Protein 2RFI (pdb70)

Sequence (525 aa):
VERIVSRDIARRGYERIPIPCVNAVDSEPCPSNYKYVSQNCVTSSPMNIDRNITHLQYCVCIDDCSSSNCMCGQLSMRCWYDKDGRLLPEFNMAEPPLIFECNHACSCWRNCRNRVVQNGLRARLQLYRTRDMGWGVRSLQQDIPPGTFVCEYVGELISDSEADVREEDSYLFDLDNKDGEVYCCIDARFYGNVSSRFINHHCEPNLVPVRVFMAHQDLRFPRIAFFSTRLIEAGEQLGFDYGERFWDIKGKLFSCRCGSPKCRHSIVSRDIARGYERIPIPCVNAVDSEPCPSNYKYVSQNCVTSPMNIDRNITHLQYCVCIDDCSSSNCMCGQLSMRCWYDKDGRRLLPEFNMAEPPLIFECNHACSCWRNCRNRVVQNGLRARLQLYRTRDMGWGVRSLQDIPPGTFVCEYVGELISDSEADVREEDSYLFDLVYCCIDARFYGNVSRFINHHCEPNLVPVRVFMAHQDLRFPRIAFFSTRRLIEAGEQLGFDYGERFWDIKGKLFSCRCGSPKCRHSKQTARSTTARST

GO terms:
  GO:0001222 transcription corepressor binding (F, IPI)
  GO:0005634 nucleus (C, IDA)
  GO:0016279 protein-lysine N-methyltransferase activity (F, IDA)
  GO:0018027 peptidyl-lysine dimethylation (P, IDA)
  GO:0140948 histone H3K9 monomethyltransferase activity (F, EXP)
  GO:0005515 protein binding (F, IPI)
  GO:0002039 p53 binding (F, IPI)
  GO:0005654 nucleoplasm (C, TAS)
  GO:0005654 nucleoplasm (C, IDA)
  GO:0016604 nuclear body (C, IDA)
  GO:0008168 methyltransferase activity (F, IDA)
  GO:0006325 chromatin organization (P, IDA)
  GO:0046974 histone H3K9 methyltransferase activity (F, IDA)
  GO:0005634 nucleus (C, IC)

CATH classification: 2.170.270.10

Radius of gyration: 25.22 Å; Cα contacts (8 Å, |Δi|>4): 1291; chains: 4; bounding box: 48×83×52 Å

Organism: Homo sapiens (NCBI:txid9606)

B-factor: mean 26.65, std 10.71, range [12.48, 65.88]

Solvent-accessible surface area: 24405 Å² total

Secondary structure (DSSP, 8-state):
--EEEES-TTTT-SSS---EEESSSS-----SSEE-SS-BBSS------BGGG------SSSS-STT-HHHHHTSS--B-TTSPBPTTS-SSSPPPEE---TTSSS-TT-SS-SGGG---S-EEEEE-SSSSEEEEESS-B-TT-EEEEE-EEEEEHHHHTT-S--TTEEES--SSSS-EEEEEEEEE-GGGGPEE-SS-SEEE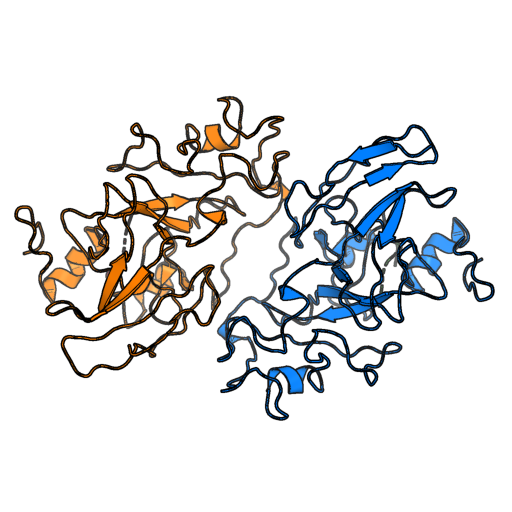EEEESS---TT--EEEEEESS-B-TTPBPEE---HHHHHHHTTT-------TT-S--/--BS-TTTT-SSS---EE-SSS-PPPP-SSEE-SS-BBSS------BGGG------SSSS-STT-HHHHHTSS--B-TTSPBPTT--SSSPPPEE---TTSSS-TTSTT-SGGG---S-EEEEE-SSSSEEEEESS-B-TT-EEEEE-EEEEEHHHHHH-S--TTEEE--EEEEEEEEE-GGGGPEE-SS-SEEEEEEESS---TT--EEEEEESS-B-TTPBPEE---HHHHHHHTTT-------TT-S--/--S----/-----

InterPro domains:
  IPR001214 SET domain [PF00856] (1137-1243)
  IPR001214 SET domain [PS50280] (1126-1243)
  IPR001214 SET domain [SM00317] (1126-1249)
  IPR002110 Ankyrin repeat [PF12796] (834-903)
  IPR002110 Ankyrin repeat [PF12796] (910-985)
  IPR002110 Ankyrin repeat [PF13637] (777-826)
  IPR002110 Ankyrin repeat [PR01415] (839-854)
  IPR002110 Ankyrin repeat [PR01415] (888-902)
  IPR002110 Ankyrin repeat [PS50088] (772-804)
  IPR002110 Ankyrin repeat [PS50088] (805-837)
  IPR002110 Ankyrin repeat [PS50088] (838-862)
  IPR002110 Ankyrin repeat [PS50088] (872-904)
  IPR002110 Ankyrin repeat [PS50088] (938-970)
  IPR002110 Ankyrin repeat [SM00248] (772-801)
  IPR002110 Ankyrin repeat [SM00248] (805-836)
  IPR002110 Ankyrin repeat [SM00248] (838-868)
  IPR002110 Ankyrin repeat [SM00248] (872-901)
  IPR002110 Ankyrin repeat [SM00248] (905-934)
  IPR002110 Ankyrin repeat [SM00248] (938-967)
  IPR002110 Ankyrin repeat [SM00248] (971-1004)

Structure (mmCIF, N/CA/C/O backbone):
data_2RFI
#
_entry.id   2RFI
#
_cell.length_a   84.593
_cell.length_b   85.627
_cell.length_c   95.670
_cell.angle_alpha   90.00
_cell.angle_beta   90.00
_cell.angle_gamma   90.00
#
_symmetry.space_group_name_H-M   'P 21 21 21'
#
loop_
_entity.id
_entity.type
_entity.pdbx_description
1 polymer 'Histone-lysine N-methyltransferase, H3 lysine-9 specific 5'
2 polymer 'Histone H3'
3 non-polymer 'ZINC ION'
4 non-polymer S-ADENOSYL-L-HOMOCYSTEINE
5 water water
#
loop_
_atom_site.group_PDB
_atom_site.id
_atom_site.type_symbol
_atom_site.label_atom_id
_atom_site.label_alt_id
_atom_site.label_comp_id
_atom_site.label_asym_id
_atom_site.label_entity_id
_atom_site.label_seq_id
_atom_site.pdbx_PDB_ins_code
_atom_site.Cartn_x
_atom_site.Cartn_y
_atom_site.Cartn_z
_atom_site.occupancy
_atom_site.B_iso_or_equiv
_atom_site.auth_seq_id
_atom_site.auth_comp_id
_atom_site.auth_asym_id
_atom_site.auth_atom_id
_atom_site.pdbx_PDB_model_num
ATOM 1 N N . VAL A 1 25 ? 41.818 3.194 -3.267 1.00 30.84 975 VAL A N 1
ATOM 2 C CA . VAL A 1 25 ? 42.475 3.964 -2.162 1.00 30.25 975 VAL A CA 1
ATOM 3 C C . VAL A 1 25 ? 41.872 5.377 -2.064 1.00 28.84 975 VAL A C 1
ATOM 4 O O . VAL A 1 25 ? 41.223 5.833 -3.004 1.00 29.35 975 VAL A O 1
ATOM 8 N N . GLU A 1 26 ? 42.090 6.060 -0.941 1.00 27.57 976 GLU A N 1
ATOM 9 C CA . GLU A 1 26 ? 41.440 7.359 -0.700 1.00 25.65 976 GLU A CA 1
ATOM 10 C C . GLU A 1 26 ? 42.059 8.522 -1.471 1.00 24.26 976 GLU A C 1
ATOM 11 O O . GLU A 1 26 ? 43.281 8.732 -1.439 1.00 24.43 976 GLU A O 1
ATOM 17 N N . ARG A 1 27 ? 41.198 9.258 -2.170 1.00 21.86 977 ARG A N 1
ATOM 18 C CA . ARG A 1 27 ? 41.564 10.494 -2.860 1.00 20.14 977 ARG A CA 1
ATOM 19 C C . ARG A 1 27 ? 40.783 11.641 -2.228 1.00 19.74 977 ARG A C 1
ATOM 20 O O . ARG A 1 27 ? 39.578 11.520 -2.004 1.00 19.01 977 ARG A O 1
ATOM 28 N N . ILE A 1 28 ? 41.465 12.745 -1.944 1.00 18.43 978 ILE A N 1
ATOM 29 C CA . ILE A 1 28 ? 40.785 13.933 -1.440 1.00 18.22 978 ILE A CA 1
ATOM 30 C C . ILE A 1 28 ? 40.343 14.732 -2.653 1.00 18.69 978 ILE A C 1
ATOM 31 O O . ILE A 1 28 ? 41.179 15.258 -3.399 1.00 18.43 978 ILE A O 1
ATOM 36 N N . VAL A 1 29 ? 39.025 14.814 -2.861 1.00 17.70 979 VAL A N 1
ATOM 37 C CA . VAL A 1 29 ? 38.484 15.475 -4.051 1.00 17.50 979 VAL A CA 1
ATOM 38 C C . VAL A 1 29 ? 38.024 16.925 -3.815 1.00 17.44 979 VAL A C 1
ATOM 39 O O . VAL A 1 29 ? 37.700 17.628 -4.763 1.00 17.34 979 VAL A O 1
ATOM 43 N N . SER A 1 30 ? 37.986 17.355 -2.553 1.00 17.21 980 SER A N 1
ATOM 44 C CA . SER A 1 30 ? 37.826 18.784 -2.251 1.00 17.75 980 SER A CA 1
ATOM 45 C C . SER A 1 30 ? 38.404 19.104 -0.878 1.00 17.33 980 SER A C 1
ATOM 46 O O . SER A 1 30 ? 38.187 18.363 0.090 1.00 16.85 980 SER A O 1
ATOM 49 N N . ARG A 1 31 ? 39.132 20.220 -0.821 1.00 17.97 981 ARG A N 1
ATOM 50 C CA . ARG A 1 31 ? 39.673 20.800 0.395 1.00 18.64 981 ARG A CA 1
ATOM 51 C C . ARG A 1 31 ? 38.532 21.201 1.341 1.00 17.27 981 ARG A C 1
ATOM 52 O O . ARG A 1 31 ? 38.649 21.128 2.571 1.00 17.23 981 ARG A O 1
ATOM 60 N N . ASP A 1 32 ? 37.434 21.668 0.749 1.00 16.64 982 ASP A N 1
ATOM 61 C CA . ASP A 1 32 ? 36.344 22.250 1.520 1.00 15.60 982 ASP A CA 1
ATOM 62 C C . ASP A 1 32 ? 35.144 22.446 0.614 1.00 14.64 982 ASP A C 1
ATOM 63 O O . ASP A 1 32 ? 35.148 23.350 -0.212 1.00 15.15 982 ASP A O 1
ATOM 68 N N . ILE A 1 33 ? 34.115 21.627 0.796 1.00 14.66 983 ILE A N 1
ATOM 69 C CA . ILE A 1 33 ? 32.907 21.768 -0.022 1.00 14.56 983 ILE A CA 1
ATOM 70 C C . ILE A 1 33 ? 32.180 23.092 0.223 1.00 14.69 983 ILE A C 1
ATOM 71 O O . ILE A 1 33 ? 31.377 23.519 -0.623 1.00 15.11 983 ILE A O 1
ATOM 76 N N . ALA A 1 34 ? 32.454 23.717 1.375 1.00 14.12 984 ALA A N 1
ATOM 77 C CA . ALA A 1 34 ? 31.796 24.974 1.750 1.00 14.08 984 ALA A CA 1
ATOM 78 C C . ALA A 1 34 ? 32.505 26.242 1.278 1.00 14.48 984 ALA A C 1
ATOM 79 O O . ALA A 1 34 ? 32.027 27.346 1.542 1.00 14.75 984 ALA A O 1
ATOM 81 N N A ARG A 1 35 ? 33.633 26.117 0.575 0.50 14.60 985 ARG A N 1
ATOM 82 N N B ARG A 1 35 ? 33.640 26.054 0.593 0.50 14.48 985 ARG A N 1
ATOM 83 C CA A ARG A 1 35 ? 34.322 27.311 0.042 0.50 15.10 985 ARG A CA 1
ATOM 84 C CA B ARG A 1 35 ? 34.485 27.152 0.102 0.50 15.17 985 ARG A CA 1
ATOM 85 C C A ARG A 1 35 ? 34.618 28.368 1.123 0.50 15.00 985 ARG A C 1
ATOM 86 C C B ARG A 1 35 ? 34.599 28.304 1.108 0.50 14.89 985 ARG A C 1
ATOM 87 O O A ARG A 1 35 ? 34.581 29.568 0.837 0.50 15.05 985 ARG A O 1
ATOM 88 O O B ARG A 1 35 ? 34.413 29.473 0.766 0.50 14.95 985 ARG A O 1
ATOM 103 N N . GLY A 1 36 ? 34.893 27.948 2.356 1.00 14.96 986 GLY A N 1
ATOM 104 C CA . GLY A 1 36 ? 35.240 28.909 3.410 1.00 16.02 986 GLY A CA 1
ATOM 105 C C . GLY A 1 36 ? 34.067 29.536 4.144 1.00 17.06 986 GLY A C 1
ATOM 106 O O . GLY A 1 36 ? 34.253 30.421 4.995 1.00 17.66 986 GLY A O 1
ATOM 107 N N . TYR A 1 37 ? 32.860 29.069 3.841 1.00 16.85 987 TYR A N 1
ATOM 108 C CA . TYR A 1 37 ? 31.654 29.601 4.484 1.00 17.08 987 TYR A CA 1
ATOM 109 C C . TYR A 1 37 ? 31.361 29.050 5.876 1.00 17.68 987 TYR A C 1
ATOM 110 O O . TYR A 1 37 ? 30.487 29.582 6.586 1.00 19.23 987 TYR A O 1
ATOM 119 N N . GLU A 1 38 ? 32.061 27.993 6.266 1.00 18.01 988 GLU A N 1
ATOM 120 C CA . GLU A 1 38 ? 31.888 27.459 7.618 1.00 18.06 988 GLU A CA 1
ATOM 121 C C . GLU A 1 38 ? 33.132 27.797 8.453 1.00 19.03 988 GLU A C 1
ATOM 122 O O . GLU A 1 38 ? 34.145 28.225 7.908 1.00 19.37 988 GLU A O 1
ATOM 128 N N . ARG A 1 39 ? 33.041 27.594 9.766 1.00 20.60 989 ARG A N 1
ATOM 129 C CA . ARG A 1 39 ? 34.144 27.899 10.690 1.00 22.07 989 ARG A CA 1
ATOM 130 C C . ARG A 1 39 ? 35.349 26.993 10.473 1.00 22.31 989 ARG A C 1
ATOM 131 O O . ARG A 1 39 ? 36.485 27.365 10.790 1.00 23.06 989 ARG A O 1
ATOM 139 N N . ILE A 1 40 ? 35.096 25.802 9.943 1.00 22.03 990 ILE A N 1
ATOM 140 C CA . ILE A 1 40 ? 36.174 24.892 9.554 1.00 22.48 990 ILE A CA 1
ATOM 141 C C . ILE A 1 40 ? 35.919 24.328 8.142 1.00 21.44 990 ILE A C 1
ATOM 142 O O . ILE A 1 40 ? 34.804 24.439 7.627 1.00 21.64 990 ILE A O 1
ATOM 147 N N . PRO A 1 41 ? 36.962 23.775 7.495 1.00 21.23 991 PRO A N 1
ATOM 148 C CA . PRO A 1 41 ? 36.714 23.123 6.202 1.00 20.11 991 PRO A CA 1
ATOM 149 C C . PRO A 1 41 ? 35.883 21.845 6.352 1.00 19.70 991 PRO A C 1
ATOM 150 O O . PRO A 1 41 ? 35.938 21.174 7.394 1.00 20.15 991 PRO A O 1
ATOM 154 N N . ILE A 1 42 ? 35.106 21.536 5.316 1.00 17.69 992 ILE A N 1
ATOM 155 C CA . ILE A 1 42 ? 34.434 20.242 5.210 1.00 17.25 992 ILE A CA 1
ATOM 156 C C . ILE A 1 42 ? 34.978 19.568 3.958 1.00 16.11 992 ILE A C 1
ATOM 157 O O . ILE A 1 42 ? 34.493 19.799 2.852 1.00 15.43 992 ILE A O 1
ATOM 162 N N . PRO A 1 43 ? 36.036 18.761 4.121 1.00 15.29 993 PRO A N 1
ATOM 163 C CA . PRO A 1 43 ? 36.629 18.144 2.937 1.00 15.38 993 PRO A CA 1
ATOM 164 C C . PRO A 1 43 ? 35.730 17.050 2.372 1.00 15.79 993 PRO A C 1
ATOM 165 O O . PRO A 1 43 ? 34.838 16.553 3.064 1.00 15.65 993 PRO A O 1
ATOM 169 N N . CYS A 1 44 ? 36.001 16.669 1.133 1.00 16.32 994 CYS A N 1
ATOM 170 C CA . CYS A 1 44 ? 35.313 15.543 0.506 1.00 15.90 994 CYS A CA 1
ATOM 171 C C . CYS A 1 44 ? 36.370 14.548 0.058 1.00 16.23 994 CYS A C 1
ATOM 172 O O . CYS A 1 44 ? 37.365 14.943 -0.567 1.00 16.17 994 CYS A O 1
ATOM 175 N N . VAL A 1 45 ? 36.140 13.275 0.361 1.00 16.22 995 VAL A N 1
ATOM 176 C CA . VAL A 1 45 ? 37.071 12.216 -0.043 1.00 16.72 995 VAL A CA 1
ATOM 177 C C . VAL A 1 45 ? 36.343 11.089 -0.762 1.00 16.68 995 VAL A C 1
ATOM 178 O O . VAL A 1 45 ? 35.124 10.916 -0.629 1.00 15.87 995 VAL A O 1
ATOM 182 N N . ASN A 1 46 ? 37.094 10.303 -1.519 1.00 16.90 996 ASN A N 1
ATOM 183 C CA . ASN A 1 46 ? 36.482 9.201 -2.241 1.00 17.39 996 ASN A CA 1
ATOM 184 C C . ASN A 1 46 ? 37.475 8.048 -2.246 1.00 18.28 996 ASN A C 1
ATOM 185 O O . ASN A 1 46 ? 38.516 8.117 -2.921 1.00 18.74 996 ASN A O 1
ATOM 190 N N . ALA A 1 47 ? 37.156 7.023 -1.464 1.00 19.09 997 ALA A N 1
ATOM 191 C CA . ALA A 1 47 ? 37.969 5.804 -1.391 1.00 20.21 997 ALA A CA 1
ATOM 192 C C . ALA A 1 47 ? 37.300 4.641 -2.130 1.00 21.47 997 ALA A C 1
ATOM 193 O O . ALA A 1 47 ? 37.655 3.484 -1.902 1.00 21.96 997 ALA A O 1
ATOM 195 N N . VAL A 1 48 ? 36.355 4.944 -3.017 1.00 22.03 998 VAL A N 1
ATOM 196 C CA . VAL A 1 48 ? 35.480 3.911 -3.591 1.00 22.98 998 VAL A CA 1
ATOM 197 C C . VAL A 1 48 ? 35.527 3.842 -5.108 1.00 23.85 998 VAL A C 1
ATOM 198 O O . VAL A 1 48 ? 35.646 2.750 -5.695 1.00 24.21 998 VAL A O 1
ATOM 202 N N . ASP A 1 49 ? 35.430 4.998 -5.750 1.00 24.33 999 ASP A N 1
ATOM 203 C CA . ASP A 1 49 ? 35.356 5.064 -7.204 1.00 25.19 999 ASP A CA 1
ATOM 204 C C . ASP A 1 49 ? 35.989 6.350 -7.741 1.00 25.85 999 ASP A C 1
ATOM 205 O O . ASP A 1 49 ? 36.674 7.061 -7.005 1.00 24.96 999 ASP A O 1
ATOM 210 N N . SER A 1 50 ? 35.756 6.634 -9.018 1.00 26.20 1000 SER A N 1
ATOM 211 C CA . SER A 1 50 ? 36.439 7.715 -9.725 1.00 27.12 1000 SER A CA 1
ATOM 212 C C . SER A 1 50 ? 35.698 9.060 -9.682 1.00 26.98 1000 SER A C 1
ATOM 213 O O . SER A 1 50 ? 36.203 10.063 -10.205 1.00 27.50 1000 SER A O 1
ATOM 216 N N . GLU A 1 51 ? 34.521 9.085 -9.047 1.00 26.78 1001 GLU A N 1
ATOM 217 C CA . GLU A 1 51 ? 33.693 10.296 -8.980 1.00 26.56 1001 GLU A CA 1
ATOM 218 C C . GLU A 1 51 ? 34.420 11.459 -8.295 1.00 25.51 1001 GLU A C 1
ATOM 219 O O . GLU A 1 51 ? 35.041 11.269 -7.245 1.00 24.70 1001 GLU A O 1
ATOM 225 N N . PRO A 1 52 ? 34.327 12.666 -8.882 1.00 24.98 1002 PRO A N 1
ATOM 226 C CA . PRO A 1 52 ? 34.828 13.853 -8.205 1.00 24.51 1002 PRO A CA 1
ATOM 227 C C . PRO A 1 52 ? 33.816 14.348 -7.171 1.00 24.15 1002 PRO A C 1
ATOM 228 O O . PRO A 1 52 ? 32.760 13.733 -6.991 1.00 24.26 1002 PRO A O 1
ATOM 232 N N . CYS A 1 53 ? 34.154 15.443 -6.497 1.00 23.60 1003 CYS A N 1
ATOM 233 C CA . CYS A 1 53 ? 33.282 16.056 -5.515 1.00 22.92 1003 CYS A CA 1
ATOM 234 C C . CYS A 1 53 ? 31.960 16.422 -6.192 1.00 22.60 1003 CYS A C 1
ATOM 235 O O . CYS A 1 53 ? 31.983 17.010 -7.269 1.00 22.12 1003 CYS A O 1
ATOM 238 N N . PRO A 1 54 ? 30.811 16.085 -5.564 1.00 22.36 1004 PRO A N 1
ATOM 239 C CA . PRO A 1 54 ? 29.510 16.443 -6.154 1.00 22.39 1004 PRO A CA 1
ATOM 240 C C . PRO A 1 54 ? 29.374 17.944 -6.393 1.00 22.19 1004 PRO A C 1
ATOM 241 O O . PRO A 1 54 ? 29.756 18.743 -5.539 1.00 22.43 1004 PRO A O 1
ATOM 245 N N . SER A 1 55 ? 28.860 18.327 -7.562 1.00 22.19 1005 SER A N 1
ATOM 246 C CA . SER A 1 55 ? 28.792 19.737 -7.925 1.00 22.50 1005 SER A CA 1
ATOM 247 C C . SER A 1 55 ? 27.450 20.144 -8.552 1.00 22.41 1005 SER A C 1
ATOM 248 O O . SER A 1 55 ? 27.332 21.218 -9.135 1.00 23.20 1005 SER A O 1
ATOM 251 N N . ASN A 1 56 ? 26.444 19.292 -8.401 1.00 22.17 1006 ASN A N 1
ATOM 252 C CA . ASN A 1 56 ? 25.141 19.516 -9.026 1.00 22.37 1006 ASN A CA 1
ATOM 253 C C . ASN A 1 56 ? 24.181 20.244 -8.094 1.00 21.81 1006 ASN A C 1
ATOM 254 O O . ASN A 1 56 ? 22.963 20.069 -8.178 1.00 23.23 1006 ASN A O 1
ATOM 259 N N . TYR A 1 57 ? 24.741 21.020 -7.177 1.00 20.29 1007 TYR A N 1
ATOM 260 C CA . TYR A 1 57 ? 23.949 21.834 -6.253 1.00 18.58 1007 TYR A CA 1
ATOM 261 C C . TYR A 1 57 ? 24.804 23.025 -5.868 1.00 18.25 1007 TYR A C 1
ATOM 262 O O . TYR A 1 57 ? 26.017 23.052 -6.149 1.00 18.17 1007 TYR A O 1
ATOM 271 N N . LYS A 1 58 ? 24.194 24.012 -5.220 1.00 16.84 1008 LYS A N 1
ATOM 272 C CA . LYS A 1 58 ? 24.958 25.144 -4.713 1.00 16.61 1008 LYS A CA 1
ATOM 273 C C . LYS A 1 58 ? 25.055 25.049 -3.193 1.00 15.87 1008 LYS A C 1
ATOM 274 O O . LYS A 1 58 ? 24.033 25.003 -2.514 1.00 14.97 1008 LYS A O 1
ATOM 280 N N . TYR A 1 59 ? 26.275 25.006 -2.665 1.00 15.33 1009 TYR A N 1
ATOM 281 C CA . TYR A 1 59 ? 26.458 25.006 -1.212 1.00 14.84 1009 TYR A CA 1
ATOM 282 C C . TYR A 1 59 ? 26.091 26.375 -0.647 1.00 14.65 1009 TYR A C 1
ATOM 283 O O . TYR A 1 59 ? 26.632 27.397 -1.085 1.00 15.48 1009 TYR A O 1
ATOM 292 N N . VAL A 1 60 ? 25.156 26.400 0.309 1.00 15.04 1010 VAL A N 1
ATOM 293 C CA . VAL A 1 60 ? 24.876 27.617 1.094 1.00 14.39 1010 VAL A CA 1
ATOM 294 C C . VAL A 1 60 ? 24.914 27.250 2.575 1.00 14.74 1010 VAL A C 1
ATOM 295 O O . VAL A 1 60 ? 24.479 26.166 2.957 1.00 14.25 1010 VAL A O 1
ATOM 299 N N . SER A 1 61 ? 25.440 28.157 3.395 1.00 14.74 1011 SER A N 1
ATOM 300 C CA . SER A 1 61 ? 25.603 27.871 4.819 1.00 15.72 1011 SER A CA 1
ATOM 301 C C . SER A 1 61 ? 24.382 28.300 5.642 1.00 16.10 1011 SER A C 1
ATOM 302 O O . SER A 1 61 ? 24.266 27.931 6.815 1.00 15.79 1011 SER A O 1
ATOM 305 N N . GLN A 1 62 ? 23.487 29.085 5.037 1.00 16.89 1012 GLN A N 1
ATOM 306 C CA . GLN A 1 62 ? 22.260 29.544 5.702 1.00 17.58 1012 GLN A CA 1
ATOM 307 C C . GLN A 1 62 ? 21.079 29.377 4.743 1.00 15.82 1012 GLN A C 1
ATOM 308 O O . GLN A 1 62 ? 21.267 29.374 3.528 1.00 15.37 1012 GLN A O 1
ATOM 314 N N . ASN A 1 63 ? 19.871 29.220 5.295 1.00 14.73 1013 ASN A N 1
ATOM 315 C CA . ASN A 1 63 ? 18.680 29.062 4.461 1.00 14.37 1013 ASN A CA 1
ATOM 316 C C . ASN A 1 63 ? 18.481 30.224 3.513 1.00 14.81 1013 ASN A C 1
ATOM 317 O O . ASN A 1 63 ? 18.834 31.363 3.815 1.00 14.30 1013 ASN A O 1
ATOM 322 N N . CYS A 1 64 ? 17.910 29.914 2.353 1.00 14.65 1014 CYS A N 1
ATOM 323 C CA . CYS A 1 64 ? 17.588 30.935 1.369 1.00 14.83 1014 CYS A CA 1
ATOM 324 C C . CYS A 1 64 ? 16.139 30.745 0.916 1.00 14.64 1014 CYS A C 1
ATOM 325 O O . CYS A 1 64 ? 15.465 29.792 1.327 1.00 14.54 1014 CYS A O 1
ATOM 328 N N . VAL A 1 65 ? 15.674 31.673 0.081 1.00 14.34 1015 VAL A N 1
ATOM 329 C CA . VAL A 1 65 ? 14.379 31.534 -0.583 1.00 14.47 1015 VAL A CA 1
ATOM 330 C C . VAL A 1 65 ? 14.525 31.857 -2.061 1.00 15.51 1015 VAL A C 1
ATOM 331 O O . VAL A 1 65 ? 15.468 32.547 -2.481 1.00 14.56 1015 VAL A O 1
ATOM 335 N N . THR A 1 66 ? 13.576 31.339 -2.840 1.00 15.59 1016 THR A N 1
ATOM 336 C CA . THR A 1 66 ? 13.373 31.821 -4.196 1.00 17.23 1016 THR A CA 1
ATOM 337 C C . THR A 1 66 ? 12.150 32.735 -4.065 1.00 17.77 1016 THR A C 1
ATOM 338 O O . THR A 1 66 ? 12.311 33.911 -3.793 1.00 17.64 1016 THR A O 1
ATOM 342 N N A SER A 1 67 ? 10.952 32.173 -4.193 0.50 18.08 1017 SER A N 1
ATOM 343 N N B SER A 1 67 ? 10.943 32.209 -4.239 0.50 18.11 1017 SER A N 1
ATOM 344 C CA A SER A 1 67 ? 9.713 32.915 -3.945 0.50 18.65 1017 SER A CA 1
ATOM 345 C CA B SER A 1 67 ? 9.756 33.044 -4.037 0.50 18.56 1017 SER A CA 1
ATOM 346 C C A SER A 1 67 ? 9.657 33.401 -2.496 0.50 18.71 1017 SER A C 1
ATOM 347 C C B SER A 1 67 ? 9.634 33.408 -2.555 0.50 18.71 1017 SER A C 1
ATOM 348 O O A SER A 1 67 ? 10.159 32.710 -1.593 0.50 17.79 1017 SER A O 1
ATOM 349 O O B SER A 1 67 ? 10.077 32.639 -1.684 0.50 17.94 1017 SER A O 1
ATOM 354 N N . PRO A 1 68 ? 9.061 34.591 -2.264 1.00 19.04 1018 PRO A N 1
ATOM 355 C CA . PRO A 1 68 ? 9.054 35.162 -0.914 1.00 19.42 1018 PRO A CA 1
ATOM 356 C C . PRO A 1 68 ? 8.316 34.337 0.125 1.00 19.54 1018 PRO A C 1
ATOM 357 O O . PRO A 1 68 ? 7.297 33.696 -0.176 1.00 19.00 1018 PRO A O 1
ATOM 361 N N . MET A 1 69 ? 8.842 34.363 1.349 1.00 19.21 1019 MET A N 1
ATOM 362 C CA . MET A 1 69 ? 8.267 33.574 2.438 1.00 19.70 1019 MET A CA 1
ATOM 363 C C . MET A 1 69 ? 7.602 34.407 3.545 1.00 20.63 1019 MET A C 1
ATOM 364 O O . MET A 1 69 ? 6.779 33.902 4.305 1.00 22.06 1019 MET A O 1
ATOM 369 N N . ASN A 1 70 ? 7.948 35.685 3.620 1.00 21.66 1020 ASN A N 1
ATOM 370 C CA . ASN A 1 70 ? 7.307 36.616 4.569 1.00 21.47 1020 ASN A CA 1
ATOM 371 C C . ASN A 1 70 ? 7.379 36.167 6.025 1.00 20.07 1020 ASN A C 1
ATOM 372 O O . ASN A 1 70 ? 6.421 36.271 6.794 1.00 20.07 1020 ASN A O 1
ATOM 377 N N . ILE A 1 71 ? 8.551 35.667 6.390 1.00 18.20 1021 ILE A N 1
ATOM 378 C CA . ILE A 1 71 ? 8.868 35.410 7.787 1.00 17.11 1021 ILE A CA 1
ATOM 379 C C . ILE A 1 71 ? 8.681 36.702 8.597 1.00 16.53 1021 ILE A C 1
ATOM 380 O O . ILE A 1 71 ? 9.129 37.789 8.187 1.00 16.71 1021 ILE A O 1
ATOM 385 N N . ASP A 1 72 ? 8.007 36.576 9.734 1.00 16.51 1022 ASP A N 1
ATOM 386 C CA . ASP A 1 72 ? 7.807 37.709 10.635 1.00 16.93 1022 ASP A CA 1
ATOM 387 C C . ASP A 1 72 ? 9.120 38.063 11.337 1.00 16.78 1022 ASP A C 1
ATOM 388 O O . ASP A 1 72 ? 9.550 37.357 12.257 1.00 17.53 1022 ASP A O 1
ATOM 393 N N . ARG A 1 73 ? 9.736 39.164 10.902 1.00 16.97 1023 ARG A N 1
ATOM 394 C CA . ARG A 1 73 ? 10.996 39.634 11.485 1.00 16.97 1023 ARG A CA 1
ATOM 395 C C . ARG A 1 73 ? 10.819 40.974 12.213 1.00 17.06 1023 ARG A C 1
ATOM 396 O O . ARG A 1 73 ? 11.790 41.705 12.421 1.00 16.83 1023 ARG A O 1
ATOM 404 N N . ASN A 1 74 ? 9.582 41.299 12.599 1.00 16.33 1024 ASN A N 1
ATOM 405 C CA . ASN A 1 74 ? 9.347 42.486 13.411 1.00 16.84 1024 ASN A CA 1
ATOM 406 C C . ASN A 1 74 ? 10.066 42.321 14.751 1.00 16.39 1024 ASN A C 1
ATOM 407 O O . ASN A 1 74 ? 9.731 41.431 15.539 1.00 16.50 1024 ASN A O 1
ATOM 412 N N . ILE A 1 75 ? 11.066 43.166 15.003 1.00 16.36 1025 ILE A N 1
ATOM 413 C CA . ILE A 1 75 ? 11.867 43.041 16.217 1.00 17.48 1025 ILE A CA 1
ATOM 414 C C . ILE A 1 75 ? 11.018 43.145 17.497 1.00 17.62 1025 ILE A C 1
ATOM 415 O O . ILE A 1 75 ? 11.336 42.514 18.506 1.00 18.02 1025 ILE A O 1
ATOM 420 N N . THR A 1 76 ? 9.925 43.906 17.435 1.00 18.68 1026 THR A N 1
ATOM 421 C CA . THR A 1 76 ? 9.035 44.049 18.598 1.00 20.05 1026 THR A CA 1
ATOM 422 C C . THR A 1 76 ? 8.186 42.795 18.867 1.00 19.73 1026 THR A C 1
ATOM 423 O O . THR A 1 76 ? 7.508 42.704 19.890 1.00 20.75 1026 THR A O 1
ATOM 427 N N . HIS A 1 77 ? 8.228 41.824 17.958 1.00 19.29 1027 HIS A N 1
ATOM 428 C CA . HIS A 1 77 ? 7.467 40.587 18.141 1.00 19.45 1027 HIS A CA 1
ATOM 429 C C . HIS A 1 77 ? 8.260 39.494 18.851 1.00 19.16 1027 HIS A C 1
ATOM 430 O O . HIS A 1 77 ? 7.705 38.448 19.212 1.00 20.43 1027 HIS A O 1
ATOM 437 N N . LEU A 1 78 ? 9.552 39.732 19.051 1.00 18.67 1028 LEU A N 1
ATOM 438 C CA . LEU A 1 78 ? 10.405 38.793 19.766 1.00 17.78 1028 LEU A CA 1
ATOM 439 C C . LEU A 1 78 ? 10.078 38.774 21.248 1.00 17.95 1028 LEU A C 1
ATOM 440 O O . LEU A 1 78 ? 9.922 39.827 21.866 1.00 19.10 1028 LEU A O 1
ATOM 445 N N . GLN A 1 79 ? 9.967 37.575 21.797 1.00 17.68 1029 GLN A N 1
ATOM 446 C CA . GLN A 1 79 ? 10.038 37.401 23.238 1.00 18.03 1029 GLN A CA 1
ATOM 447 C C . GLN A 1 79 ? 11.524 37.293 23.560 1.00 18.24 1029 GLN A C 1
ATOM 448 O O . GLN A 1 79 ? 12.310 36.728 22.785 1.00 18.12 1029 GLN A O 1
ATOM 454 N N . TYR A 1 80 ? 11.914 37.883 24.683 1.00 18.20 1030 TYR A N 1
ATOM 455 C CA . TYR A 1 80 ? 13.324 38.030 25.023 1.00 18.39 1030 TYR A CA 1
ATOM 456 C C . TYR A 1 80 ? 13.477 37.948 26.542 1.00 17.55 1030 TYR A C 1
ATOM 457 O O . TYR A 1 80 ? 12.475 38.034 27.270 1.00 18.41 1030 TYR A O 1
ATOM 466 N N . CYS A 1 81 ? 14.714 37.779 27.006 1.00 16.96 1031 CYS A N 1
ATOM 467 C CA . CYS A 1 81 ? 15.001 37.725 28.442 1.00 15.94 1031 CYS A CA 1
ATOM 468 C C . CYS A 1 81 ? 15.688 39.002 28.883 1.00 16.39 1031 CYS A C 1
ATOM 469 O O . CYS A 1 81 ? 16.221 39.775 28.069 1.00 16.04 1031 CYS A O 1
ATOM 472 N N . VAL A 1 82 ? 15.619 39.238 30.194 1.00 16.36 1032 VAL A N 1
ATOM 473 C CA . VAL A 1 82 ? 16.180 40.436 30.806 1.00 17.80 1032 VAL A CA 1
ATOM 474 C C . VAL A 1 82 ? 17.290 40.071 31.783 1.00 18.11 1032 VAL A C 1
ATOM 475 O O . VAL A 1 82 ? 17.584 40.818 32.733 1.00 18.35 1032 VAL A O 1
ATOM 479 N N . CYS A 1 83 ? 17.922 38.930 31.534 1.00 17.41 1033 CYS A N 1
ATOM 480 C CA . CYS A 1 83 ? 18.889 38.353 32.457 1.00 17.96 1033 CYS A CA 1
ATOM 481 C C . CYS A 1 83 ? 20.053 39.301 32.725 1.00 18.72 1033 CYS A C 1
ATOM 482 O O . CYS A 1 83 ? 20.511 39.999 31.816 1.00 18.87 1033 CYS A O 1
ATOM 485 N N . ILE A 1 84 ? 20.493 39.330 33.979 1.00 19.04 1034 ILE A N 1
ATOM 486 C CA . ILE A 1 84 ? 21.653 40.122 34.409 1.00 19.81 1034 ILE A CA 1
ATOM 487 C C . ILE A 1 84 ? 22.922 39.270 34.546 1.00 20.19 1034 ILE A C 1
ATOM 488 O O . ILE A 1 84 ? 23.988 39.787 34.903 1.00 21.03 1034 ILE A O 1
ATOM 493 N N . ASP A 1 85 ? 22.792 37.971 34.274 1.00 20.18 1035 ASP A N 1
ATOM 494 C CA . ASP A 1 85 ? 23.887 37.006 34.324 1.00 20.48 1035 ASP A CA 1
ATOM 495 C C . ASP A 1 85 ? 24.135 36.392 32.932 1.00 20.04 1035 ASP A C 1
ATOM 496 O O . ASP A 1 85 ? 23.926 37.044 31.904 1.00 20.48 1035 ASP A O 1
ATOM 501 N N . ASP A 1 86 ? 24.565 35.139 32.918 1.00 20.25 1036 ASP A N 1
ATOM 502 C CA . ASP A 1 86 ? 24.891 34.446 31.669 1.00 20.19 1036 ASP A CA 1
ATOM 503 C C . ASP A 1 86 ? 23.768 33.522 31.216 1.00 19.58 1036 ASP A C 1
ATOM 504 O O . ASP A 1 86 ? 24.025 32.555 30.486 1.00 20.08 1036 ASP A O 1
ATOM 509 N N . CYS A 1 87 ? 22.541 33.802 31.667 1.00 18.55 1037 CYS A N 1
ATOM 510 C CA . CYS A 1 87 ? 21.357 33.016 31.303 1.00 18.47 1037 CYS A CA 1
ATOM 511 C C . CYS A 1 87 ? 21.408 31.555 31.772 1.00 19.64 1037 CYS A C 1
ATOM 512 O O . CYS A 1 87 ? 20.761 30.685 31.191 1.00 20.00 1037 CYS A O 1
ATOM 515 N N . SER A 1 88 ? 22.158 31.289 32.848 1.00 20.65 1038 SER A N 1
ATOM 516 C CA . SER A 1 88 ? 22.209 29.936 33.405 1.00 22.38 1038 SER A CA 1
ATOM 517 C C . SER A 1 88 ? 21.287 29.770 34.618 1.00 22.81 1038 SER A C 1
ATOM 518 O O . SER A 1 88 ? 21.260 28.706 35.231 1.00 23.68 1038 SER A O 1
ATOM 521 N N . SER A 1 89 ? 20.541 30.815 34.968 1.00 23.60 1039 SER A N 1
ATOM 522 C CA . SER A 1 89 ? 19.634 30.726 36.111 1.00 23.78 1039 SER A CA 1
ATOM 523 C C . SER A 1 89 ? 18.252 30.208 35.719 1.00 23.85 1039 SER A C 1
ATOM 524 O O . SER A 1 89 ? 17.885 30.189 34.537 1.00 24.05 1039 SER A O 1
ATOM 527 N N . SER A 1 90 ? 17.501 29.813 36.749 1.00 24.12 1040 SER A N 1
ATOM 528 C CA . SER A 1 90 ? 16.087 29.448 36.669 1.00 23.83 1040 SER A CA 1
ATOM 529 C C . SER A 1 90 ? 15.199 30.499 36.009 1.00 22.49 1040 SER A C 1
ATOM 530 O O . SER A 1 90 ? 14.131 30.176 35.487 1.00 23.00 1040 SER A O 1
ATOM 533 N N . ASN A 1 91 ? 15.644 31.752 36.037 1.00 21.28 1041 ASN A N 1
ATOM 534 C CA . ASN A 1 91 ? 14.776 32.890 35.731 1.00 20.53 1041 ASN A CA 1
ATOM 535 C C . ASN A 1 91 ? 14.810 33.363 34.277 1.00 20.57 1041 ASN A C 1
ATOM 536 O O . ASN A 1 91 ? 14.087 34.300 33.915 1.00 21.24 1041 ASN A O 1
ATOM 541 N N . CYS A 1 92 ? 15.625 32.717 33.443 1.00 19.17 1042 CYS A N 1
ATOM 542 C CA . CYS A 1 92 ? 15.770 33.159 32.058 1.00 18.76 1042 CYS A CA 1
ATOM 543 C C . CYS A 1 92 ? 14.497 32.902 31.282 1.00 18.49 1042 CYS A C 1
ATOM 544 O O . CYS A 1 92 ? 14.067 31.756 31.136 1.00 18.68 1042 CYS A O 1
ATOM 547 N N . MET A 1 93 ? 13.902 33.973 30.777 1.00 18.70 1043 MET A N 1
ATOM 548 C CA . MET A 1 93 ? 12.642 33.839 30.056 1.00 19.75 1043 MET A CA 1
ATOM 549 C C . MET A 1 93 ? 12.757 33.026 28.763 1.00 19.40 1043 MET A C 1
ATOM 550 O O . MET A 1 93 ? 11.801 32.379 28.348 1.00 19.40 1043 MET A O 1
ATOM 555 N N . CYS A 1 94 ? 13.929 33.049 28.142 1.00 18.90 1044 CYS A N 1
ATOM 556 C CA . CYS A 1 94 ? 14.139 32.252 26.926 1.00 18.51 1044 CYS A CA 1
ATOM 557 C C . CYS A 1 94 ? 14.199 30.759 27.251 1.00 18.90 1044 CYS A C 1
ATOM 558 O O . CYS A 1 94 ? 13.697 29.917 26.485 1.00 18.83 1044 CYS A O 1
ATOM 561 N N . GLY A 1 95 ? 14.783 30.440 28.407 1.00 18.90 1045 GLY A N 1
ATOM 562 C CA . GLY A 1 95 ? 14.775 29.094 28.933 1.00 20.21 1045 GLY A CA 1
ATOM 563 C C . GLY A 1 95 ? 13.354 28.649 29.193 1.00 20.82 1045 GLY A C 1
ATOM 564 O O . GLY A 1 95 ? 12.986 27.521 28.875 1.00 20.98 1045 GLY A O 1
ATOM 565 N N . GLN A 1 96 ? 12.547 29.544 29.761 1.00 22.02 1046 GLN A N 1
ATOM 566 C CA . GLN A 1 96 ? 11.151 29.232 30.066 1.00 23.42 1046 GLN A CA 1
ATOM 567 C C . GLN A 1 96 ? 10.364 28.844 28.818 1.00 23.22 1046 GLN A C 1
ATOM 568 O O . GLN A 1 96 ? 9.568 27.898 28.849 1.00 23.61 1046 GLN A O 1
ATOM 574 N N . LEU A 1 97 ? 10.595 29.574 27.727 1.00 22.85 1047 LEU A N 1
ATOM 575 C CA . LEU A 1 97 ? 9.951 29.297 26.439 1.00 23.30 1047 LEU A CA 1
ATOM 576 C C . LEU A 1 97 ? 10.325 27.911 25.926 1.00 23.57 1047 LEU A C 1
ATOM 577 O O . LEU A 1 97 ? 9.523 27.253 25.261 1.00 23.35 1047 LEU A O 1
ATOM 582 N N . SER A 1 98 ? 11.561 27.505 26.216 1.00 24.06 1048 SER A N 1
ATOM 583 C CA . SER A 1 98 ? 12.113 26.213 25.805 1.00 25.01 1048 SER A CA 1
ATOM 584 C C . SER A 1 98 ? 11.707 25.106 26.781 1.00 26.05 1048 SER A C 1
ATOM 585 O O . SER A 1 98 ? 12.205 23.980 26.679 1.00 26.45 1048 SER A O 1
ATOM 588 N N . MET A 1 99 ? 10.803 25.441 27.710 1.00 27.56 1049 MET A N 1
ATOM 589 C CA . MET A 1 99 ? 10.486 24.640 28.915 1.00 28.39 1049 MET A CA 1
ATOM 590 C C . MET A 1 99 ? 11.526 24.867 30.030 1.00 28.05 1049 MET A C 1
ATOM 591 O O . MET A 1 99 ? 11.194 25.309 31.135 1.00 28.24 1049 MET A O 1
ATOM 596 N N . ARG A 1 100 ? 12.777 24.550 29.725 1.00 27.33 1050 ARG A N 1
ATOM 597 C CA . ARG A 1 100 ? 13.934 25.005 30.492 1.00 27.22 1050 ARG A CA 1
ATOM 598 C C . ARG A 1 100 ? 15.049 25.177 29.474 1.00 25.85 1050 ARG A C 1
ATOM 599 O O . ARG A 1 100 ? 14.937 24.665 28.356 1.00 25.27 1050 ARG A O 1
ATOM 607 N N . CYS A 1 101 ? 16.113 25.890 29.831 1.00 24.94 1051 CYS A N 1
ATOM 608 C CA . CYS A 1 101 ? 17.319 25.852 28.993 1.00 24.64 1051 CYS A CA 1
ATOM 609 C C . CYS A 1 101 ? 17.935 24.458 29.057 1.00 25.08 1051 CYS A C 1
ATOM 610 O O . CYS A 1 101 ? 18.266 23.957 30.137 1.00 25.31 1051 CYS A O 1
ATOM 613 N N . TRP A 1 102 ? 18.077 23.833 27.892 1.00 24.38 1052 TRP A N 1
ATOM 614 C CA . TRP A 1 102 ? 18.550 22.450 27.810 1.00 24.54 1052 TRP A CA 1
ATOM 615 C C . TRP A 1 102 ? 20.057 22.335 27.620 1.00 23.94 1052 TRP A C 1
ATOM 616 O O . TRP A 1 102 ? 20.590 21.230 27.521 1.00 24.65 1052 TRP A O 1
ATOM 627 N N . TYR A 1 103 ? 20.752 23.465 27.596 1.00 22.97 1053 TYR A N 1
ATOM 628 C CA . TYR A 1 103 ? 22.186 23.451 27.340 1.00 22.20 1053 TYR A CA 1
ATOM 629 C C . TYR A 1 103 ? 22.990 23.512 28.617 1.00 23.42 1053 TYR A C 1
ATOM 630 O O . TYR A 1 103 ? 22.711 24.336 29.490 1.00 23.52 1053 TYR A O 1
ATOM 639 N N . ASP A 1 104 ? 24.007 22.665 28.699 1.00 23.92 1054 ASP A N 1
ATOM 640 C CA . ASP A 1 104 ? 24.948 22.735 29.817 1.00 24.81 1054 ASP A CA 1
ATOM 641 C C . ASP A 1 104 ? 26.061 23.731 29.504 1.00 25.56 1054 ASP A C 1
ATOM 642 O O . ASP A 1 104 ? 26.035 24.387 28.457 1.00 25.16 1054 ASP A O 1
ATOM 647 N N . LYS A 1 105 ? 27.044 23.838 30.396 1.00 26.39 1055 LYS A N 1
ATOM 648 C CA . LYS A 1 105 ? 28.098 24.844 30.257 1.00 27.94 1055 LYS A CA 1
ATOM 649 C C . LYS A 1 105 ? 28.985 24.632 29.024 1.00 27.42 1055 LYS A C 1
ATOM 650 O O . LYS A 1 105 ? 29.697 25.545 28.607 1.00 27.42 1055 LYS A O 1
ATOM 656 N N . ASP A 1 106 ? 28.923 23.428 28.451 1.00 27.21 1056 ASP A N 1
ATOM 657 C CA . ASP A 1 106 ? 29.699 23.062 27.267 1.00 27.38 1056 ASP A CA 1
ATOM 658 C C . ASP A 1 106 ? 28.864 23.127 25.985 1.00 26.42 1056 ASP A C 1
ATOM 659 O O . ASP A 1 106 ? 29.359 22.803 24.899 1.00 26.78 1056 ASP A O 1
ATOM 664 N N . GLY A 1 107 ? 27.612 23.557 26.116 1.00 25.51 1057 GLY A N 1
ATOM 665 C CA . GLY A 1 107 ? 26.724 23.714 24.966 1.00 24.46 1057 GLY A CA 1
ATOM 666 C C . GLY A 1 107 ? 26.049 22.424 24.540 1.00 24.26 1057 GLY A C 1
ATOM 667 O O . GLY A 1 107 ? 25.467 22.366 23.455 1.00 23.59 1057 GLY A O 1
ATOM 668 N N . ARG A 1 108 ? 26.114 21.403 25.394 1.00 23.38 1058 ARG A N 1
ATOM 669 C CA . ARG A 1 108 ? 25.502 20.102 25.110 1.00 23.98 1058 ARG A CA 1
ATOM 670 C C . ARG A 1 108 ? 24.143 19.986 25.777 1.00 23.90 1058 ARG A C 1
ATOM 671 O O . ARG A 1 108 ? 23.907 20.574 26.842 1.00 23.50 1058 ARG A O 1
ATOM 679 N N . LEU A 1 109 ? 23.248 19.229 25.151 1.00 24.00 1059 LEU A N 1
ATOM 680 C CA . LEU A 1 109 ? 21.935 18.986 25.722 1.00 24.31 1059 LEU A CA 1
ATOM 681 C C . LEU A 1 109 ? 22.073 18.181 27.011 1.00 25.54 1059 LEU A C 1
ATOM 682 O O . LEU A 1 109 ? 22.888 17.251 27.087 1.00 25.44 1059 LEU A O 1
ATOM 687 N N . LEU A 1 110 ? 21.287 18.554 28.015 1.00 27.21 1060 LEU A N 1
ATOM 688 C CA . LEU A 1 110 ? 21.291 17.856 29.308 1.00 28.76 1060 LEU A CA 1
ATOM 689 C C . LEU A 1 110 ? 20.795 16.422 29.124 1.00 29.70 1060 LEU A C 1
ATOM 690 O O . LEU A 1 110 ? 19.974 16.171 28.236 1.00 29.32 1060 LEU A O 1
ATOM 695 N N . PRO A 1 111 ? 21.291 15.470 29.952 1.00 30.85 1061 PRO A N 1
ATOM 696 C CA . PRO A 1 111 ? 20.792 14.084 29.882 1.00 31.42 1061 PRO A CA 1
ATOM 697 C C . PRO A 1 111 ? 19.264 13.961 29.933 1.00 31.88 1061 PRO A C 1
ATOM 698 O O . PRO A 1 111 ? 18.708 13.019 29.365 1.00 32.19 1061 PRO A O 1
ATOM 702 N N . GLU A 1 112 ? 18.606 14.920 30.583 1.00 32.35 1062 GLU A N 1
ATOM 703 C CA . GLU A 1 112 ? 17.146 14.936 30.752 1.00 33.06 1062 GLU A CA 1
ATOM 704 C C . GLU A 1 112 ? 16.371 15.252 29.471 1.00 32.55 1062 GLU A C 1
ATOM 705 O O . GLU A 1 112 ? 15.159 15.039 29.413 1.00 32.54 1062 GLU A O 1
ATOM 711 N N . PHE A 1 113 ? 17.069 15.770 28.457 1.00 31.86 1063 PHE A N 1
ATOM 712 C CA . PHE A 1 113 ? 16.450 16.160 27.186 1.00 31.03 1063 PHE A CA 1
ATOM 713 C C . PHE A 1 113 ? 15.750 14.974 26.528 1.00 31.14 1063 PHE A C 1
ATOM 714 O O . PHE A 1 113 ? 16.347 13.909 26.359 1.00 31.30 1063 PHE A O 1
ATOM 722 N N . ASN A 1 114 ? 14.487 15.164 26.160 1.00 31.55 1064 ASN A N 1
ATOM 723 C CA . ASN A 1 114 ? 13.700 14.101 25.539 1.00 32.18 1064 ASN A CA 1
ATOM 724 C C . ASN A 1 114 ? 14.005 13.956 24.054 1.00 32.35 1064 ASN A C 1
ATOM 725 O O . ASN A 1 114 ? 13.444 14.669 23.226 1.00 32.11 1064 ASN A O 1
ATOM 730 N N . MET A 1 115 ? 14.877 13.010 23.720 1.00 32.72 1065 MET A N 1
ATOM 731 C CA . MET A 1 115 ? 15.275 12.791 22.327 1.00 33.44 1065 MET A CA 1
ATOM 732 C C . MET A 1 115 ? 14.183 12.138 21.479 1.00 33.56 1065 MET A C 1
ATOM 733 O O . MET A 1 115 ? 14.156 12.303 20.255 1.00 33.83 1065 MET A O 1
ATOM 738 N N . ALA A 1 116 ? 13.287 11.403 22.135 1.00 33.35 1066 ALA A N 1
ATOM 739 C CA . ALA A 1 116 ? 12.161 10.772 21.461 1.00 33.52 1066 ALA A CA 1
ATOM 740 C C . ALA A 1 116 ? 11.113 11.793 21.039 1.00 33.49 1066 ALA A C 1
ATOM 741 O O . ALA A 1 116 ? 10.472 11.641 19.998 1.00 34.08 1066 ALA A O 1
ATOM 743 N N . GLU A 1 117 ? 10.951 12.832 21.856 1.00 33.09 1067 GLU A N 1
ATOM 744 C CA . GLU A 1 117 ? 9.955 13.873 21.626 1.00 32.81 1067 GLU A CA 1
ATOM 745 C C . GLU A 1 117 ? 10.551 15.236 22.005 1.00 31.19 1067 GLU A C 1
ATOM 746 O O . GLU A 1 117 ? 10.204 15.799 23.049 1.00 30.87 1067 GLU A O 1
ATOM 752 N N . PRO A 1 118 ? 11.466 15.765 21.164 1.00 29.85 1068 PRO A N 1
ATOM 753 C CA . PRO A 1 118 ? 12.166 17.003 21.520 1.00 28.66 1068 PRO A CA 1
ATOM 754 C C . PRO A 1 118 ? 11.239 18.206 21.646 1.00 27.30 1068 PRO A C 1
ATOM 755 O O . PRO A 1 118 ? 10.330 18.375 20.826 1.00 27.46 1068 PRO A O 1
ATOM 759 N N . PRO A 1 119 ? 11.478 19.051 22.659 1.00 26.26 1069 PRO A N 1
ATOM 760 C CA . PRO A 1 119 ? 10.779 20.323 22.771 1.00 25.27 1069 PRO A CA 1
ATOM 761 C C . PRO A 1 119 ? 11.328 21.306 21.743 1.00 23.68 1069 PRO A C 1
ATOM 762 O O . PRO A 1 119 ? 12.375 21.047 21.148 1.00 24.07 1069 PRO A O 1
ATOM 766 N N . LEU A 1 120 ? 10.617 22.404 21.530 1.00 22.54 1070 LEU A N 1
ATOM 767 C CA . LEU A 1 120 ? 11.134 23.523 20.748 1.00 21.07 1070 LEU A CA 1
ATOM 768 C C . LEU A 1 120 ? 12.181 24.233 21.578 1.00 20.21 1070 LEU A C 1
ATOM 769 O O . LEU A 1 120 ? 11.985 24.438 22.788 1.00 20.68 1070 LEU A O 1
ATOM 774 N N . ILE A 1 121 ? 13.279 24.635 20.944 1.00 18.03 1071 ILE A N 1
ATOM 775 C CA . ILE A 1 121 ? 14.299 25.402 21.656 1.00 17.04 1071 ILE A CA 1
ATOM 776 C C . ILE A 1 121 ? 14.243 26.845 21.197 1.00 16.39 1071 ILE A C 1
ATOM 777 O O . ILE A 1 121 ? 14.228 27.101 19.990 1.00 16.75 1071 ILE A O 1
ATOM 782 N N . PHE A 1 122 ? 14.162 27.768 22.160 1.00 15.72 1072 PHE A N 1
ATOM 783 C CA . PHE A 1 122 ? 14.278 29.190 21.891 1.00 15.48 1072 PHE A CA 1
ATOM 784 C C . PHE A 1 122 ? 15.602 29.666 22.439 1.00 15.39 1072 PHE A C 1
ATOM 785 O O . PHE A 1 122 ? 15.762 29.805 23.653 1.00 15.11 1072 PHE A O 1
ATOM 793 N N . GLU A 1 123 ? 16.566 29.893 21.551 1.00 14.46 1073 GLU A N 1
ATOM 794 C CA . GLU A 1 123 ? 17.828 30.490 21.953 1.00 14.19 1073 GLU A CA 1
ATOM 795 C C . GLU A 1 123 ? 17.683 31.986 22.206 1.00 14.45 1073 GLU A C 1
ATOM 796 O O . GLU A 1 123 ? 16.712 32.626 21.775 1.00 14.77 1073 GLU A O 1
ATOM 802 N N . CYS A 1 124 ? 18.652 32.550 22.913 1.00 14.02 1074 CYS A N 1
ATOM 803 C CA . CYS A 1 124 ? 18.656 33.985 23.077 1.00 14.90 1074 CYS A CA 1
ATOM 804 C C . CYS A 1 124 ? 18.860 34.698 21.748 1.00 15.27 1074 CYS A C 1
ATOM 805 O O . CYS A 1 124 ? 19.369 34.105 20.766 1.00 15.56 1074 CYS A O 1
ATOM 808 N N . ASN A 1 125 ? 18.422 35.948 21.712 1.00 15.35 1075 ASN A N 1
ATOM 809 C CA . ASN A 1 125 ? 18.438 36.727 20.487 1.00 15.72 1075 ASN A CA 1
ATOM 810 C C . ASN A 1 125 ? 18.928 38.149 20.742 1.00 15.82 1075 ASN A C 1
ATOM 811 O O . ASN A 1 125 ? 19.279 38.500 21.877 1.00 16.02 1075 ASN A O 1
ATOM 816 N N . HIS A 1 126 ? 18.969 38.947 19.681 1.00 16.06 1076 HIS A N 1
ATOM 817 C CA . HIS A 1 126 ? 19.492 40.322 19.737 1.00 17.10 1076 HIS A CA 1
ATOM 818 C C . HIS A 1 126 ? 18.591 41.282 20.520 1.00 17.38 1076 HIS A C 1
ATOM 819 O O . HIS A 1 126 ? 19.009 42.416 20.813 1.00 18.20 1076 HIS A O 1
ATOM 826 N N . ALA A 1 127 ? 17.376 40.842 20.872 1.00 17.42 1077 ALA A N 1
ATOM 827 C CA . ALA A 1 127 ? 16.494 41.655 21.731 1.00 17.79 1077 ALA A CA 1
ATOM 828 C C . ALA A 1 127 ? 16.717 41.382 23.235 1.00 18.02 1077 ALA A C 1
ATOM 829 O O . ALA A 1 127 ? 16.282 42.174 24.080 1.00 18.83 1077 ALA A O 1
ATOM 831 N N . CYS A 1 128 ? 17.381 40.270 23.567 1.00 17.61 1078 CYS A N 1
ATOM 832 C CA . CYS A 1 128 ? 17.680 39.945 24.971 1.00 16.55 1078 CYS A CA 1
ATOM 833 C C . CYS A 1 128 ? 18.665 40.912 25.578 1.00 17.34 1078 CYS A C 1
ATOM 834 O O . CYS A 1 128 ? 19.473 41.512 24.871 1.00 16.69 1078 CYS A O 1
ATOM 837 N N . SER A 1 129 ? 18.609 41.032 26.905 1.00 16.98 1079 SER A N 1
ATOM 838 C CA . SER A 1 129 ? 19.513 41.920 27.635 1.00 18.33 1079 SER A CA 1
ATOM 839 C C . SER A 1 129 ? 20.886 41.314 27.862 1.00 17.99 1079 SER A C 1
ATOM 840 O O . SER A 1 129 ? 21.827 42.037 28.213 1.00 19.14 1079 SER A O 1
ATOM 843 N N . CYS A 1 130 ? 21.002 39.998 27.659 1.00 17.70 1080 CYS A N 1
ATOM 844 C CA . CYS A 1 130 ? 22.244 39.273 27.914 1.00 17.53 1080 CYS A CA 1
ATOM 845 C C . CYS A 1 130 ? 23.317 39.530 26.849 1.00 17.84 1080 CYS A C 1
ATOM 846 O O . CYS A 1 130 ? 23.072 40.193 25.828 1.00 18.22 1080 CYS A O 1
ATOM 849 N N . TRP A 1 131 ? 24.513 39.024 27.121 1.00 18.13 1081 TRP A N 1
ATOM 850 C CA . TRP A 1 131 ? 25.639 39.156 26.202 1.00 18.99 1081 TRP A CA 1
ATOM 851 C C . TRP A 1 131 ? 25.643 38.048 25.155 1.00 18.05 1081 TRP A C 1
ATOM 852 O O . TRP A 1 131 ? 25.040 36.988 25.354 1.00 18.09 1081 TRP A O 1
ATOM 863 N N . ARG A 1 132 ? 26.345 38.305 24.048 1.00 18.01 1082 ARG A N 1
ATOM 864 C CA . ARG A 1 132 ? 26.427 37.353 22.936 1.00 17.93 1082 ARG A CA 1
ATOM 865 C C . ARG A 1 132 ? 27.023 35.983 23.322 1.00 18.21 1082 ARG A C 1
ATOM 866 O O . ARG A 1 132 ? 26.845 34.992 22.597 1.00 18.19 1082 ARG A O 1
ATOM 874 N N . ASN A 1 133 ? 27.709 35.914 24.467 1.00 17.73 1083 ASN A N 1
ATOM 875 C CA . ASN A 1 133 ? 28.318 34.674 24.919 1.00 18.66 1083 ASN A CA 1
ATOM 876 C C . ASN A 1 133 ? 27.546 33.940 26.039 1.00 18.31 1083 ASN A C 1
ATOM 877 O O . ASN A 1 133 ? 28.111 33.090 26.727 1.00 18.95 1083 ASN A O 1
ATOM 882 N N . CYS A 1 134 ? 26.264 34.261 26.212 1.00 17.96 1084 CYS A N 1
ATOM 883 C CA . CYS A 1 134 ? 25.464 33.604 27.247 1.00 17.78 1084 CYS A CA 1
ATOM 884 C C . CYS A 1 134 ? 25.279 32.118 26.960 1.00 17.94 1084 CYS A C 1
ATOM 885 O O . CYS A 1 134 ? 25.583 31.628 25.859 1.00 18.08 1084 CYS A O 1
ATOM 888 N N . ARG A 1 135 ? 24.777 31.408 27.969 1.00 17.78 1085 ARG A N 1
ATOM 889 C CA . ARG A 1 135 ? 24.636 29.964 27.950 1.00 18.08 1085 ARG A CA 1
ATOM 890 C C . ARG A 1 135 ? 23.663 29.505 26.867 1.00 17.60 1085 ARG A C 1
ATOM 891 O O . ARG A 1 135 ? 23.835 28.426 26.297 1.00 18.75 1085 ARG A O 1
ATOM 899 N N . ASN A 1 136 ? 22.648 30.326 26.601 1.00 17.25 1086 ASN A N 1
ATOM 900 C CA . ASN A 1 136 ? 21.523 29.886 25.766 1.00 16.71 1086 ASN A CA 1
ATOM 901 C C . ASN A 1 136 ? 21.705 30.213 24.285 1.00 16.76 1086 ASN A C 1
ATOM 902 O O . ASN A 1 136 ? 20.797 30.731 23.627 1.00 16.69 1086 ASN A O 1
ATOM 907 N N . ARG A 1 137 ? 22.889 29.886 23.775 1.00 16.77 1087 ARG A N 1
ATOM 908 C CA . ARG A 1 137 ? 23.255 30.155 22.395 1.00 17.02 1087 ARG A CA 1
ATOM 909 C C . ARG A 1 137 ? 24.198 29.051 21.957 1.00 17.46 1087 ARG A C 1
ATOM 910 O O . ARG A 1 137 ? 25.314 28.911 22.489 1.00 17.91 1087 ARG A O 1
ATOM 918 N N . VAL A 1 138 ? 23.743 28.244 21.002 1.00 16.62 1088 VAL A N 1
ATOM 919 C CA . VAL A 1 138 ? 24.549 27.102 20.551 1.00 15.79 1088 VAL A CA 1
ATOM 920 C C . VAL A 1 138 ? 24.408 26.965 19.052 1.00 15.73 1088 VAL A C 1
ATOM 921 O O . VAL A 1 138 ? 25.385 27.076 18.314 1.00 15.56 1088 VAL A O 1
ATOM 925 N N . VAL A 1 139 ? 23.182 26.748 18.597 1.00 15.25 1089 VAL A N 1
ATOM 926 C CA . VAL A 1 139 ? 22.941 26.598 17.158 1.00 15.05 1089 VAL A CA 1
ATOM 927 C C . VAL A 1 139 ? 23.321 27.870 16.375 1.00 15.71 1089 VAL A C 1
ATOM 928 O O . VAL A 1 139 ? 23.825 27.797 15.244 1.00 15.85 1089 VAL A O 1
ATOM 932 N N . GLN A 1 140 ? 23.120 29.032 16.989 1.00 15.42 1090 GLN A N 1
ATOM 933 C CA . GLN A 1 140 ? 23.395 30.305 16.328 1.00 15.96 1090 GLN A CA 1
ATOM 934 C C . GLN A 1 140 ? 24.882 30.569 16.142 1.00 16.47 1090 GLN A C 1
ATOM 935 O O . GLN A 1 140 ? 25.274 31.526 15.453 1.00 18.01 1090 GLN A O 1
ATOM 941 N N . ASN A 1 141 ? 25.706 29.724 16.758 1.00 16.95 1091 ASN A N 1
ATOM 942 C CA . ASN A 1 141 ? 27.150 29.830 16.641 1.00 18.35 1091 ASN A CA 1
ATOM 943 C C . ASN A 1 141 ? 27.688 28.989 15.483 1.00 19.38 1091 ASN A C 1
ATOM 944 O O . ASN A 1 141 ? 28.884 29.028 15.176 1.00 20.70 1091 ASN A O 1
ATOM 949 N N . GLY A 1 142 ? 26.801 28.213 14.869 1.00 19.54 1092 GLY A N 1
ATOM 950 C CA . GLY A 1 142 ? 27.135 27.484 13.658 1.00 20.73 1092 GLY A CA 1
ATOM 951 C C . GLY A 1 142 ? 27.902 26.196 13.840 1.00 21.50 1092 GLY A C 1
ATOM 952 O O . GLY A 1 142 ? 28.231 25.781 14.959 1.00 19.58 1092 GLY A O 1
ATOM 953 N N . LEU A 1 143 ? 28.137 25.548 12.702 1.00 23.05 1093 LEU A N 1
ATOM 954 C CA . LEU A 1 143 ? 28.817 24.263 12.633 1.00 24.02 1093 LEU A CA 1
ATOM 955 C C . LEU A 1 143 ? 30.237 24.418 13.167 1.00 24.67 1093 LEU A C 1
ATOM 956 O O . LEU A 1 143 ? 30.972 25.303 12.721 1.00 25.14 1093 LEU A O 1
ATOM 961 N N . ARG A 1 144 ? 30.618 23.577 14.127 1.00 25.30 1094 ARG A N 1
ATOM 962 C CA . ARG A 1 144 ? 32.017 23.548 14.581 1.00 26.84 1094 ARG A CA 1
ATOM 963 C C . ARG A 1 144 ? 32.711 22.171 14.603 1.00 25.44 1094 ARG A C 1
ATOM 964 O O . ARG A 1 144 ? 33.956 22.109 14.598 1.00 25.81 1094 ARG A O 1
ATOM 972 N N . ALA A 1 145 ? 31.926 21.088 14.647 1.00 23.31 1095 ALA A N 1
ATOM 973 C CA . ALA A 1 145 ? 32.451 19.717 14.525 1.00 21.86 1095 ALA A CA 1
ATOM 974 C C . ALA A 1 145 ? 33.184 19.512 13.203 1.00 20.97 1095 ALA A C 1
ATOM 975 O O . ALA A 1 145 ? 32.782 20.055 12.161 1.00 20.68 1095 ALA A O 1
ATOM 977 N N . ARG A 1 146 ? 34.257 18.721 13.248 1.00 19.56 1096 ARG A N 1
ATOM 978 C CA . ARG A 1 146 ? 35.025 18.375 12.055 1.00 19.12 1096 ARG A CA 1
ATOM 979 C C . ARG A 1 146 ? 34.301 17.253 11.338 1.00 18.15 1096 ARG A C 1
ATOM 980 O O . ARG A 1 146 ? 34.289 16.107 11.816 1.00 18.53 1096 ARG A O 1
ATOM 988 N N . LEU A 1 147 ? 33.672 17.600 10.216 1.00 17.03 1097 LEU A N 1
ATOM 989 C CA . LEU A 1 147 ? 32.934 16.642 9.384 1.00 16.07 1097 LEU A CA 1
ATOM 990 C C . LEU A 1 147 ? 33.636 16.425 8.050 1.00 16.16 1097 LEU A C 1
ATOM 991 O O . LEU A 1 147 ? 34.501 17.215 7.651 1.00 15.96 1097 LEU A O 1
ATOM 996 N N . GLN A 1 148 ? 33.230 15.368 7.355 1.00 15.54 1098 GLN A N 1
ATOM 997 C CA . GLN A 1 148 ? 33.820 15.015 6.067 1.00 15.69 1098 GLN A CA 1
ATOM 998 C C . GLN A 1 148 ? 32.759 14.360 5.181 1.00 15.21 1098 GLN A C 1
ATOM 999 O O . GLN A 1 148 ? 32.045 13.451 5.627 1.00 15.92 1098 GLN A O 1
ATOM 1005 N N . LEU A 1 149 ? 32.658 14.834 3.945 1.00 14.87 1099 LEU A N 1
ATOM 1006 C CA . LEU A 1 149 ? 31.790 14.224 2.948 1.00 14.43 1099 LEU A CA 1
ATOM 1007 C C . LEU A 1 149 ? 32.604 13.083 2.341 1.00 15.12 1099 LEU A C 1
ATOM 1008 O O . LEU A 1 149 ? 33.775 13.266 1.990 1.00 15.61 1099 LEU A O 1
ATOM 1013 N N . TYR A 1 150 ? 32.009 11.900 2.233 1.00 15.11 1100 TYR A N 1
ATOM 1014 C CA . TYR A 1 150 ? 32.773 10.775 1.682 1.00 15.45 1100 TYR A CA 1
ATOM 1015 C C . TYR A 1 150 ? 31.901 9.862 0.827 1.00 16.36 1100 TYR A C 1
ATOM 1016 O O . TYR A 1 150 ? 30.665 9.862 0.937 1.00 16.08 1100 TYR A O 1
ATOM 1025 N N . ARG A 1 151 ? 32.563 9.076 -0.022 1.00 17.40 1101 ARG A N 1
ATOM 1026 C CA . ARG A 1 151 ? 31.862 8.153 -0.887 1.00 18.41 1101 ARG A CA 1
ATOM 1027 C C . ARG A 1 151 ? 31.635 6.842 -0.144 1.00 19.15 1101 ARG A C 1
ATOM 1028 O O . ARG A 1 151 ? 32.590 6.189 0.294 1.00 19.00 1101 ARG A O 1
ATOM 1036 N N . THR A 1 152 ? 30.368 6.478 0.040 1.00 20.17 1102 THR A N 1
ATOM 1037 C CA . THR A 1 152 ? 30.054 5.202 0.676 1.00 21.37 1102 THR A CA 1
ATOM 1038 C C . THR A 1 152 ? 30.098 4.085 -0.368 1.00 22.87 1102 THR A C 1
ATOM 1039 O O . THR A 1 152 ? 30.070 4.343 -1.569 1.00 22.39 1102 THR A O 1
ATOM 1043 N N . ARG A 1 153 ? 30.143 2.845 0.110 1.00 25.55 1103 ARG A N 1
ATOM 1044 C CA . ARG A 1 153 ? 30.161 1.691 -0.787 1.00 28.44 1103 ARG A CA 1
ATOM 1045 C C . ARG A 1 153 ? 28.834 1.505 -1.517 1.00 28.95 1103 ARG A C 1
ATOM 1046 O O . ARG A 1 153 ? 28.828 1.179 -2.707 1.00 29.98 1103 ARG A O 1
ATOM 1054 N N . ASP A 1 154 ? 27.712 1.725 -0.831 1.00 29.62 1104 ASP A N 1
ATOM 1055 C CA . ASP A 1 154 ? 26.412 1.438 -1.453 1.00 30.17 1104 ASP A CA 1
ATOM 1056 C C . ASP A 1 154 ? 25.249 2.405 -1.196 1.00 29.83 1104 ASP A C 1
ATOM 1057 O O . ASP A 1 154 ? 24.097 2.064 -1.478 1.00 29.75 1104 ASP A O 1
ATOM 1062 N N . MET A 1 155 ? 25.537 3.602 -0.682 1.00 28.36 1105 MET A N 1
ATOM 1063 C CA . MET A 1 155 ? 24.496 4.623 -0.508 1.00 27.88 1105 MET A CA 1
ATOM 1064 C C . MET A 1 155 ? 24.935 5.994 -1.019 1.00 25.99 1105 MET A C 1
ATOM 1065 O O . MET A 1 155 ? 24.546 7.021 -0.455 1.00 26.24 1105 MET A O 1
ATOM 1070 N N . GLY A 1 156 ? 25.729 6.019 -2.085 1.00 24.06 1106 GLY A N 1
ATOM 1071 C CA . GLY A 1 156 ? 26.187 7.280 -2.661 1.00 21.82 1106 GLY A CA 1
ATOM 1072 C C . GLY A 1 156 ? 27.105 8.012 -1.691 1.00 20.79 1106 GLY A C 1
ATOM 1073 O O . GLY A 1 156 ? 27.926 7.388 -1.009 1.00 20.29 1106 GLY A O 1
ATOM 1074 N N . TRP A 1 157 ? 26.948 9.334 -1.622 1.00 19.46 1107 TRP A N 1
ATOM 1075 C CA . TRP A 1 157 ? 27.741 10.152 -0.703 1.00 18.17 1107 TRP A CA 1
ATOM 1076 C C . TRP A 1 157 ? 27.120 10.098 0.681 1.00 17.82 1107 TRP A C 1
ATOM 1077 O O . TRP A 1 157 ? 25.891 9.971 0.820 1.00 16.98 1107 TRP A O 1
ATOM 1088 N N . GLY A 1 158 ? 27.968 10.172 1.702 1.00 15.62 1108 GLY A N 1
ATOM 1089 C CA . GLY A 1 158 ? 27.502 10.242 3.088 1.00 15.65 1108 GLY A CA 1
ATOM 1090 C C . GLY A 1 158 ? 28.382 11.213 3.859 1.00 15.73 1108 GLY A C 1
ATOM 1091 O O . GLY A 1 158 ? 29.345 11.729 3.319 1.00 15.20 1108 GLY A O 1
ATOM 1092 N N . VAL A 1 159 ? 28.047 11.448 5.118 1.00 15.13 1109 VAL A N 1
ATOM 1093 C CA . VAL A 1 159 ? 28.836 12.362 5.952 1.00 15.41 1109 VAL A CA 1
ATOM 1094 C C . VAL A 1 159 ? 29.339 11.610 7.175 1.00 15.70 1109 VAL A C 1
ATOM 1095 O O . VAL A 1 159 ? 28.581 10.882 7.822 1.00 15.42 1109 VAL A O 1
ATOM 1099 N N . ARG A 1 160 ? 30.626 11.770 7.486 1.00 16.39 1110 ARG A N 1
ATOM 1100 C CA . ARG A 1 160 ? 31.150 11.203 8.724 1.00 17.05 1110 ARG A CA 1
ATOM 1101 C C . ARG A 1 160 ? 31.747 12.251 9.630 1.00 17.51 1110 ARG A C 1
ATOM 1102 O O . ARG A 1 160 ? 32.056 13.360 9.194 1.00 16.65 1110 ARG A O 1
ATOM 1110 N N . SER A 1 161 ? 31.909 11.871 10.892 1.00 18.44 1111 SER A N 1
ATOM 1111 C CA . SER A 1 161 ? 32.608 12.686 11.851 1.00 19.51 1111 SER A CA 1
ATOM 1112 C C . SER A 1 161 ? 34.090 12.297 11.850 1.00 20.14 1111 SER A C 1
ATOM 1113 O O . SER A 1 161 ? 34.418 11.114 11.848 1.00 20.94 1111 SER A O 1
ATOM 1116 N N . LEU A 1 162 ? 34.974 13.288 11.848 1.00 20.50 1112 LEU A N 1
ATOM 1117 C CA . LEU A 1 162 ? 36.426 13.023 11.905 1.00 21.31 1112 LEU A CA 1
ATOM 1118 C C . LEU A 1 162 ? 36.944 12.936 13.344 1.00 21.84 1112 LEU A C 1
ATOM 1119 O O . LEU A 1 162 ? 38.073 12.495 13.580 1.00 22.74 1112 LEU A O 1
ATOM 1124 N N A GLN A 1 163 ? 36.130 13.378 14.300 0.50 21.89 1113 GLN A N 1
ATOM 1125 N N B GLN A 1 163 ? 36.085 13.338 14.279 0.50 21.84 1113 GLN A N 1
ATOM 1126 C CA A GLN A 1 163 ? 36.514 13.396 15.712 0.50 22.29 1113 GLN A CA 1
ATOM 1127 C CA B GLN A 1 163 ? 36.397 13.444 15.697 0.50 22.15 1113 GLN A CA 1
ATOM 1128 C C A GLN A 1 163 ? 35.359 12.880 16.566 0.50 22.18 1113 GLN A C 1
ATOM 1129 C C B GLN A 1 163 ? 35.362 12.657 16.505 0.50 22.18 1113 GLN A C 1
ATOM 1130 O O A GLN A 1 163 ? 34.207 12.900 16.129 0.50 22.00 1113 GLN A O 1
ATOM 1131 O O B GLN A 1 163 ? 34.297 12.286 15.988 0.50 21.97 1113 GLN A O 1
ATOM 1142 N N . ASP A 1 164 ? 35.668 12.410 17.774 1.00 21.94 1114 ASP A N 1
ATOM 1143 C CA . ASP A 1 164 ? 34.646 11.958 18.713 1.00 22.27 1114 ASP A CA 1
ATOM 1144 C C . ASP A 1 164 ? 33.689 13.118 18.991 1.00 21.72 1114 ASP A C 1
ATOM 1145 O O . ASP A 1 164 ? 34.127 14.255 19.212 1.00 22.15 1114 ASP A O 1
ATOM 1150 N N . ILE A 1 165 ? 32.390 12.832 18.946 1.00 21.29 1115 ILE A N 1
ATOM 1151 C CA . ILE A 1 165 ? 31.351 13.814 19.272 1.00 21.17 1115 ILE A CA 1
ATOM 1152 C C . ILE A 1 165 ? 30.591 13.309 20.500 1.00 21.02 1115 ILE A C 1
ATOM 1153 O O . ILE A 1 165 ? 29.886 12.305 20.415 1.00 21.05 1115 ILE A O 1
ATOM 1158 N N . PRO A 1 166 ? 30.729 14.007 21.646 1.00 21.46 1116 PRO A N 1
ATOM 1159 C CA . PRO A 1 166 ? 29.997 13.597 22.850 1.00 21.62 1116 PRO A CA 1
ATOM 1160 C C . PRO A 1 166 ? 28.479 13.668 22.644 1.00 21.77 1116 PRO A C 1
ATOM 1161 O O . PRO A 1 166 ? 28.019 14.422 21.777 1.00 21.66 1116 PRO A O 1
ATOM 1165 N N . PRO A 1 167 ? 27.702 12.878 23.411 1.00 21.97 1117 PRO A N 1
ATOM 1166 C CA . PRO A 1 167 ? 26.245 12.959 23.330 1.00 21.74 1117 PRO A CA 1
ATOM 1167 C C . PRO A 1 167 ? 25.711 14.371 23.546 1.00 21.17 1117 PRO A C 1
ATOM 1168 O O . PRO A 1 167 ? 26.262 15.145 24.337 1.00 21.08 1117 PRO A O 1
ATOM 1172 N N . GLY A 1 168 ? 24.631 14.691 22.837 1.00 20.74 1118 GLY A N 1
ATOM 1173 C CA . GLY A 1 168 ? 23.917 15.951 23.027 1.00 19.49 1118 GLY A CA 1
ATOM 1174 C C . GLY A 1 168 ? 24.572 17.160 22.380 1.00 18.94 1118 GLY A C 1
ATOM 1175 O O . GLY A 1 168 ? 24.217 18.308 22.692 1.00 19.14 1118 GLY A O 1
ATOM 1176 N N . THR A 1 169 ? 25.520 16.914 21.474 1.00 18.01 1119 THR A N 1
ATOM 1177 C CA . THR A 1 169 ? 26.274 17.988 20.827 1.00 17.45 1119 THR A CA 1
ATOM 1178 C C . THR A 1 169 ? 25.552 18.450 19.567 1.00 17.16 1119 THR A C 1
ATOM 1179 O O . THR A 1 169 ? 25.019 17.626 18.822 1.00 16.68 1119 THR A O 1
ATOM 1183 N N . PHE A 1 170 ? 25.529 19.763 19.340 1.00 16.36 1120 PHE A N 1
ATOM 1184 C CA . PHE A 1 170 ? 25.056 20.282 18.057 1.00 15.92 1120 PHE A CA 1
ATOM 1185 C C . PHE A 1 170 ? 26.053 19.937 16.963 1.00 15.70 1120 PHE A C 1
ATOM 1186 O O . PHE A 1 170 ? 27.230 20.306 17.041 1.00 15.87 1120 PHE A O 1
ATOM 1194 N N . VAL A 1 171 ? 25.5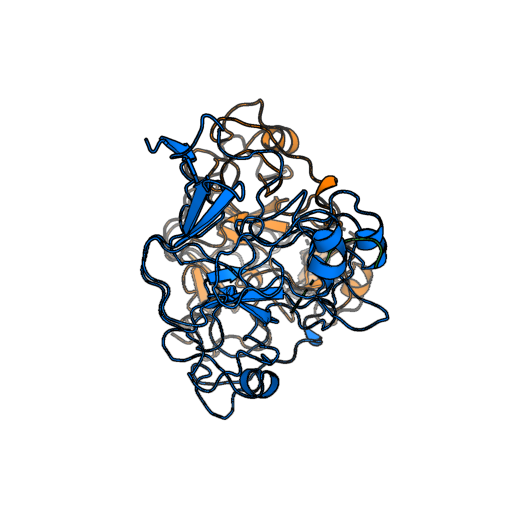62 19.273 15.923 1.00 15.27 1121 VAL A N 1
ATOM 1195 C CA . VAL A 1 171 ? 26.419 18.818 14.830 1.00 15.51 1121 VAL A CA 1
ATOM 1196 C C . VAL A 1 171 ? 26.281 19.695 13.580 1.00 15.79 1121 VAL A C 1
ATOM 1197 O O . VAL A 1 171 ? 27.274 20.219 13.076 1.00 16.91 1121 VAL A O 1
ATOM 1201 N N . CYS A 1 172 ? 25.059 19.842 13.068 1.00 14.72 1122 CYS A N 1
ATOM 1202 C CA . CYS A 1 172 ? 24.826 20.698 11.905 1.00 15.12 1122 CYS A CA 1
ATOM 1203 C C . CYS A 1 172 ? 23.343 21.027 11.766 1.00 14.77 1122 CYS A C 1
ATOM 1204 O O . CYS A 1 172 ? 22.510 20.424 12.435 1.00 14.79 1122 CYS A O 1
ATOM 1207 N N . GLU A 1 173 ? 23.055 22.017 10.925 1.00 14.29 1123 GLU A N 1
ATOM 1208 C CA . GLU A 1 173 ? 21.680 22.436 10.640 1.00 14.23 1123 GLU A CA 1
ATOM 1209 C C . GLU A 1 173 ? 21.274 21.950 9.261 1.00 13.92 1123 GLU A C 1
ATOM 1210 O O . GLU A 1 173 ? 22.117 21.910 8.344 1.00 14.19 1123 GLU A O 1
ATOM 1216 N N . TYR A 1 174 ? 19.990 21.580 9.100 1.00 13.40 1124 TYR A N 1
ATOM 1217 C CA . TYR A 1 174 ? 19.462 21.271 7.767 1.00 13.34 1124 TYR A CA 1
ATOM 1218 C C . TYR A 1 174 ? 19.119 22.570 7.046 1.00 13.81 1124 TYR A C 1
ATOM 1219 O O . TYR A 1 174 ? 18.114 23.202 7.351 1.00 14.07 1124 TYR A O 1
ATOM 1228 N N . VAL A 1 175 ? 19.971 22.941 6.096 1.00 14.22 1125 VAL A N 1
ATOM 1229 C CA . VAL A 1 175 ? 19.880 24.208 5.410 1.00 14.23 1125 VAL A CA 1
ATOM 1230 C C . VAL A 1 175 ? 19.499 23.990 3.959 1.00 14.54 1125 VAL A C 1
ATOM 1231 O O . VAL A 1 175 ? 19.938 23.028 3.333 1.00 14.54 1125 VAL A O 1
ATOM 1235 N N . GLY A 1 176 ? 18.704 24.918 3.436 1.00 14.30 1126 GLY A N 1
ATOM 1236 C CA . GLY A 1 176 ? 18.341 24.870 2.025 1.00 15.11 1126 GLY A CA 1
ATOM 1237 C C . GLY A 1 176 ? 17.360 25.943 1.664 1.00 15.23 1126 GLY A C 1
ATOM 1238 O O . GLY A 1 176 ? 17.341 27.006 2.276 1.00 15.89 1126 GLY A O 1
ATOM 1239 N N . GLU A 1 177 ? 16.560 25.650 0.643 1.00 14.72 1127 GLU A N 1
ATOM 1240 C CA . GLU A 1 177 ? 15.615 26.614 0.093 1.00 13.96 1127 GLU A CA 1
ATOM 1241 C C . GLU A 1 177 ? 14.268 26.470 0.818 1.00 14.18 1127 GLU A C 1
ATOM 1242 O O . GLU A 1 177 ? 13.694 25.389 0.806 1.00 14.29 1127 GLU A O 1
ATOM 1248 N N . LEU A 1 178 ? 13.780 27.549 1.426 1.00 14.31 1128 LEU A N 1
ATOM 1249 C CA . LEU A 1 178 ? 12.513 27.509 2.155 1.00 15.28 1128 LEU A CA 1
ATOM 1250 C C . LEU A 1 178 ? 11.378 27.661 1.157 1.00 14.75 1128 LEU A C 1
ATOM 1251 O O . LEU A 1 178 ? 11.309 28.660 0.448 1.00 15.42 1128 LEU A O 1
ATOM 1256 N N . ILE A 1 179 ? 10.495 26.665 1.132 1.00 14.23 1129 ILE A N 1
ATOM 1257 C CA . ILE A 1 179 ? 9.362 26.624 0.198 1.00 14.51 1129 ILE A CA 1
ATOM 1258 C C . ILE A 1 179 ? 8.041 26.247 0.889 1.00 14.25 1129 ILE A C 1
ATOM 1259 O O . ILE A 1 179 ? 8.026 25.789 2.047 1.00 13.93 1129 ILE A O 1
ATOM 1264 N N . SER A 1 180 ? 6.928 26.448 0.184 1.00 14.52 1130 SER A N 1
ATOM 1265 C CA . SER A 1 180 ? 5.638 26.045 0.724 1.00 15.55 1130 SER A CA 1
ATOM 1266 C C . SER A 1 180 ? 5.456 24.526 0.574 1.00 16.03 1130 SER A C 1
ATOM 1267 O O . SER A 1 180 ? 6.064 23.888 -0.288 1.00 16.26 1130 SER A O 1
ATOM 1270 N N . ASP A 1 181 ? 4.586 23.969 1.410 1.00 16.54 1131 ASP A N 1
ATOM 1271 C CA . ASP A 1 181 ? 4.162 22.560 1.319 1.00 17.17 1131 ASP A CA 1
ATOM 1272 C C . ASP A 1 181 ? 3.626 22.262 -0.099 1.00 17.52 1131 ASP A C 1
ATOM 1273 O O . ASP A 1 181 ? 3.898 21.202 -0.682 1.00 17.60 1131 ASP A O 1
ATOM 1278 N N . SER A 1 182 ? 2.866 23.215 -0.643 1.00 17.94 1132 SER A N 1
ATOM 1279 C CA . SER A 1 182 ? 2.324 23.098 -2.007 1.00 18.51 1132 SER A CA 1
ATOM 1280 C C . SER A 1 182 ? 3.410 22.978 -3.067 1.00 18.66 1132 SER A C 1
ATOM 1281 O O . SER A 1 182 ? 3.313 22.142 -3.958 1.00 19.17 1132 SER A O 1
ATOM 1284 N N . GLU A 1 183 ? 4.412 23.852 -2.983 1.00 18.01 1133 GLU A N 1
ATOM 1285 C CA . GLU A 1 183 ? 5.540 23.840 -3.909 1.00 18.37 1133 GLU A CA 1
ATOM 1286 C C . GLU A 1 183 ? 6.333 22.544 -3.762 1.00 18.08 1133 GLU A C 1
ATOM 1287 O O . GLU A 1 183 ? 6.770 21.964 -4.760 1.00 18.59 1133 GLU A O 1
ATOM 1293 N N . ALA A 1 184 ? 6.539 22.106 -2.523 1.00 17.74 1134 ALA A N 1
ATOM 1294 C CA . ALA A 1 184 ? 7.287 20.868 -2.258 1.00 18.10 1134 ALA A CA 1
ATOM 1295 C C . ALA A 1 184 ? 6.619 19.679 -2.918 1.00 19.04 1134 ALA A C 1
ATOM 1296 O O . ALA A 1 184 ? 7.283 18.720 -3.318 1.00 19.18 1134 ALA A O 1
ATOM 1298 N N . ASP A 1 185 ? 5.299 19.757 -3.041 1.00 19.25 1135 ASP A N 1
ATOM 1299 C CA . ASP A 1 185 ? 4.521 18.664 -3.609 1.00 21.00 1135 ASP A CA 1
ATOM 1300 C C . ASP A 1 185 ? 4.669 18.503 -5.119 1.00 21.85 1135 ASP A C 1
ATOM 1301 O O . ASP A 1 185 ? 4.226 17.487 -5.683 1.00 23.04 1135 ASP A O 1
ATOM 1306 N N . VAL A 1 186 ? 5.256 19.496 -5.782 1.00 22.80 1136 VAL A N 1
ATOM 1307 C CA . VAL A 1 186 ? 5.519 19.415 -7.230 1.00 24.14 1136 VAL A CA 1
ATOM 1308 C C . VAL A 1 186 ? 7.018 19.393 -7.580 1.00 24.96 1136 VAL A C 1
ATOM 1309 O O . VAL A 1 186 ? 7.395 19.545 -8.745 1.00 25.88 1136 VAL A O 1
ATOM 1313 N N . ARG A 1 187 ? 7.865 19.217 -6.565 1.00 25.53 1137 ARG A N 1
ATOM 1314 C CA . ARG A 1 187 ? 9.305 19.091 -6.769 1.00 26.16 1137 ARG A CA 1
ATOM 1315 C C . ARG A 1 187 ? 9.592 17.631 -7.108 1.00 27.07 1137 ARG A C 1
ATOM 1316 O O . ARG A 1 187 ? 9.582 16.776 -6.221 1.00 28.25 1137 ARG A O 1
ATOM 1324 N N . GLU A 1 188 ? 9.853 17.361 -8.382 1.00 27.80 1138 GLU A N 1
ATOM 1325 C CA . GLU A 1 188 ? 10.069 15.991 -8.873 1.00 28.73 1138 GLU A CA 1
ATOM 1326 C C . GLU A 1 188 ? 11.252 15.310 -8.186 1.00 27.65 1138 GLU A C 1
ATOM 1327 O O . GLU A 1 188 ? 11.196 14.121 -7.851 1.00 27.12 1138 GLU A O 1
ATOM 1333 N N . GLU A 1 189 ? 12.319 16.073 -7.969 1.00 26.82 1139 GLU A N 1
ATOM 1334 C CA . GLU A 1 189 ? 13.475 15.563 -7.248 1.00 26.75 1139 GLU A CA 1
ATOM 1335 C C . GLU A 1 189 ? 13.231 15.811 -5.767 1.00 25.72 1139 GLU A C 1
ATOM 1336 O O . GLU A 1 189 ? 13.471 16.917 -5.267 1.00 25.57 1139 GLU A O 1
ATOM 1342 N N . ASP A 1 190 ? 12.729 14.782 -5.084 1.00 24.24 1140 ASP A N 1
ATOM 1343 C CA . ASP A 1 190 ? 12.189 14.919 -3.735 1.00 23.66 1140 ASP A CA 1
ATOM 1344 C C . ASP A 1 190 ? 13.045 14.320 -2.621 1.00 22.80 1140 ASP A C 1
ATOM 1345 O O . ASP A 1 190 ? 12.605 14.265 -1.468 1.00 24.07 1140 ASP A O 1
ATOM 1350 N N . SER A 1 191 ? 14.269 13.910 -2.956 1.00 21.40 1141 SER A N 1
ATOM 1351 C CA . SER A 1 191 ? 15.131 13.230 -2.000 1.00 20.32 1141 SER A CA 1
ATOM 1352 C C . SER A 1 191 ? 15.679 14.124 -0.889 1.00 18.99 1141 SER A C 1
ATOM 1353 O O . SER A 1 191 ? 16.203 13.610 0.108 1.00 18.51 1141 SER A O 1
ATOM 1356 N N . TYR A 1 192 ? 15.540 15.444 -1.054 1.00 17.30 1142 TYR A N 1
ATOM 1357 C CA . TYR A 1 192 ? 16.167 16.407 -0.125 1.00 16.44 1142 TYR A CA 1
ATOM 1358 C C . TYR A 1 192 ? 15.170 17.308 0.612 1.00 16.06 1142 TYR A C 1
ATOM 1359 O O . TYR A 1 192 ? 15.565 18.260 1.276 1.00 15.97 1142 TYR A O 1
ATOM 1368 N N . LEU A 1 193 ? 13.882 16.987 0.515 1.00 15.28 1143 LEU A N 1
ATOM 1369 C CA . LEU A 1 193 ? 12.841 17.802 1.163 1.00 14.60 1143 LEU A CA 1
ATOM 1370 C C . LEU A 1 193 ? 12.733 17.459 2.639 1.00 14.07 1143 LEU A C 1
ATOM 1371 O O . LEU A 1 193 ? 12.811 16.292 3.013 1.00 15.23 1143 LEU A O 1
ATOM 1376 N N . PHE A 1 194 ? 12.569 18.486 3.477 1.00 14.03 1144 PHE A N 1
ATOM 1377 C CA . PHE A 1 194 ? 12.374 18.321 4.921 1.00 13.73 1144 PHE A CA 1
ATOM 1378 C C . PHE A 1 194 ? 11.190 19.182 5.397 1.00 13.63 1144 PHE A C 1
ATOM 1379 O O . PHE A 1 194 ? 11.244 20.419 5.372 1.00 14.25 1144 PHE A O 1
ATOM 1387 N N . ASP A 1 195 ? 10.103 18.531 5.818 1.00 14.46 1145 ASP A N 1
ATOM 1388 C CA . ASP A 1 195 ? 8.935 19.268 6.296 1.00 14.70 1145 ASP A CA 1
ATOM 1389 C C . ASP A 1 195 ? 9.209 19.910 7.657 1.00 14.73 1145 ASP A C 1
ATOM 1390 O O . ASP A 1 195 ? 9.698 19.243 8.587 1.00 14.83 1145 ASP A O 1
ATOM 1395 N N . LEU A 1 196 ? 8.820 21.172 7.802 1.00 14.55 1146 LEU A N 1
ATOM 1396 C CA . LEU A 1 196 ? 9.043 21.878 9.062 1.00 14.85 1146 LEU A CA 1
ATOM 1397 C C . LEU A 1 196 ? 7.937 21.661 10.103 1.00 16.55 1146 LEU A C 1
ATOM 1398 O O . LEU A 1 196 ? 8.124 21.962 11.289 1.00 17.03 1146 LEU A O 1
ATOM 1403 N N . ASP A 1 197 ? 6.795 21.152 9.646 1.00 17.82 1147 ASP A N 1
ATOM 1404 C CA . ASP A 1 197 ? 5.608 20.959 10.500 1.00 20.10 1147 ASP A CA 1
ATOM 1405 C C . ASP A 1 197 ? 4.892 19.764 9.898 1.00 20.67 1147 ASP A C 1
ATOM 1406 O O . ASP A 1 197 ? 4.791 19.663 8.671 1.00 20.37 1147 ASP A O 1
ATOM 1411 N N . ASN A 1 198 ? 4.388 18.875 10.755 1.00 22.13 1148 ASN A N 1
ATOM 1412 C CA . ASN A 1 198 ? 3.734 17.660 10.280 1.00 23.18 1148 ASN A CA 1
ATOM 1413 C C . ASN A 1 198 ? 2.220 17.788 10.180 1.00 24.72 1148 ASN A C 1
ATOM 1414 O O . ASN A 1 198 ? 1.547 16.883 9.675 1.00 24.37 1148 ASN A O 1
ATOM 1419 N N . LYS A 1 199 ? 1.698 18.918 10.646 1.00 25.96 1149 LYS A N 1
ATOM 1420 C CA . LYS A 1 199 ? 0.258 19.159 10.646 1.00 27.93 1149 LYS A CA 1
ATOM 1421 C C . LYS A 1 199 ? -0.251 19.491 9.251 1.00 28.05 1149 LYS A C 1
ATOM 1422 O O . LYS A 1 199 ? 0.525 19.664 8.307 1.00 27.39 1149 LYS A O 1
ATOM 1428 N N . ASP A 1 200 ? -1.569 19.562 9.108 1.00 28.83 1150 ASP A N 1
ATOM 1429 C CA . ASP A 1 200 ? -2.137 20.047 7.869 1.00 29.58 1150 ASP A CA 1
ATOM 1430 C C . ASP A 1 200 ? -2.216 21.576 7.962 1.00 28.82 1150 ASP A C 1
ATOM 1431 O O . ASP A 1 200 ? -1.951 22.157 9.026 1.00 30.40 1150 ASP A O 1
ATOM 1436 N N . GLY A 1 201 ? -2.538 22.234 6.857 1.00 27.26 1151 GLY A N 1
ATOM 1437 C CA . GLY A 1 201 ? -2.686 23.680 6.880 1.00 25.21 1151 GLY A CA 1
ATOM 1438 C C . GLY A 1 201 ? -1.487 24.399 6.295 1.00 23.57 1151 GLY A C 1
ATOM 1439 O O . GLY A 1 201 ? -0.826 23.889 5.384 1.00 24.06 1151 GLY A O 1
ATOM 1440 N N . GLU A 1 202 ? -1.218 25.591 6.812 1.00 21.88 1152 GLU A N 1
ATOM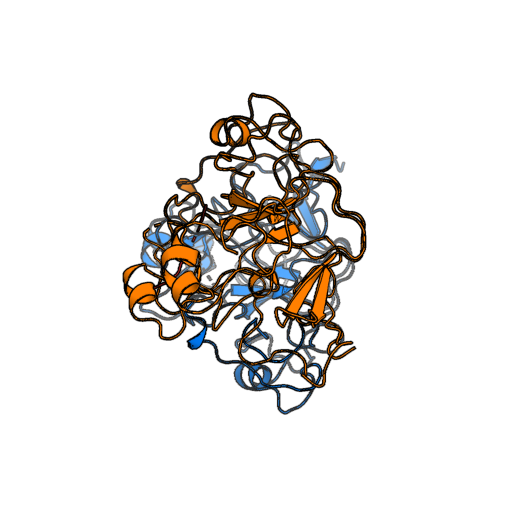 1441 C CA . GLU A 1 202 ? -0.132 26.415 6.306 1.00 20.38 1152 GLU A CA 1
ATOM 1442 C C . GLU A 1 202 ? 1.179 25.863 6.850 1.00 19.79 1152 GLU A C 1
ATOM 1443 O O . GLU A 1 202 ? 1.498 26.039 8.031 1.00 20.76 1152 GLU A O 1
ATOM 1449 N N . VAL A 1 203 ? 1.921 25.187 5.978 1.00 18.92 1153 VAL A N 1
ATOM 1450 C CA . VAL A 1 203 ? 3.116 24.435 6.379 1.00 18.15 1153 VAL A CA 1
ATOM 1451 C C . VAL A 1 203 ? 4.221 24.734 5.375 1.00 16.49 1153 VAL A C 1
ATOM 1452 O O . VAL A 1 203 ? 3.935 24.966 4.206 1.00 16.38 1153 VAL A O 1
ATOM 1456 N N . TYR A 1 204 ? 5.475 24.716 5.841 1.00 15.05 1154 TYR A N 1
ATOM 1457 C CA . TYR A 1 204 ? 6.627 25.012 4.981 1.00 14.86 1154 TYR A CA 1
ATOM 1458 C C . TYR A 1 204 ? 7.639 23.859 5.009 1.00 14.24 1154 TYR A C 1
ATOM 1459 O O . TYR A 1 204 ? 7.547 22.954 5.838 1.00 14.16 1154 TYR A O 1
ATOM 1468 N N A CYS A 1 205 ? 8.617 23.923 4.115 0.50 13.18 1155 CYS A N 1
ATOM 1469 N N B CYS A 1 205 ? 8.584 23.907 4.082 0.50 14.18 1155 CYS A N 1
ATOM 1470 C CA A CYS A 1 205 ? 9.516 22.805 3.864 0.50 13.29 1155 CYS A CA 1
ATOM 1471 C CA B CYS A 1 205 ? 9.574 22.857 3.936 0.50 15.04 1155 CYS A CA 1
ATOM 1472 C C A CYS A 1 205 ? 10.864 23.353 3.410 0.50 13.37 1155 CYS A C 1
ATOM 1473 C C B CYS A 1 205 ? 10.906 23.488 3.626 0.50 14.24 1155 CYS A C 1
ATOM 1474 O O A CYS A 1 205 ? 10.904 24.359 2.715 0.50 12.73 1155 CYS A O 1
ATOM 1475 O O B CYS A 1 205 ? 10.978 24.652 3.245 0.50 13.36 1155 CYS A O 1
ATOM 1480 N N . ILE A 1 206 ? 11.962 22.708 3.809 1.00 13.74 1156 ILE A N 1
ATOM 1481 C CA . ILE A 1 206 ? 13.277 23.066 3.284 1.00 14.69 1156 ILE A CA 1
ATOM 1482 C C . ILE A 1 206 ? 13.628 22.074 2.179 1.00 14.15 1156 ILE A C 1
ATOM 1483 O O . ILE A 1 206 ? 13.660 20.861 2.422 1.00 15.19 1156 ILE A O 1
ATOM 1488 N N . ASP A 1 207 ? 13.897 22.587 0.980 1.00 14.06 1157 ASP A N 1
ATOM 1489 C CA . ASP A 1 207 ? 14.386 21.749 -0.101 1.00 13.88 1157 ASP A CA 1
ATOM 1490 C C . ASP A 1 207 ? 15.881 21.981 -0.258 1.00 13.58 1157 ASP A C 1
ATOM 1491 O O . ASP A 1 207 ? 16.300 23.091 -0.575 1.00 13.84 1157 ASP A O 1
ATOM 1496 N N . ALA A 1 208 ? 16.669 20.953 0.031 1.00 13.64 1158 ALA A N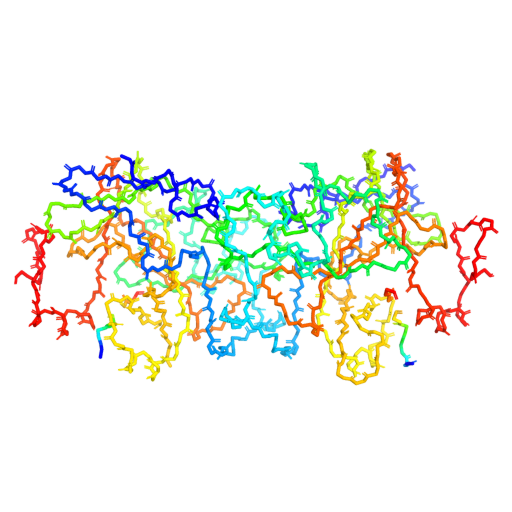 1
ATOM 1497 C CA . ALA A 1 208 ? 18.132 21.079 -0.047 1.00 14.19 1158 ALA A CA 1
ATOM 1498 C C . ALA A 1 208 ? 18.663 20.584 -1.394 1.00 15.27 1158 ALA A C 1
ATOM 1499 O O . ALA A 1 208 ? 19.876 20.424 -1.580 1.00 15.90 1158 ALA A O 1
ATOM 1501 N N . ARG A 1 209 ? 17.761 20.362 -2.354 1.00 15.44 1159 ARG A N 1
ATOM 1502 C CA . ARG A 1 209 ? 18.196 19.835 -3.657 1.00 16.34 1159 ARG A CA 1
ATOM 1503 C C . ARG A 1 209 ? 19.104 20.791 -4.431 1.00 16.32 1159 ARG A C 1
ATOM 1504 O O . ARG A 1 209 ? 20.178 20.393 -4.883 1.00 16.83 1159 ARG A O 1
ATOM 1512 N N . PHE A 1 210 ? 18.667 22.030 -4.597 1.00 16.09 1160 PHE A N 1
ATOM 1513 C CA . PHE A 1 210 ? 19.389 22.999 -5.434 1.00 16.23 1160 PHE A CA 1
ATOM 1514 C C . PHE A 1 210 ? 20.339 23.874 -4.630 1.00 15.54 1160 PHE A C 1
ATOM 1515 O O . PHE A 1 210 ? 21.385 24.286 -5.141 1.00 15.77 1160 PHE A O 1
ATOM 1523 N N . TYR A 1 211 ? 19.949 24.164 -3.389 1.00 15.08 1161 TYR A N 1
ATOM 1524 C CA . TYR A 1 211 ? 20.742 24.959 -2.447 1.00 15.21 1161 TYR A CA 1
ATOM 1525 C C . TYR A 1 211 ? 20.718 24.194 -1.142 1.00 15.41 1161 TYR A C 1
ATOM 1526 O O . TYR A 1 211 ? 19.647 23.887 -0.626 1.00 15.45 1161 TYR A O 1
ATOM 1535 N N . GLY A 1 212 ? 21.883 23.869 -0.602 1.00 14.26 1162 GLY A N 1
ATOM 1536 C CA . GLY A 1 212 ? 21.921 23.100 0.624 1.00 13.70 1162 GLY A CA 1
ATOM 1537 C C . GLY A 1 212 ? 23.299 23.123 1.241 1.00 14.23 1162 GLY A C 1
ATOM 1538 O O . GLY A 1 212 ? 24.241 23.652 0.653 1.00 14.72 1162 GLY A O 1
ATOM 1539 N N . ASN A 1 213 ? 23.409 22.609 2.455 1.00 13.83 1163 ASN A N 1
ATOM 1540 C CA . ASN A 1 213 ? 24.719 22.520 3.080 1.00 13.78 1163 ASN A CA 1
ATOM 1541 C C . ASN A 1 213 ? 25.090 21.049 3.244 1.00 13.63 1163 ASN A C 1
ATOM 1542 O O . ASN A 1 213 ? 24.487 20.166 2.620 1.00 14.34 1163 ASN A O 1
ATOM 1547 N N . VAL A 1 214 ? 26.080 20.766 4.089 1.00 14.02 1164 VAL A N 1
ATOM 1548 C CA . VAL A 1 214 ? 26.553 19.396 4.252 1.00 14.46 1164 VAL A CA 1
ATOM 1549 C C . VAL A 1 214 ? 25.451 18.386 4.667 1.00 14.06 1164 VAL A C 1
ATOM 1550 O O . VAL A 1 214 ? 25.536 17.203 4.348 1.00 14.34 1164 VAL A O 1
ATOM 1554 N N A SER A 1 215 ? 24.424 18.871 5.369 0.50 13.99 1165 SER A N 1
ATOM 1555 N N B SER A 1 215 ? 24.433 18.876 5.374 0.50 14.02 1165 SER A N 1
ATOM 1556 C CA A SER A 1 215 ? 23.374 17.993 5.899 0.50 13.74 1165 SER A CA 1
ATOM 1557 C CA B SER A 1 215 ? 23.382 18.013 5.913 0.50 13.82 1165 SER A CA 1
ATOM 1558 C C A SER A 1 215 ? 22.545 17.323 4.812 0.50 13.65 1165 SER A C 1
ATOM 1559 C C B SER A 1 215 ? 22.545 17.337 4.822 0.50 13.69 1165 SER A C 1
ATOM 1560 O O A SER A 1 215 ? 21.877 16.320 5.071 0.50 14.46 1165 SER A O 1
ATOM 1561 O O B SER A 1 215 ? 21.873 16.340 5.092 0.50 14.50 1165 SER A O 1
ATOM 1566 N N . ARG A 1 216 ? 22.583 17.880 3.603 1.00 13.87 1166 ARG A N 1
ATOM 1567 C CA . ARG A 1 216 ? 21.852 17.275 2.469 1.00 13.70 1166 ARG A CA 1
ATOM 1568 C C . ARG A 1 216 ? 22.383 15.863 2.143 1.00 13.89 1166 ARG A C 1
ATOM 1569 O O . ARG A 1 216 ? 21.682 15.055 1.531 1.00 14.92 1166 ARG A O 1
ATOM 1577 N N . PHE A 1 217 ? 23.616 15.580 2.582 1.00 14.18 1167 PHE A N 1
ATOM 1578 C CA . PHE A 1 217 ? 24.266 14.311 2.295 1.00 14.50 1167 PHE A CA 1
ATOM 1579 C C . PHE A 1 217 ? 24.161 13.273 3.424 1.00 14.23 1167 PHE A C 1
ATOM 1580 O O . PHE A 1 217 ? 24.710 12.181 3.301 1.00 15.24 1167 PHE A O 1
ATOM 1588 N N . ILE A 1 218 ? 23.468 13.608 4.519 1.00 14.06 1168 ILE A N 1
ATOM 1589 C CA . ILE A 1 218 ? 23.358 12.693 5.645 1.00 14.21 1168 ILE A CA 1
ATOM 1590 C C . ILE A 1 218 ? 22.353 11.605 5.313 1.00 14.80 1168 ILE A C 1
ATOM 1591 O O . ILE A 1 218 ? 21.184 11.907 5.052 1.00 15.01 1168 ILE A O 1
ATOM 1596 N N . ASN A 1 219 ? 22.820 10.362 5.326 1.00 15.54 1169 ASN A N 1
ATOM 1597 C CA . ASN A 1 219 ? 21.964 9.215 5.030 1.00 15.70 1169 ASN A CA 1
ATOM 1598 C C . ASN A 1 219 ? 21.035 8.822 6.183 1.00 15.88 1169 ASN A C 1
ATOM 1599 O O . ASN A 1 219 ? 21.253 9.199 7.347 1.00 15.47 1169 ASN A O 1
ATOM 1604 N N . HIS A 1 220 ? 19.981 8.087 5.824 1.00 16.33 1170 HIS A N 1
ATOM 1605 C CA . HIS A 1 220 ? 19.010 7.577 6.783 1.00 17.56 1170 HIS A CA 1
ATOM 1606 C C . HIS A 1 220 ? 19.553 6.408 7.580 1.00 17.94 1170 HIS A C 1
ATOM 1607 O O . HIS A 1 220 ? 20.171 5.497 7.011 1.00 18.93 1170 HIS A O 1
ATOM 1614 N N . HIS A 1 221 ? 19.271 6.401 8.880 1.00 18.23 1171 HIS A N 1
ATOM 1615 C CA . HIS A 1 221 ? 19.594 5.241 9.710 1.00 19.61 1171 HIS A CA 1
ATOM 1616 C C . HIS A 1 221 ? 18.446 4.933 10.653 1.00 20.69 1171 HIS A C 1
ATOM 1617 O O . HIS A 1 221 ? 17.870 5.842 11.240 1.00 20.86 1171 HIS A O 1
ATOM 1624 N N . CYS A 1 222 ? 18.108 3.650 10.789 1.00 21.77 1172 CYS A N 1
ATOM 1625 C CA . CYS A 1 222 ? 16.974 3.252 11.620 1.00 23.02 1172 CYS A CA 1
ATOM 1626 C C . CYS A 1 222 ? 17.258 3.311 13.125 1.00 23.86 1172 CYS A C 1
ATOM 1627 O O . CYS A 1 222 ? 16.325 3.388 13.930 1.00 24.83 1172 CYS A O 1
ATOM 1630 N N . GLU A 1 223 ? 18.539 3.282 13.495 1.00 24.40 1173 GLU A N 1
ATOM 1631 C CA . GLU A 1 223 ? 18.966 3.503 14.881 1.00 25.24 1173 GLU A CA 1
ATOM 1632 C C . GLU A 1 223 ? 19.945 4.678 14.921 1.00 24.14 1173 GLU A C 1
ATOM 1633 O O . GLU A 1 223 ? 21.144 4.500 15.146 1.00 24.72 1173 GLU A O 1
ATOM 1639 N N . PRO A 1 224 ? 19.415 5.894 14.723 1.00 22.65 1174 PRO A N 1
ATOM 1640 C CA . PRO A 1 224 ? 20.246 7.035 14.333 1.00 21.57 1174 PRO A CA 1
ATOM 1641 C C . PRO A 1 224 ? 21.118 7.627 15.433 1.00 20.15 1174 PRO A C 1
ATOM 1642 O O . PRO A 1 224 ? 20.743 7.625 16.613 1.00 20.46 1174 PRO A O 1
ATOM 1646 N N . ASN A 1 225 ? 22.261 8.178 15.035 1.00 18.35 1175 ASN A N 1
ATOM 1647 C CA . ASN A 1 225 ? 23.089 8.882 15.995 1.00 17.24 1175 ASN A CA 1
ATOM 1648 C C . ASN A 1 225 ? 22.855 10.381 16.020 1.00 16.38 1175 ASN A C 1
ATOM 1649 O O . ASN A 1 225 ? 23.495 11.072 16.785 1.00 16.63 1175 ASN A O 1
ATOM 1654 N N . LEU A 1 226 ? 21.934 10.859 15.181 1.00 15.81 1176 LEU A N 1
ATOM 1655 C CA . LEU A 1 226 ? 21.484 12.256 15.237 1.00 15.67 1176 LEU A CA 1
ATOM 1656 C C . LEU A 1 226 ? 19.976 12.334 15.408 1.00 15.47 1176 LEU A C 1
ATOM 1657 O O . LEU A 1 226 ? 19.257 11.475 14.907 1.00 15.64 1176 LEU A O 1
ATOM 1662 N N . VAL A 1 227 ? 19.504 13.401 16.049 1.00 15.68 1177 VAL A N 1
ATOM 1663 C CA . VAL A 1 227 ? 18.062 13.699 16.114 1.00 16.11 1177 VAL A CA 1
ATOM 1664 C C . VAL A 1 227 ? 17.840 15.155 15.676 1.00 16.01 1177 VAL A C 1
ATOM 1665 O O . VAL A 1 227 ? 18.590 16.031 16.096 1.00 15.57 1177 VAL A O 1
ATOM 1669 N N . PRO A 1 228 ? 16.841 15.405 14.808 1.00 16.39 1178 PRO A N 1
ATOM 1670 C CA . PRO A 1 228 ? 16.508 16.782 14.462 1.00 16.42 1178 PRO A CA 1
ATOM 1671 C C . PRO A 1 228 ? 15.672 17.461 15.534 1.00 16.69 1178 PRO A C 1
ATOM 1672 O O . PRO A 1 228 ? 14.704 16.873 16.058 1.00 17.18 1178 PRO A O 1
ATOM 1676 N N . VAL A 1 229 ? 16.046 18.698 15.838 1.00 15.87 1179 VAL A N 1
ATOM 1677 C CA . VAL A 1 229 ? 15.359 19.523 16.838 1.00 15.69 1179 VAL A CA 1
ATOM 1678 C C . VAL A 1 229 ? 14.952 20.875 16.208 1.00 15.39 1179 VAL A C 1
ATOM 1679 O O . VAL A 1 229 ? 15.725 21.461 15.444 1.00 15.52 1179 VAL A O 1
ATOM 1683 N N . ARG A 1 230 ? 13.737 21.364 16.505 1.00 14.93 1180 ARG A N 1
ATOM 1684 C CA . ARG A 1 230 ? 13.278 22.659 15.984 1.00 14.64 1180 ARG A CA 1
ATOM 1685 C C . ARG A 1 230 ? 13.765 23.783 16.890 1.00 14.53 1180 ARG A C 1
ATOM 1686 O O . ARG A 1 230 ? 13.534 23.749 18.104 1.00 15.21 1180 ARG A O 1
ATOM 1694 N N . VAL A 1 231 ? 14.401 24.784 16.285 1.00 13.98 1181 VAL A N 1
ATOM 1695 C CA . VAL A 1 231 ? 15.077 25.848 17.038 1.00 13.68 1181 VAL A CA 1
ATOM 1696 C C . VAL A 1 231 ? 14.693 27.204 16.477 1.00 14.30 1181 VAL A C 1
ATOM 1697 O O . VAL A 1 231 ? 14.497 27.349 15.258 1.00 13.65 1181 VA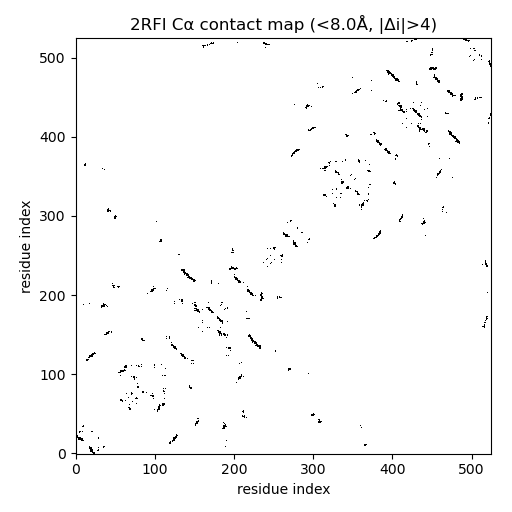L A O 1
ATOM 1701 N N . PHE A 1 232 ? 14.560 28.176 17.379 1.00 13.49 1182 PHE A N 1
ATOM 1702 C CA . PHE A 1 232 ? 14.322 29.562 17.030 1.00 13.97 1182 PHE A CA 1
ATOM 1703 C C . PHE A 1 232 ? 15.457 30.388 17.568 1.00 14.55 1182 PHE A C 1
ATOM 1704 O O . PHE A 1 232 ? 15.877 30.177 18.704 1.00 14.56 1182 PHE A O 1
ATOM 1712 N N . MET A 1 233 ? 15.940 31.308 16.733 1.00 14.44 1183 MET A N 1
ATOM 1713 C CA . MET A 1 233 ? 17.060 32.176 17.069 1.00 15.55 1183 MET A CA 1
ATOM 1714 C C . MET A 1 233 ? 16.684 33.633 16.756 1.00 15.62 1183 MET A C 1
ATOM 1715 O O . MET A 1 233 ? 16.079 34.316 17.588 1.00 16.07 1183 MET A O 1
ATOM 1720 N N . ALA A 1 234 ? 16.977 34.106 15.547 1.00 15.47 1184 ALA A N 1
ATOM 1721 C CA . ALA A 1 234 ? 16.811 35.536 15.253 1.00 14.79 1184 ALA A CA 1
ATOM 1722 C C . ALA A 1 234 ? 15.352 35.985 15.123 1.00 14.98 1184 ALA A C 1
ATOM 1723 O O . ALA A 1 234 ? 15.060 37.164 15.269 1.00 15.86 1184 ALA A O 1
ATOM 1725 N N . HIS A 1 235 ? 14.460 35.040 14.822 1.00 14.82 1185 HIS A N 1
ATOM 1726 C CA . HIS A 1 235 ? 13.014 35.314 14.730 1.00 14.34 1185 HIS A CA 1
ATOM 1727 C C . HIS A 1 235 ? 12.287 34.197 15.467 1.00 13.99 1185 HIS A C 1
ATOM 1728 O O . HIS A 1 235 ? 12.873 33.131 15.733 1.00 13.33 1185 HIS A O 1
ATOM 1735 N N . GLN A 1 236 ? 11.003 34.417 15.754 1.00 14.21 1186 GLN A N 1
ATOM 1736 C CA . GLN A 1 236 ? 10.195 33.415 16.471 1.00 14.78 1186 GLN A CA 1
ATOM 1737 C C . GLN A 1 236 ? 8.870 33.154 15.756 1.00 15.11 1186 GLN A C 1
ATOM 1738 O O . GLN A 1 236 ? 7.828 32.926 16.398 1.00 15.64 1186 GLN A O 1
ATOM 1744 N N . ASP A 1 237 ? 8.932 33.213 14.427 1.00 14.95 1187 ASP A N 1
ATOM 1745 C CA . ASP A 1 237 ? 7.807 32.882 13.578 1.00 15.07 1187 ASP A CA 1
ATOM 1746 C C . ASP A 1 237 ? 7.674 31.360 13.579 1.00 15.05 1187 ASP A C 1
ATOM 1747 O O . ASP A 1 237 ? 8.498 30.649 12.989 1.00 15.70 1187 ASP A O 1
ATOM 1752 N N . LEU A 1 238 ? 6.637 30.856 14.253 1.00 15.16 1188 LEU A N 1
ATOM 1753 C CA . LEU A 1 238 ? 6.505 29.410 14.474 1.00 15.22 1188 LEU A CA 1
ATOM 1754 C C . LEU A 1 238 ? 6.308 28.563 13.210 1.00 15.10 1188 LEU A C 1
ATOM 1755 O O . LEU A 1 238 ? 6.416 27.325 13.240 1.00 15.05 1188 LEU A O 1
ATOM 1760 N N . ARG A 1 239 ? 6.041 29.236 12.102 1.00 13.78 1189 ARG A N 1
ATOM 1761 C CA . ARG A 1 239 ? 5.891 28.563 10.813 1.00 14.13 1189 ARG A CA 1
ATOM 1762 C C . ARG A 1 239 ? 7.248 28.141 10.261 1.00 13.80 1189 ARG A C 1
ATOM 1763 O O . ARG A 1 239 ? 7.336 27.289 9.355 1.00 14.57 1189 ARG A O 1
ATOM 1771 N N . PHE A 1 240 ? 8.302 28.760 10.793 1.00 13.79 1190 PHE A N 1
ATOM 1772 C CA . PHE A 1 240 ? 9.635 28.633 10.203 1.00 13.67 1190 PHE A CA 1
ATOM 1773 C C . PHE A 1 240 ? 10.711 28.233 11.230 1.00 13.41 1190 PHE A C 1
ATOM 1774 O O . PHE A 1 240 ? 11.695 28.972 11.421 1.00 13.48 1190 PHE A O 1
ATOM 1782 N N . PRO A 1 241 ? 10.548 27.062 11.880 1.00 13.83 1191 PRO A N 1
ATOM 1783 C CA . PRO A 1 241 ? 11.614 26.594 12.764 1.00 13.91 1191 PRO A CA 1
ATOM 1784 C C . PRO A 1 241 ? 12.836 26.274 11.895 1.00 13.76 1191 PRO A C 1
ATOM 1785 O O . PRO A 1 241 ? 12.697 25.987 10.688 1.00 13.28 1191 PRO A O 1
ATOM 1789 N N . ARG A 1 242 ? 14.012 26.360 12.500 1.00 13.55 1192 ARG A N 1
ATOM 1790 C CA . ARG A 1 242 ? 15.232 25.868 11.875 1.00 13.62 1192 ARG A CA 1
ATOM 1791 C C . ARG A 1 242 ? 15.538 24.487 12.426 1.00 14.46 1192 ARG A C 1
ATOM 1792 O O . ARG A 1 242 ? 15.215 24.196 13.587 1.00 14.77 1192 ARG A O 1
ATOM 1800 N N . ILE A 1 243 ? 16.109 23.625 11.594 1.00 13.84 1193 ILE A N 1
ATOM 1801 C CA . ILE A 1 243 ? 16.280 22.222 11.962 1.00 13.50 1193 ILE A CA 1
ATOM 1802 C C . ILE A 1 243 ? 17.725 21.964 12.358 1.00 13.73 1193 ILE A C 1
ATOM 1803 O O . ILE A 1 243 ? 18.615 22.046 11.520 1.00 14.15 1193 ILE A O 1
ATOM 1808 N N . ALA A 1 244 ? 17.947 21.674 13.637 1.00 13.12 1194 ALA A N 1
ATOM 1809 C CA . ALA A 1 244 ? 19.307 21.414 14.153 1.00 13.33 1194 ALA A CA 1
ATOM 1810 C C . ALA A 1 244 ? 19.473 19.941 14.513 1.00 13.66 1194 ALA A C 1
ATOM 1811 O O . ALA A 1 244 ? 18.638 19.391 15.233 1.00 13.45 1194 ALA A O 1
ATOM 1813 N N . PHE A 1 245 ? 20.544 19.301 14.021 1.00 13.56 1195 PHE A N 1
ATOM 1814 C CA . PHE A 1 245 ? 20.852 17.902 14.401 1.00 13.89 1195 PHE A CA 1
ATOM 1815 C C . PHE A 1 245 ? 21.770 17.889 15.607 1.00 14.99 1195 PHE A C 1
ATOM 1816 O O . PHE A 1 245 ? 22.811 18.556 15.606 1.00 15.16 1195 PHE A O 1
ATOM 1824 N N . PHE A 1 246 ? 21.355 17.143 16.633 1.00 15.11 1196 PHE A N 1
ATOM 1825 C CA . PHE A 1 246 ? 22.167 16.912 17.823 1.00 15.19 1196 PHE A CA 1
ATOM 1826 C C . PHE A 1 246 ? 22.485 15.425 17.928 1.00 15.63 1196 PHE A C 1
ATOM 1827 O O . PHE A 1 246 ? 21.665 14.583 17.560 1.00 15.25 1196 PHE A O 1
ATOM 1835 N N . SER A 1 247 ? 23.662 15.103 18.450 1.00 15.70 1197 SER A N 1
ATOM 1836 C CA . SER A 1 247 ? 24.025 13.689 18.608 1.00 16.13 1197 SER A CA 1
ATOM 1837 C C . SER A 1 247 ? 23.205 13.055 19.739 1.00 16.72 1197 SER A C 1
ATOM 1838 O O . SER A 1 247 ? 22.945 13.692 20.773 1.00 17.29 1197 SER A O 1
ATOM 1841 N N . THR A 1 248 ? 22.811 11.802 19.541 1.00 17.52 1198 THR A N 1
ATOM 1842 C CA . THR A 1 248 ? 21.956 11.095 20.498 1.00 19.04 1198 THR A CA 1
ATOM 1843 C C . THR A 1 248 ? 22.772 10.213 21.436 1.00 20.36 1198 THR A C 1
ATOM 1844 O O . THR A 1 248 ? 22.231 9.622 22.386 1.00 20.29 1198 THR A O 1
ATOM 1848 N N . ARG A 1 249 ? 24.059 10.106 21.134 1.00 20.70 1199 ARG A N 1
ATOM 1849 C CA . ARG A 1 249 ? 25.011 9.295 21.887 1.00 21.85 1199 ARG A CA 1
ATOM 1850 C C . ARG A 1 249 ? 26.406 9.743 21.479 1.00 21.97 1199 ARG A C 1
ATOM 1851 O O . ARG A 1 249 ? 26.553 10.609 20.608 1.00 21.20 1199 ARG A O 1
ATOM 1859 N N . LEU A 1 250 ? 27.430 9.140 22.081 1.00 22.02 1200 LEU A N 1
ATOM 1860 C CA . LEU A 1 250 ? 28.792 9.360 21.618 1.00 22.73 1200 LEU A CA 1
ATOM 1861 C C . LEU A 1 250 ? 28.941 8.843 20.190 1.00 22.43 1200 LEU A C 1
ATOM 1862 O O . LEU A 1 250 ? 28.613 7.687 19.888 1.00 22.54 1200 LEU A O 1
ATOM 1867 N N . ILE A 1 251 ? 29.400 9.724 19.311 1.00 21.70 1201 ILE A N 1
ATOM 1868 C CA . ILE A 1 251 ? 29.711 9.359 17.943 1.00 21.75 1201 ILE A CA 1
ATOM 1869 C C . ILE A 1 251 ? 31.225 9.278 17.858 1.00 23.00 1201 ILE A C 1
ATOM 1870 O O . ILE A 1 251 ? 31.917 10.262 18.101 1.00 23.32 1201 ILE A O 1
ATOM 1875 N N . GLU A 1 252 ? 31.729 8.092 17.538 1.00 24.02 1202 GLU A N 1
ATOM 1876 C CA . GLU A 1 252 ? 33.175 7.888 17.491 1.00 24.90 1202 GLU A CA 1
ATOM 1877 C C . GLU A 1 252 ? 33.754 8.438 16.200 1.00 24.47 1202 GLU A C 1
ATOM 1878 O O . GLU A 1 252 ? 33.086 8.451 15.159 1.00 23.94 1202 GLU A O 1
ATOM 1884 N N . ALA A 1 253 ? 34.993 8.921 16.277 1.00 23.96 1203 ALA A N 1
ATOM 1885 C CA . ALA A 1 253 ? 35.714 9.391 15.105 1.00 23.15 1203 ALA A CA 1
ATOM 1886 C C . ALA A 1 253 ? 35.632 8.348 13.997 1.00 23.02 1203 ALA A C 1
ATOM 1887 O O . ALA A 1 253 ? 35.868 7.147 14.238 1.00 23.00 1203 ALA A O 1
ATOM 1889 N N . GLY A 1 254 ? 35.284 8.803 12.797 1.00 22.15 1204 GLY A N 1
ATOM 1890 C CA . GLY A 1 254 ? 35.169 7.923 11.637 1.00 21.76 1204 GLY A CA 1
ATOM 1891 C C . GLY A 1 254 ? 33.750 7.448 11.325 1.00 21.13 1204 GLY A C 1
ATOM 1892 O O . GLY A 1 254 ? 33.478 7.034 10.193 1.00 21.67 1204 GLY A O 1
ATOM 1893 N N . GLU A 1 255 ? 32.863 7.510 12.323 1.00 20.69 1205 GLU A N 1
ATOM 1894 C CA . GLU A 1 255 ? 31.481 7.021 12.213 1.00 20.39 1205 GLU A CA 1
ATOM 1895 C C . GLU A 1 255 ? 30.664 7.846 11.233 1.00 19.48 1205 GLU A C 1
ATOM 1896 O O . GLU A 1 255 ? 30.761 9.074 11.219 1.00 19.40 1205 GLU A O 1
ATOM 1902 N N . GLN A 1 256 ? 29.831 7.169 10.443 1.00 17.95 1206 GLN A N 1
ATOM 1903 C CA . GLN A 1 256 ? 28.923 7.874 9.534 1.00 16.77 1206 GLN A CA 1
ATOM 1904 C C . GLN A 1 256 ? 27.796 8.501 10.351 1.00 16.28 1206 GLN A C 1
ATOM 1905 O O . GLN A 1 256 ? 27.290 7.871 11.290 1.00 16.91 1206 GLN A O 1
ATOM 1911 N N . LEU A 1 257 ? 27.403 9.721 9.992 1.00 15.60 1207 LEU A N 1
ATOM 1912 C CA . LEU A 1 257 ? 26.243 10.359 10.617 1.00 15.02 1207 LEU A CA 1
ATOM 1913 C C . LEU A 1 257 ? 24.960 9.793 10.021 1.00 15.54 1207 LEU A C 1
ATOM 1914 O O . LEU A 1 257 ? 24.895 9.520 8.834 1.00 15.23 1207 LEU A O 1
ATOM 1919 N N . GLY A 1 258 ? 23.932 9.645 10.848 1.00 15.65 1208 GLY A N 1
ATOM 1920 C CA . GLY A 1 258 ? 22.621 9.281 10.318 1.00 16.31 1208 GLY A CA 1
ATOM 1921 C C . GLY A 1 258 ? 21.501 9.811 11.171 1.00 16.19 1208 GLY A C 1
ATOM 1922 O O . GLY A 1 258 ? 21.657 9.972 12.375 1.00 16.72 1208 GLY A O 1
ATOM 1923 N N . PHE A 1 259 ? 20.367 10.084 10.539 1.00 16.23 1209 PHE A N 1
ATOM 1924 C CA . PHE A 1 259 ? 19.139 10.315 11.303 1.00 16.05 1209 PHE A CA 1
ATOM 1925 C C . PHE A 1 259 ? 17.971 9.554 10.681 1.00 15.91 1209 PHE A C 1
ATOM 1926 O O . PHE A 1 259 ? 18.078 9.037 9.576 1.00 15.71 1209 PHE A O 1
ATOM 1934 N N . ASP A 1 260 ? 16.863 9.486 11.410 1.00 16.38 1210 ASP A N 1
ATOM 1935 C CA . ASP A 1 260 ? 15.670 8.799 10.931 1.00 16.71 1210 ASP A CA 1
ATOM 1936 C C . ASP A 1 260 ? 14.866 9.773 10.081 1.00 16.67 1210 ASP A C 1
ATOM 1937 O O . ASP A 1 260 ? 14.307 10.729 10.613 1.00 16.39 1210 ASP A O 1
ATOM 1942 N N . TYR A 1 261 ? 14.832 9.539 8.773 1.00 16.76 1211 TYR A N 1
ATOM 1943 C CA . TYR A 1 261 ? 14.106 10.407 7.831 1.00 16.69 1211 TYR A CA 1
ATOM 1944 C C . TYR A 1 261 ? 12.615 10.458 8.136 1.00 18.03 1211 TYR A C 1
ATOM 1945 O O . TYR A 1 261 ? 11.942 11.439 7.802 1.00 17.81 1211 TYR A O 1
ATOM 1954 N N . GLY A 1 262 ? 12.112 9.385 8.739 1.00 18.36 1212 GLY A N 1
ATOM 1955 C CA . GLY A 1 262 ? 10.699 9.323 9.141 1.00 20.60 1212 GLY A CA 1
ATOM 1956 C C . GLY A 1 262 ? 9.775 8.685 8.118 1.00 21.82 1212 GLY A C 1
ATOM 1957 O O . GLY A 1 262 ? 10.157 8.409 6.986 1.00 21.67 1212 GLY A O 1
ATOM 1958 N N . GLU A 1 263 ? 8.522 8.484 8.531 1.00 23.69 1213 GLU A N 1
ATOM 1959 C CA . GLU A 1 263 ? 7.566 7.734 7.721 1.00 25.52 1213 GLU A CA 1
ATOM 1960 C C . GLU A 1 263 ? 7.107 8.446 6.445 1.00 25.32 1213 GLU A C 1
ATOM 1961 O O . GLU A 1 263 ? 6.793 7.778 5.464 1.00 26.12 1213 GLU A O 1
ATOM 1967 N N . ARG A 1 264 ? 7.069 9.781 6.455 1.00 25.12 1214 ARG A N 1
ATOM 1968 C CA . ARG A 1 264 ? 6.665 10.539 5.258 1.00 25.27 1214 ARG A CA 1
ATOM 1969 C C . ARG A 1 264 ? 7.696 10.470 4.130 1.00 23.96 1214 ARG A C 1
ATOM 1970 O O . ARG A 1 264 ? 7.419 10.849 2.996 1.00 23.69 1214 ARG A O 1
ATOM 1978 N N . PHE A 1 265 ? 8.895 9.993 4.453 1.00 22.83 1215 PHE A N 1
ATOM 1979 C CA . PHE A 1 265 ? 9.894 9.749 3.431 1.00 21.85 1215 PHE A CA 1
ATOM 1980 C C . PHE A 1 265 ? 9.714 8.325 2.878 1.00 22.47 1215 PHE A C 1
ATOM 1981 O O . PHE A 1 265 ? 9.606 8.126 1.665 1.00 22.08 1215 PHE A O 1
ATOM 1989 N N . TRP A 1 266 ? 9.702 7.355 3.789 1.00 23.40 1216 TRP A N 1
ATOM 1990 C CA . TRP A 1 266 ? 9.675 5.937 3.428 1.00 25.30 1216 TRP A CA 1
ATOM 1991 C C . TRP A 1 266 ? 8.325 5.471 2.886 1.00 26.69 1216 TRP A C 1
ATOM 1992 O O . TRP A 1 266 ? 8.268 4.476 2.157 1.00 27.15 1216 TRP A O 1
ATOM 2003 N N . ASP A 1 267 ? 7.259 6.203 3.210 1.00 28.06 1217 ASP A N 1
ATOM 2004 C CA . ASP A 1 267 ? 5.947 5.941 2.602 1.00 29.44 1217 ASP A CA 1
ATOM 2005 C C . ASP A 1 267 ? 6.023 6.049 1.082 1.00 29.97 1217 ASP A C 1
ATOM 2006 O O . ASP A 1 267 ? 5.373 5.284 0.358 1.00 30.74 1217 ASP A O 1
ATOM 2011 N N . ILE A 1 268 ? 6.820 7.001 0.603 1.00 29.76 1218 ILE A N 1
ATOM 2012 C CA . ILE A 1 268 ? 7.003 7.217 -0.826 1.00 29.82 1218 ILE A CA 1
ATOM 2013 C C . ILE A 1 268 ? 8.177 6.398 -1.367 1.00 30.15 1218 ILE A C 1
ATOM 2014 O O . ILE A 1 268 ? 8.033 5.676 -2.352 1.00 30.27 1218 ILE A O 1
ATOM 2019 N N . LYS A 1 269 ? 9.334 6.498 -0.715 1.00 30.09 1219 LYS A N 1
ATOM 2020 C CA . LYS A 1 269 ? 10.565 5.925 -1.260 1.00 30.62 1219 LYS A CA 1
ATOM 2021 C C . LYS A 1 269 ? 10.657 4.408 -1.108 1.00 31.63 1219 LYS A C 1
ATOM 2022 O O . LYS A 1 269 ? 11.312 3.746 -1.917 1.00 31.69 1219 LYS A O 1
ATOM 2028 N N . GLY A 1 270 ? 9.996 3.877 -0.078 1.00 32.84 1220 GLY A N 1
ATOM 2029 C CA . GLY A 1 270 ? 9.971 2.439 0.206 1.00 34.46 1220 GLY A CA 1
ATOM 2030 C C . GLY A 1 270 ? 9.355 1.602 -0.904 1.00 35.63 1220 GLY A C 1
ATOM 2031 O O . GLY A 1 270 ? 9.610 0.398 -0.999 1.00 35.77 1220 GLY A O 1
ATOM 2032 N N . LYS A 1 271 ? 8.545 2.243 -1.746 1.00 36.31 1221 LYS A N 1
ATOM 2033 C CA . LYS A 1 271 ? 7.986 1.593 -2.932 1.00 37.43 1221 LYS A CA 1
ATOM 2034 C C . LYS A 1 271 ? 9.024 1.487 -4.052 1.00 37.36 1221 LYS A C 1
ATOM 2035 O O . LYS A 1 271 ? 8.827 0.738 -5.016 1.00 37.83 1221 LYS A O 1
ATOM 2041 N N . LEU A 1 272 ? 10.125 2.230 -3.920 1.00 37.21 1222 LEU A N 1
ATOM 2042 C CA . LEU A 1 272 ? 11.148 2.307 -4.963 1.00 36.89 1222 LEU A CA 1
ATOM 2043 C C . LEU A 1 272 ? 12.440 1.575 -4.596 1.00 36.49 1222 LEU A C 1
ATOM 2044 O O . LEU A 1 272 ? 13.101 0.999 -5.466 1.00 36.68 1222 LEU A O 1
ATOM 2049 N N . PHE A 1 273 ? 12.805 1.620 -3.315 1.00 35.61 1223 PHE A N 1
ATOM 2050 C CA . PHE A 1 273 ? 13.993 0.926 -2.813 1.00 34.67 1223 PHE A CA 1
ATOM 2051 C C . PHE A 1 273 ? 13.886 0.651 -1.321 1.00 34.22 1223 PHE A C 1
ATOM 2052 O O . PHE A 1 273 ? 13.054 1.240 -0.624 1.00 34.30 1223 PHE A O 1
ATOM 2060 N N . SER A 1 274 ? 14.739 -0.250 -0.846 1.00 33.52 1224 SER A N 1
ATOM 2061 C CA . SER A 1 274 ? 14.746 -0.675 0.548 1.00 32.70 1224 SER A CA 1
ATOM 2062 C C . SER A 1 274 ? 15.878 0.006 1.316 1.00 31.66 1224 SER A C 1
ATOM 2063 O O . SER A 1 274 ? 16.882 0.414 0.723 1.00 31.49 1224 SER A O 1
ATOM 2066 N N . CYS A 1 275 ? 15.714 0.115 2.631 1.00 30.20 1225 CYS A N 1
ATOM 2067 C CA . CYS A 1 275 ? 16.746 0.703 3.483 1.00 30.00 1225 CYS A CA 1
ATOM 2068 C C . CYS A 1 275 ? 17.978 -0.191 3.584 1.00 30.39 1225 CYS A C 1
ATOM 2069 O O . CYS A 1 275 ? 17.866 -1.397 3.790 1.00 30.51 1225 CYS A O 1
ATOM 2072 N N . ARG A 1 276 ? 19.146 0.421 3.437 1.00 30.54 1226 ARG A N 1
ATOM 2073 C CA . ARG A 1 276 ? 20.410 -0.294 3.522 1.00 31.01 1226 ARG A CA 1
ATOM 2074 C C . ARG A 1 276 ? 21.247 0.152 4.734 1.00 30.38 1226 ARG A C 1
ATOM 2075 O O . ARG A 1 276 ? 22.470 0.001 4.732 1.00 30.33 1226 ARG A O 1
ATOM 2083 N N . CYS A 1 277 ? 20.588 0.660 5.784 1.00 29.66 1227 CYS A N 1
ATOM 2084 C CA . CYS A 1 277 ? 21.312 1.135 6.971 1.00 29.07 1227 CYS A CA 1
ATOM 2085 C C . CYS A 1 277 ? 22.092 0.028 7.678 1.00 29.42 1227 CYS A C 1
ATOM 2086 O O . CYS A 1 277 ? 23.115 0.290 8.306 1.00 29.34 1227 CYS A O 1
ATOM 2089 N N . GLY A 1 278 ? 21.596 -1.204 7.575 1.00 29.87 1228 GLY A N 1
ATOM 2090 C CA . GLY A 1 278 ? 22.298 -2.373 8.097 1.00 30.40 1228 GLY A CA 1
ATOM 2091 C C . GLY A 1 278 ? 22.013 -2.710 9.546 1.00 30.88 1228 GLY A C 1
ATOM 2092 O O . GLY A 1 278 ? 22.567 -3.673 10.077 1.00 31.25 1228 GLY A O 1
ATOM 2093 N N . SER A 1 279 ? 21.152 -1.930 10.195 1.00 30.95 1229 SER A N 1
ATOM 2094 C CA . SER A 1 279 ? 20.776 -2.205 11.578 1.00 31.20 1229 SER A CA 1
ATOM 2095 C C . SER A 1 279 ? 20.013 -3.529 11.689 1.00 31.52 1229 SER A C 1
ATOM 2096 O O . SER A 1 279 ? 19.158 -3.816 10.846 1.00 31.54 1229 SER A O 1
ATOM 2099 N N . PRO A 1 280 ? 20.308 -4.328 12.737 1.00 31.94 1230 PRO A N 1
ATOM 2100 C CA . PRO A 1 280 ? 19.475 -5.499 13.041 1.00 32.15 1230 PRO A CA 1
ATOM 2101 C C . PRO A 1 280 ? 18.026 -5.070 13.284 1.00 32.33 1230 PRO A C 1
ATOM 2102 O O . PRO A 1 280 ? 17.098 -5.842 13.026 1.00 32.69 1230 PRO A O 1
ATOM 2106 N N . LYS A 1 281 ? 17.854 -3.831 13.753 1.00 32.05 1231 LYS A N 1
ATOM 2107 C CA . LYS A 1 281 ? 16.541 -3.260 14.046 1.00 31.57 1231 LYS A CA 1
ATOM 2108 C C . LYS A 1 281 ? 16.000 -2.392 12.894 1.00 30.76 1231 LYS A C 1
ATOM 2109 O O . LYS A 1 281 ? 15.093 -1.590 13.102 1.00 30.28 1231 LYS A O 1
ATOM 2115 N N . CYS A 1 282 ? 16.541 -2.570 11.687 1.00 29.36 1232 CYS A N 1
ATOM 2116 C CA . CYS A 1 282 ? 16.048 -1.863 10.501 1.00 29.42 1232 CYS A CA 1
ATOM 2117 C C . CYS A 1 282 ? 14.539 -2.042 10.308 1.00 29.99 1232 CYS A C 1
ATOM 2118 O O . CYS A 1 282 ? 14.014 -3.156 10.392 1.00 29.66 1232 CYS A O 1
ATOM 2121 N N . ARG A 1 283 ? 13.847 -0.931 10.080 1.00 30.30 1233 ARG A N 1
ATOM 2122 C CA . ARG A 1 283 ? 12.394 -0.937 9.958 1.00 31.04 1233 ARG A CA 1
ATOM 2123 C C . ARG A 1 283 ? 11.914 -0.706 8.520 1.00 31.18 1233 ARG A C 1
ATOM 2124 O O . ARG A 1 283 ? 10.706 -0.616 8.271 1.00 31.55 1233 ARG A O 1
ATOM 2132 N N . HIS A 1 284 ? 12.851 -0.623 7.577 1.00 31.49 1234 HIS A N 1
ATOM 2133 C CA . HIS A 1 284 ? 12.517 -0.287 6.193 1.00 31.93 1234 HIS A CA 1
ATOM 2134 C C . HIS A 1 284 ? 13.222 -1.177 5.168 1.00 32.76 1234 HIS A C 1
ATOM 2135 O O . HIS A 1 284 ? 13.314 -0.830 3.991 1.00 32.93 1234 HIS A O 1
ATOM 2142 N N . SER A 1 285 ? 13.698 -2.334 5.622 1.00 34.18 1235 SER A N 1
ATOM 2143 C CA . SER A 1 285 ? 14.426 -3.266 4.766 1.00 35.56 1235 SER A CA 1
ATOM 2144 C C . SER A 1 285 ? 13.481 -4.103 3.907 1.00 36.07 1235 SER A C 1
ATOM 2145 O O . SER A 1 285 ? 13.918 -4.750 2.950 1.00 36.90 1235 SER A O 1
ATOM 2148 N N . ILE B 1 28 ? 35.709 54.799 32.700 1.00 35.38 978 ILE B N 1
ATOM 2149 C CA . ILE B 1 28 ? 35.138 53.600 31.997 1.00 35.74 978 ILE B CA 1
ATOM 2150 C C . ILE B 1 28 ? 33.720 53.312 32.490 1.00 35.50 978 ILE B C 1
ATOM 2151 O O . ILE B 1 28 ? 33.534 52.770 33.592 1.00 35.87 978 ILE B O 1
ATOM 2156 N N . VAL B 1 29 ? 32.730 53.678 31.676 1.00 34.78 979 VAL B N 1
ATOM 2157 C CA . VAL B 1 29 ? 31.316 53.519 32.042 1.00 33.95 979 VAL B CA 1
ATOM 2158 C C . VAL B 1 29 ? 30.636 52.329 31.341 1.00 33.42 979 VAL B C 1
ATOM 2159 O O . VAL B 1 29 ? 29.463 52.040 31.597 1.00 33.37 979 VAL B O 1
ATOM 2163 N N . SER B 1 30 ? 31.384 51.663 30.459 1.00 32.39 980 SER B N 1
ATOM 2164 C CA . SER B 1 30 ? 30.979 50.396 29.834 1.00 31.72 980 SER B CA 1
ATOM 2165 C C . SER B 1 30 ? 32.182 49.729 29.175 1.00 30.80 980 SER B C 1
ATOM 2166 O O . SER B 1 30 ? 32.943 50.381 28.453 1.00 31.07 980 SER B O 1
ATOM 2169 N N . ARG B 1 31 ? 32.351 48.435 29.427 1.00 29.82 981 ARG B N 1
ATOM 2170 C CA . ARG B 1 31 ? 33.420 47.653 28.811 1.00 29.11 981 ARG B CA 1
ATOM 2171 C C . ARG B 1 31 ? 33.121 47.375 27.339 1.00 27.44 981 ARG B C 1
ATOM 2172 O O . ARG B 1 31 ? 34.040 47.169 26.555 1.00 27.48 981 ARG B O 1
ATOM 2180 N N . ASP B 1 32 ? 31.837 47.340 26.983 1.00 25.82 982 ASP B N 1
ATOM 2181 C CA . ASP B 1 32 ? 31.427 47.043 25.600 1.00 23.88 982 ASP B CA 1
ATOM 2182 C C . ASP B 1 32 ? 29.963 47.384 25.373 1.00 23.10 982 ASP B C 1
ATOM 2183 O O . ASP B 1 32 ? 29.080 46.666 25.827 1.00 22.66 982 ASP B O 1
ATOM 2188 N N . ILE B 1 33 ? 29.700 48.464 24.641 1.00 22.18 983 ILE B N 1
ATOM 2189 C CA . ILE B 1 33 ? 28.321 48.887 24.406 1.00 21.64 983 ILE B CA 1
ATOM 2190 C C . ILE B 1 33 ? 27.582 47.857 23.526 1.00 20.90 983 ILE B C 1
ATOM 2191 O O . ILE B 1 33 ? 26.352 47.784 23.522 1.00 20.41 983 ILE B O 1
ATOM 2196 N N . ALA B 1 34 ? 28.363 47.047 22.826 1.00 20.94 984 ALA B N 1
ATOM 2197 C CA . ALA B 1 34 ? 27.818 46.058 21.889 1.00 21.17 984 ALA B CA 1
ATOM 2198 C C . ALA B 1 34 ? 27.493 44.712 22.540 1.00 21.15 984 ALA B C 1
ATOM 2199 O O . ALA B 1 34 ? 26.920 43.838 21.895 1.00 20.86 984 ALA B O 1
ATOM 2201 N N . ARG B 1 35 ? 27.868 44.529 23.809 1.00 21.29 985 ARG B N 1
ATOM 2202 C CA . ARG B 1 35 ? 27.577 43.287 24.549 1.00 21.94 985 ARG B CA 1
ATOM 2203 C C . ARG B 1 35 ? 28.072 42.018 23.847 1.00 21.02 985 ARG B C 1
ATOM 2204 O O . ARG B 1 35 ? 27.405 40.973 23.905 1.00 20.48 985 ARG B O 1
ATOM 2212 N N . GLY B 1 36 ? 29.224 42.106 23.181 1.00 20.42 986 GLY B N 1
ATOM 2213 C CA . GLY B 1 36 ? 29.845 40.945 22.553 1.00 20.62 986 GLY B CA 1
ATOM 2214 C C . GLY B 1 36 ? 29.394 40.660 21.130 1.00 20.47 986 GLY B C 1
ATOM 2215 O O . GLY B 1 36 ? 29.834 39.681 20.528 1.00 20.90 986 GLY B O 1
ATOM 2216 N N . TYR B 1 37 ? 28.530 41.514 20.589 1.00 20.43 987 TYR B N 1
ATOM 2217 C CA . TYR B 1 37 ? 28.007 41.308 19.227 1.00 20.89 987 TYR B CA 1
ATOM 2218 C C . TYR B 1 37 ? 28.963 41.711 18.109 1.00 22.24 987 TYR B C 1
ATOM 2219 O O . TYR B 1 37 ? 28.728 41.378 16.942 1.00 22.27 987 TYR B O 1
ATOM 2228 N N . GLU B 1 38 ? 30.010 42.458 18.442 1.00 22.79 988 GLU B N 1
ATOM 2229 C CA . GLU B 1 38 ? 31.003 42.829 17.435 1.00 23.87 988 GLU B CA 1
ATOM 2230 C C . GLU B 1 38 ? 32.249 41.971 17.606 1.00 25.41 988 GLU B C 1
ATOM 2231 O O . GLU B 1 38 ? 32.394 41.274 18.616 1.00 25.47 988 GLU B O 1
ATOM 2237 N N . ARG B 1 39 ? 33.145 42.014 16.617 1.00 26.83 989 ARG B N 1
ATOM 2238 C CA . ARG B 1 39 ? 34.384 41.226 16.656 1.00 29.26 989 ARG B CA 1
ATOM 2239 C C . ARG B 1 39 ? 35.275 41.645 17.825 1.00 29.63 989 ARG B C 1
ATOM 2240 O O . ARG B 1 39 ? 36.016 40.834 18.381 1.00 30.30 989 ARG B O 1
ATOM 2248 N N . ILE B 1 40 ? 35.209 42.923 18.169 1.00 29.91 990 ILE B N 1
ATOM 2249 C CA . ILE B 1 40 ? 35.949 43.470 19.299 1.00 30.34 990 ILE B CA 1
ATOM 2250 C C . ILE B 1 40 ? 35.018 44.360 20.134 1.00 29.76 990 ILE B C 1
ATOM 2251 O O . ILE B 1 40 ? 34.000 44.836 19.623 1.00 30.04 990 ILE B O 1
ATOM 2256 N N . PRO B 1 41 ? 35.349 44.581 21.421 1.00 29.30 991 PRO B N 1
ATOM 2257 C CA . PRO B 1 41 ? 34.457 45.419 22.209 1.00 28.60 991 PRO B CA 1
ATOM 2258 C C . PRO B 1 41 ? 34.539 46.884 21.802 1.00 28.19 991 PRO B C 1
ATOM 2259 O O . PRO B 1 41 ? 35.533 47.311 21.202 1.00 28.48 991 PRO B O 1
ATOM 2263 N N . ILE B 1 42 ? 33.481 47.626 22.104 1.00 27.03 992 ILE B N 1
ATOM 2264 C CA . ILE B 1 42 ? 33.461 49.061 21.921 1.00 26.81 992 ILE B CA 1
ATOM 2265 C C . ILE B 1 42 ? 33.204 49.651 23.305 1.00 27.00 992 ILE B C 1
ATOM 2266 O O . ILE B 1 42 ? 32.056 49.792 23.718 1.00 26.37 992 ILE B O 1
ATOM 2271 N N . PRO B 1 43 ? 34.280 49.977 24.038 1.00 27.68 993 PRO B N 1
ATOM 2272 C CA . PRO B 1 43 ? 34.085 50.527 25.383 1.00 28.23 993 PRO B CA 1
ATOM 2273 C C . PRO B 1 43 ? 33.499 51.928 25.349 1.00 29.05 993 PRO B C 1
ATOM 2274 O O . PRO B 1 43 ? 33.535 52.593 24.311 1.00 28.07 993 PRO B O 1
ATOM 2278 N N . CYS B 1 44 ? 32.949 52.366 26.482 1.00 30.31 994 CYS B N 1
ATOM 2279 C CA . CYS B 1 44 ? 32.497 53.737 26.634 1.00 31.34 994 CYS B CA 1
ATOM 2280 C C . CYS B 1 44 ? 33.266 54.379 27.787 1.00 32.31 994 CYS B C 1
ATOM 2281 O O . CYS B 1 44 ? 33.334 53.805 28.875 1.00 32.18 994 CYS B O 1
ATOM 2284 N N . VAL B 1 45 ? 33.852 55.550 27.529 1.00 33.34 995 VAL B N 1
ATOM 2285 C CA . VAL B 1 45 ? 34.571 56.309 28.569 1.00 34.27 995 VAL B CA 1
ATOM 2286 C C . VAL B 1 45 ? 34.030 57.729 28.730 1.00 35.24 995 VAL B C 1
ATOM 2287 O O . VAL B 1 45 ? 33.517 58.329 27.783 1.00 35.04 995 VAL B O 1
ATOM 2291 N N . ASN B 1 46 ? 34.140 58.266 29.945 1.00 36.44 996 ASN B N 1
ATOM 2292 C CA . ASN B 1 46 ? 33.742 59.643 30.200 1.00 37.85 996 ASN B CA 1
ATOM 2293 C C . ASN B 1 46 ? 34.814 60.361 31.014 1.00 38.83 996 ASN B C 1
ATOM 2294 O O . ASN B 1 46 ? 35.285 59.841 32.031 1.00 38.91 996 ASN B O 1
ATOM 2299 N N . ALA B 1 47 ? 35.196 61.547 30.545 1.00 39.88 997 ALA B N 1
ATOM 2300 C CA . ALA B 1 47 ? 36.254 62.335 31.179 1.00 40.96 997 ALA B CA 1
ATOM 2301 C C . ALA B 1 47 ? 35.852 63.787 31.414 1.00 41.71 997 ALA B C 1
ATOM 2302 O O . ALA B 1 47 ? 36.587 64.534 32.074 1.00 42.18 997 ALA B O 1
ATOM 2304 N N . VAL B 1 48 ? 34.702 64.197 30.879 1.00 42.28 998 VAL B N 1
ATOM 2305 C CA . VAL B 1 48 ? 34.305 65.605 30.963 1.00 43.04 998 VAL B CA 1
ATOM 2306 C C . VAL B 1 48 ? 33.183 65.874 31.971 1.00 43.48 998 VAL B C 1
ATOM 2307 O O . VAL B 1 48 ? 33.176 66.926 32.623 1.00 43.67 998 VAL B O 1
ATOM 2311 N N . ASP B 1 49 ? 32.245 64.936 32.106 1.00 43.57 999 ASP B N 1
ATOM 2312 C CA . ASP B 1 49 ? 31.116 65.130 33.022 1.00 43.71 999 ASP B CA 1
ATOM 2313 C C . ASP B 1 49 ? 30.662 63.868 33.759 1.00 43.51 999 ASP B C 1
ATOM 2314 O O . ASP B 1 49 ? 31.423 62.907 33.907 1.00 43.50 999 ASP B O 1
ATOM 2319 N N . SER B 1 50 ? 29.409 63.883 34.205 1.00 43.53 1000 SER B N 1
ATOM 2320 C CA . SER B 1 50 ? 28.872 62.865 35.107 1.00 43.49 1000 SER B CA 1
ATOM 2321 C C . SER B 1 50 ? 28.011 61.809 34.412 1.00 43.52 1000 SER B C 1
ATOM 2322 O O . SER B 1 50 ? 27.630 60.809 35.032 1.00 43.51 1000 SER B O 1
ATOM 2325 N N . GLU B 1 51 ? 27.713 62.041 33.133 1.00 43.24 1001 GLU B N 1
ATOM 2326 C CA . GLU B 1 51 ? 26.798 61.200 32.353 1.00 43.07 1001 GLU B CA 1
ATOM 2327 C C . GLU B 1 51 ? 27.205 59.727 32.298 1.00 42.23 1001 GLU B C 1
ATOM 2328 O O . GLU B 1 51 ? 28.367 59.408 32.019 1.00 42.22 1001 GLU B O 1
ATOM 2334 N N . PRO B 1 52 ? 26.242 58.823 32.569 1.00 41.40 1002 PRO B N 1
ATOM 2335 C CA . PRO B 1 52 ? 26.492 57.392 32.424 1.00 40.73 1002 PRO B CA 1
ATOM 2336 C C . PRO B 1 52 ? 26.366 56.981 30.957 1.00 39.95 1002 PRO B C 1
ATOM 2337 O O . PRO B 1 52 ? 25.910 57.778 30.128 1.00 39.69 1002 PRO B O 1
ATOM 2341 N N . CYS B 1 53 ? 26.766 55.749 30.656 1.00 39.19 1003 CYS B N 1
ATOM 2342 C CA . CYS B 1 53 ? 26.660 55.194 29.306 1.00 38.32 1003 CYS B CA 1
ATOM 2343 C C . CYS B 1 53 ? 25.237 55.321 28.750 1.00 37.51 1003 CYS B C 1
ATOM 2344 O O . CYS B 1 53 ? 24.272 54.955 29.436 1.00 37.39 1003 CYS B O 1
ATOM 2347 N N . PRO B 1 54 ? 25.095 55.853 27.513 1.00 36.73 1004 PRO B N 1
ATOM 2348 C CA . PRO B 1 54 ? 23.765 56.013 26.916 1.00 36.26 1004 PRO B CA 1
ATOM 2349 C C . PRO B 1 54 ? 23.029 54.681 26.899 1.00 35.78 1004 PRO B C 1
ATOM 2350 O O . PRO B 1 54 ? 23.632 53.651 26.586 1.00 35.92 1004 PRO B O 1
ATOM 2354 N N . SER B 1 55 ? 21.750 54.700 27.258 1.00 35.06 1005 SER B N 1
ATOM 2355 C CA . SER B 1 55 ? 20.978 53.469 27.404 1.00 34.51 1005 SER B CA 1
ATOM 2356 C C . SER B 1 55 ? 19.532 53.608 26.938 1.00 33.60 1005 SER B C 1
ATOM 2357 O O . SER B 1 55 ? 18.710 52.736 27.205 1.00 33.78 1005 SER B O 1
ATOM 2360 N N . ASN B 1 56 ? 19.221 54.700 26.245 1.00 32.70 1006 ASN B N 1
ATOM 2361 C CA . ASN B 1 56 ? 17.859 54.960 25.771 1.00 31.99 1006 ASN B CA 1
ATOM 2362 C C . ASN B 1 56 ? 17.584 54.413 24.356 1.00 30.70 1006 ASN B C 1
ATOM 2363 O O . ASN B 1 56 ? 16.627 54.815 23.689 1.00 31.19 1006 ASN B O 1
ATOM 2368 N N . TYR B 1 57 ? 18.437 53.493 23.921 1.00 28.64 1007 TYR B N 1
ATOM 2369 C CA . TYR B 1 57 ? 18.290 52.815 22.633 1.00 26.85 1007 TYR B CA 1
ATOM 2370 C C . TYR B 1 57 ? 18.683 51.362 22.847 1.00 25.96 1007 TYR B C 1
ATOM 2371 O O . TYR B 1 57 ? 19.250 51.021 23.884 1.00 26.09 1007 TYR B O 1
ATOM 2380 N N . LYS B 1 58 ? 18.407 50.512 21.862 1.00 24.20 1008 LYS B N 1
ATOM 2381 C CA . LYS B 1 58 ? 18.864 49.127 21.890 1.00 22.93 1008 LYS B CA 1
ATOM 2382 C C . LYS B 1 58 ? 20.006 48.956 20.890 1.00 21.76 1008 LYS B C 1
ATOM 2383 O O . LYS B 1 58 ? 19.818 49.221 19.704 1.00 21.76 1008 LYS B O 1
ATOM 2389 N N . TYR B 1 59 ? 21.172 48.514 21.358 1.00 20.38 1009 TYR B N 1
ATOM 2390 C CA . TYR B 1 59 ? 22.292 48.279 20.443 1.00 19.88 1009 TYR B CA 1
ATOM 2391 C C . TYR B 1 59 ? 21.970 47.056 19.604 1.00 19.39 1009 TYR B C 1
ATOM 2392 O O . TYR B 1 59 ? 21.700 45.987 20.154 1.00 19.01 1009 TYR B O 1
ATOM 2401 N N . VAL B 1 60 ? 21.980 47.226 18.278 1.00 18.83 1010 VAL B N 1
ATOM 2402 C CA . VAL B 1 60 ? 21.933 46.087 17.345 1.00 18.42 1010 VAL B CA 1
ATOM 2403 C C . VAL B 1 60 ? 23.091 46.181 16.353 1.00 18.26 1010 VAL B C 1
ATOM 2404 O O . VAL B 1 60 ? 23.420 47.274 15.898 1.00 18.06 1010 VAL B O 1
ATOM 2408 N N . SER B 1 61 ? 23.687 45.043 16.015 1.00 18.01 1011 SER B N 1
ATOM 2409 C CA . SER B 1 61 ? 24.883 45.057 15.160 1.00 18.44 1011 SER B CA 1
ATOM 2410 C C . SER B 1 61 ? 24.539 44.992 13.674 1.00 18.92 1011 SER B C 1
ATOM 2411 O O . SER B 1 61 ? 25.404 45.239 12.830 1.00 18.48 1011 SER B O 1
ATOM 2414 N N . GLN B 1 62 ? 23.287 44.642 13.370 1.00 18.76 1012 GLN B N 1
ATOM 2415 C CA . GLN B 1 62 ? 22.789 44.590 11.987 1.00 19.70 1012 GLN B CA 1
ATOM 2416 C C . GLN B 1 62 ? 21.416 45.247 11.905 1.00 18.13 1012 GLN B C 1
ATOM 2417 O O . GLN B 1 62 ? 20.700 45.352 12.913 1.00 17.18 1012 GLN B O 1
ATOM 2423 N N . ASN B 1 63 ? 21.048 45.700 10.707 1.00 17.00 1013 ASN B N 1
ATOM 2424 C CA . ASN B 1 63 ? 19.768 46.367 10.506 1.00 16.78 1013 ASN B CA 1
ATOM 2425 C C . ASN B 1 63 ? 18.590 45.492 10.911 1.00 16.87 1013 ASN B C 1
ATOM 2426 O O . ASN B 1 63 ? 18.638 44.257 10.797 1.00 16.83 1013 ASN B O 1
ATOM 2431 N N . CYS B 1 64 ? 17.530 46.133 11.382 1.00 16.69 1014 CYS B N 1
ATOM 2432 C CA . CYS B 1 64 ? 16.315 45.402 11.747 1.00 17.35 1014 CYS B CA 1
ATOM 2433 C C . CYS B 1 64 ? 15.104 46.108 11.157 1.00 17.12 1014 CYS B C 1
ATOM 2434 O O . CYS B 1 64 ? 15.235 47.159 10.522 1.00 17.39 1014 CYS B O 1
ATOM 2437 N N . VAL B 1 65 ? 13.927 45.518 11.343 1.00 17.20 1015 VAL B N 1
ATOM 2438 C CA . VAL B 1 65 ? 12.675 46.167 10.962 1.00 18.05 1015 VAL B CA 1
ATOM 2439 C C . VAL B 1 65 ? 11.674 46.043 12.092 1.00 18.14 1015 VAL B C 1
ATOM 2440 O O . VAL B 1 65 ? 11.779 45.144 12.931 1.00 18.21 1015 VAL B O 1
ATOM 2444 N N . THR B 1 66 ? 10.707 46.957 12.109 1.00 18.97 1016 THR B N 1
ATOM 2445 C CA . THR B 1 66 ? 9.492 46.733 12.877 1.00 20.15 1016 THR B CA 1
ATOM 2446 C C . THR B 1 66 ? 8.455 46.325 11.833 1.00 20.80 1016 THR B C 1
ATOM 2447 O O . THR B 1 66 ? 8.295 45.137 11.583 1.00 20.90 1016 THR B O 1
ATOM 2451 N N . SER B 1 67 ? 7.803 47.293 11.185 1.00 21.52 1017 SER B N 1
ATOM 2452 C CA . SER B 1 67 ? 6.910 47.010 10.043 1.00 22.65 1017 SER B CA 1
ATOM 2453 C C . SER B 1 67 ? 7.672 46.348 8.893 1.00 22.45 1017 SER B C 1
ATOM 2454 O O . SER B 1 67 ? 8.832 46.688 8.650 1.00 21.89 1017 SER B O 1
ATOM 2457 N N . PRO B 1 68 ? 7.020 45.413 8.169 1.00 22.52 1018 PRO B N 1
ATOM 2458 C CA . PRO B 1 68 ? 7.747 44.656 7.148 1.00 22.68 1018 PRO B CA 1
ATOM 2459 C C . PRO B 1 68 ? 8.294 45.501 6.009 1.00 23.02 1018 PRO B C 1
ATOM 2460 O O . PRO B 1 68 ? 7.626 46.424 5.530 1.00 22.21 1018 PRO B O 1
ATOM 2464 N N . MET B 1 69 ? 9.514 45.175 5.591 1.00 23.23 1019 MET B N 1
ATOM 2465 C CA . MET B 1 69 ? 10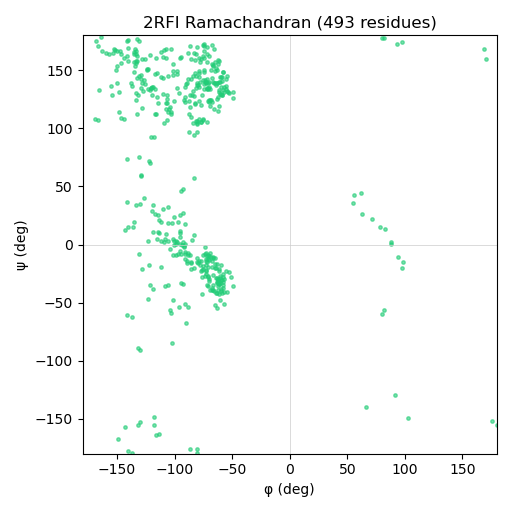.119 45.754 4.407 1.00 24.26 1019 MET B CA 1
ATOM 2466 C C . MET B 1 69 ? 10.276 44.607 3.427 1.00 24.70 1019 MET B C 1
ATOM 2467 O O . MET B 1 69 ? 10.932 43.598 3.727 1.00 25.65 1019 MET B O 1
ATOM 2472 N N . ASN B 1 70 ? 9.666 44.750 2.264 1.00 24.38 1020 ASN B N 1
ATOM 2473 C CA . ASN B 1 70 ? 9.628 43.653 1.312 1.00 24.07 1020 ASN B CA 1
ATOM 2474 C C . ASN B 1 70 ? 10.905 43.574 0.476 1.00 22.42 1020 ASN B C 1
ATOM 2475 O O . ASN B 1 70 ? 10.855 43.624 -0.749 1.00 22.40 1020 ASN B O 1
ATOM 2480 N N . ILE B 1 71 ? 12.049 43.455 1.153 1.00 20.41 1021 ILE B N 1
ATOM 2481 C CA . ILE B 1 71 ? 13.337 43.349 0.457 1.00 19.44 1021 ILE B CA 1
ATOM 2482 C C . ILE B 1 71 ? 13.329 42.095 -0.417 1.00 18.63 1021 ILE B C 1
ATOM 2483 O O . ILE B 1 71 ? 12.910 41.027 0.030 1.00 18.79 1021 ILE B O 1
ATOM 2488 N N . ASP B 1 72 ? 13.768 42.244 -1.666 1.00 18.28 1022 ASP B N 1
ATOM 2489 C CA . ASP B 1 72 ? 13.840 41.115 -2.593 1.00 17.77 1022 ASP B CA 1
ATOM 2490 C C . ASP B 1 72 ? 15.032 40.246 -2.211 1.00 17.49 1022 ASP B C 1
ATOM 2491 O O . ASP B 1 72 ? 16.183 40.653 -2.418 1.00 18.02 1022 ASP B O 1
ATOM 2496 N N . ARG B 1 73 ? 14.742 39.084 -1.631 1.00 17.11 1023 ARG B N 1
ATOM 2497 C CA . ARG B 1 73 ? 15.782 38.127 -1.242 1.00 16.89 1023 ARG B CA 1
ATOM 2498 C C . ARG B 1 73 ? 15.754 36.842 -2.070 1.00 16.47 1023 ARG B C 1
ATOM 2499 O O . ARG B 1 73 ? 16.297 35.817 -1.658 1.00 16.60 1023 ARG B O 1
ATOM 2507 N N . ASN B 1 74 ? 15.123 36.892 -3.245 1.00 15.75 1024 ASN B N 1
ATOM 2508 C CA . ASN B 1 74 ? 15.089 35.717 -4.110 1.00 15.67 1024 ASN B CA 1
ATOM 2509 C C . ASN B 1 74 ? 16.507 35.430 -4.578 1.00 15.25 1024 ASN B C 1
ATOM 2510 O O . ASN B 1 74 ? 17.101 36.253 -5.276 1.00 15.12 1024 ASN B O 1
ATOM 2515 N N . ILE B 1 75 ? 17.045 34.270 -4.197 1.00 15.00 1025 ILE B N 1
ATOM 2516 C CA . ILE B 1 75 ? 18.449 33.964 -4.504 1.00 16.07 1025 ILE B CA 1
ATOM 2517 C C . ILE B 1 75 ? 18.727 33.945 -6.020 1.00 16.63 1025 ILE B C 1
ATOM 2518 O O . ILE B 1 75 ? 19.832 34.282 -6.461 1.00 17.09 1025 ILE B O 1
ATOM 2523 N N . THR B 1 76 ? 17.711 33.603 -6.815 1.00 16.71 1026 THR B N 1
ATOM 2524 C CA . THR B 1 76 ? 17.900 33.559 -8.269 1.00 17.62 1026 THR B CA 1
ATOM 2525 C C . THR B 1 76 ? 17.934 34.956 -8.907 1.00 17.34 1026 THR B C 1
ATOM 2526 O O . THR B 1 76 ? 18.241 35.083 -10.092 1.00 18.23 1026 THR B O 1
ATOM 2530 N N . HIS B 1 77 ? 17.613 35.986 -8.133 1.00 16.63 1027 HIS B N 1
ATOM 2531 C CA . HIS B 1 77 ? 17.669 37.368 -8.613 1.00 16.90 1027 HIS B CA 1
ATOM 2532 C C . HIS B 1 77 ? 19.051 37.997 -8.454 1.00 17.27 1027 HIS B C 1
ATOM 2533 O O . HIS B 1 77 ? 19.285 39.107 -8.955 1.00 18.29 1027 HIS B O 1
ATOM 2540 N N . LEU B 1 78 ? 19.956 37.306 -7.758 1.00 16.86 1028 LEU B N 1
ATOM 2541 C CA . LEU B 1 78 ? 21.318 37.812 -7.570 1.00 17.17 1028 LEU B CA 1
ATOM 2542 C C . LEU B 1 78 ? 22.146 37.687 -8.821 1.00 17.54 1028 LEU B C 1
ATOM 2543 O O . LEU B 1 78 ? 22.153 36.633 -9.463 1.00 18.52 1028 LEU B O 1
ATOM 2548 N N . GLN B 1 79 ? 22.844 38.765 -9.150 1.00 17.55 1029 GLN B N 1
ATOM 2549 C CA . GLN B 1 79 ? 23.965 38.682 -10.076 1.00 18.13 1029 GLN B CA 1
ATOM 2550 C C . GLN B 1 79 ? 25.166 38.207 -9.274 1.00 17.86 1029 GLN B C 1
ATOM 2551 O O . GLN B 1 79 ? 25.309 38.525 -8.079 1.00 17.74 1029 GLN B O 1
ATOM 2557 N N . TYR B 1 80 ? 26.005 37.407 -9.911 1.00 17.63 1030 TYR B N 1
ATOM 2558 C CA . TYR B 1 80 ? 27.101 36.763 -9.203 1.00 18.04 1030 TYR B CA 1
ATOM 2559 C C . TYR B 1 80 ? 28.226 36.514 -10.184 1.00 17.95 1030 TYR B C 1
ATOM 2560 O O . TYR B 1 80 ? 28.024 36.641 -11.401 1.00 18.76 1030 TYR B O 1
ATOM 2569 N N . CYS B 1 81 ? 29.397 36.173 -9.656 1.00 18.04 1031 CYS B N 1
ATOM 2570 C CA . CYS B 1 81 ? 30.562 35.890 -10.483 1.00 17.71 1031 CYS B CA 1
ATOM 2571 C C . CYS B 1 81 ? 30.918 34.419 -10.440 1.00 18.83 1031 CYS B C 1
ATOM 2572 O O . CYS B 1 81 ? 30.477 33.677 -9.552 1.00 18.08 1031 CYS B O 1
ATOM 2575 N N . VAL B 1 82 ? 31.692 34.003 -11.446 1.00 20.64 1032 VAL B N 1
ATOM 2576 C CA . VAL B 1 82 ? 32.108 32.614 -11.595 1.00 22.76 1032 VAL B CA 1
ATOM 2577 C C . VAL B 1 82 ? 33.638 32.508 -11.562 1.00 23.78 1032 VAL B C 1
ATOM 2578 O O . VAL B 1 82 ? 34.233 31.593 -12.141 1.00 24.26 1032 VAL B O 1
ATOM 2582 N N . CYS B 1 83 ? 34.263 33.442 -10.853 1.00 24.28 1033 CYS B N 1
ATOM 2583 C CA . CYS B 1 83 ? 35.720 33.541 -10.808 1.00 24.93 1033 CYS B CA 1
ATOM 2584 C C . CYS B 1 83 ? 36.371 32.288 -10.254 1.00 27.33 1033 CYS B C 1
ATOM 2585 O O . CYS B 1 83 ? 35.863 31.686 -9.308 1.00 27.92 1033 CYS B O 1
ATOM 2588 N N . ILE B 1 84 ? 37.491 31.910 -10.871 1.00 29.03 1034 ILE B N 1
ATOM 2589 C CA . ILE B 1 84 ? 3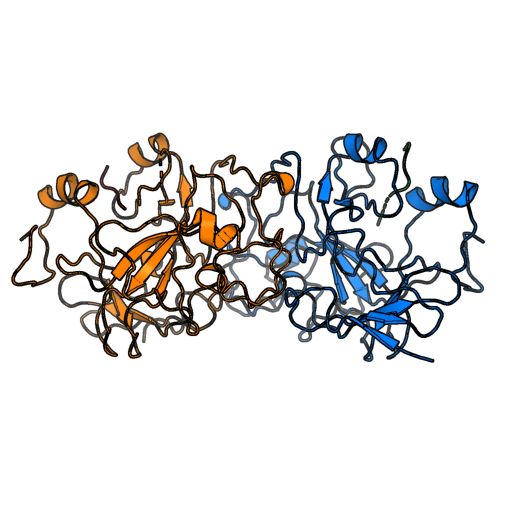8.303 30.769 -10.438 1.00 30.73 1034 ILE B CA 1
ATOM 2590 C C . ILE B 1 84 ? 39.531 31.255 -9.666 1.00 31.18 1034 ILE B C 1
ATOM 2591 O O . ILE B 1 84 ? 40.402 30.465 -9.293 1.00 32.38 1034 ILE B O 1
ATOM 2596 N N . ASP B 1 85 ? 39.593 32.564 -9.437 1.00 31.59 1035 ASP B N 1
ATOM 2597 C CA . ASP B 1 85 ? 40.675 33.192 -8.686 1.00 31.45 1035 ASP B CA 1
ATOM 2598 C C . ASP B 1 85 ? 40.126 33.873 -7.416 1.00 30.52 1035 ASP B C 1
ATOM 2599 O O . ASP B 1 85 ? 39.071 33.484 -6.905 1.00 31.36 1035 ASP B O 1
ATOM 2604 N N . ASP B 1 86 ? 40.836 34.876 -6.910 1.00 29.51 1036 ASP B N 1
ATOM 2605 C CA . ASP B 1 86 ? 40.397 35.584 -5.706 1.00 27.95 1036 ASP B CA 1
ATOM 2606 C C . ASP B 1 86 ? 39.607 36.848 -6.051 1.00 25.67 1036 ASP B C 1
ATOM 2607 O O . ASP B 1 86 ? 39.568 37.789 -5.275 1.00 24.45 1036 ASP B O 1
ATOM 2612 N N . CYS B 1 87 ? 38.997 36.857 -7.237 1.00 24.31 1037 CYS B N 1
ATOM 2613 C CA . CYS B 1 87 ? 38.199 37.988 -7.702 1.00 22.66 1037 CYS B CA 1
ATOM 2614 C C . CYS B 1 87 ? 38.992 39.286 -7.851 1.00 23.77 1037 CYS B C 1
ATOM 2615 O O . CYS B 1 87 ? 38.544 40.357 -7.452 1.00 22.95 1037 CYS B O 1
ATOM 2618 N N . SER B 1 88 ? 40.184 39.175 -8.431 1.00 24.82 1038 SER B N 1
ATOM 2619 C CA . SER B 1 88 ? 41.019 40.351 -8.656 1.00 26.63 1038 SER B CA 1
ATOM 2620 C C . SER B 1 88 ? 41.178 40.695 -10.144 1.00 27.09 1038 SER B C 1
ATOM 2621 O O . SER B 1 88 ? 41.889 41.643 -10.493 1.00 28.08 1038 SER B O 1
ATOM 2624 N N . SER B 1 89 ? 40.513 39.945 -11.019 1.00 27.09 1039 SER B N 1
ATOM 2625 C CA . SER B 1 89 ? 40.549 40.255 -12.446 1.00 27.35 1039 SER B CA 1
ATOM 2626 C C . SER B 1 89 ? 39.345 41.103 -12.870 1.00 27.73 1039 SER B C 1
ATOM 2627 O O . SER B 1 89 ? 38.323 41.139 -12.183 1.00 27.39 1039 SER B O 1
ATOM 2630 N N . SER B 1 90 ? 39.470 41.771 -14.015 1.00 27.53 1040 SER B N 1
ATOM 2631 C CA . SER B 1 90 ? 38.398 42.588 -14.568 1.00 27.58 1040 SER B CA 1
ATOM 2632 C C . SER B 1 90 ? 37.215 41.741 -15.062 1.00 27.00 1040 SER B C 1
ATOM 2633 O O . SER B 1 90 ? 36.174 42.289 -15.424 1.00 27.85 1040 SER B O 1
ATOM 2636 N N . ASN B 1 91 ? 37.379 40.416 -15.073 1.00 26.19 1041 ASN B N 1
ATOM 2637 C CA . ASN B 1 91 ? 36.321 39.493 -15.487 1.00 25.33 1041 ASN B CA 1
ATOM 2638 C C . ASN B 1 91 ? 35.261 39.212 -14.414 1.00 23.66 1041 ASN B C 1
ATOM 2639 O O . ASN B 1 91 ? 34.191 38.681 -14.713 1.00 24.03 1041 ASN B O 1
ATOM 2644 N N . CYS B 1 92 ? 35.577 39.546 -13.170 1.00 21.45 1042 CYS B N 1
ATOM 2645 C CA . CYS B 1 92 ? 34.624 39.373 -12.070 1.00 20.08 1042 CYS B CA 1
ATOM 2646 C C . CYS B 1 92 ? 33.361 40.200 -12.269 1.00 18.91 1042 CYS B C 1
ATOM 2647 O O . CYS B 1 92 ? 33.422 41.435 -12.285 1.00 18.91 1042 CYS B O 1
ATOM 2650 N N . MET B 1 93 ? 32.212 39.519 -12.354 1.00 18.00 1043 MET B N 1
ATOM 2651 C CA . MET B 1 93 ? 30.936 40.201 -12.569 1.00 18.01 1043 MET B CA 1
ATOM 2652 C C . MET B 1 93 ? 30.645 41.192 -11.460 1.00 16.88 1043 MET B C 1
ATOM 2653 O O . MET B 1 93 ? 30.099 42.273 -11.695 1.00 16.98 1043 MET B O 1
ATOM 2658 N N . CYS B 1 94 ? 30.996 40.815 -10.231 1.00 15.99 1044 CYS B N 1
ATOM 2659 C CA . CYS B 1 94 ? 30.719 41.692 -9.101 1.00 15.66 1044 CYS B CA 1
ATOM 2660 C C . CYS B 1 94 ? 31.547 42.981 -9.139 1.00 15.26 1044 CYS B C 1
ATOM 2661 O O . CYS B 1 94 ? 31.041 44.048 -8.811 1.00 15.68 1044 CYS B O 1
ATOM 2664 N N . GLY B 1 95 ? 32.808 42.874 -9.550 1.00 15.96 1045 GLY B N 1
ATOM 2665 C CA . GLY B 1 95 ? 33.649 44.044 -9.800 1.00 17.31 1045 GLY B CA 1
ATOM 2666 C C . GLY B 1 95 ? 33.061 44.880 -10.927 1.00 17.76 1045 GLY B C 1
ATOM 2667 O O . GLY B 1 95 ? 33.074 46.108 -10.867 1.00 18.78 1045 GLY B O 1
ATOM 2668 N N . GLN B 1 96 ? 32.526 44.217 -11.950 1.00 18.52 1046 GLN B N 1
ATOM 2669 C CA . GLN B 1 96 ? 31.887 44.944 -13.062 1.00 18.81 1046 GLN B CA 1
ATOM 2670 C C . GLN B 1 96 ? 30.651 45.743 -12.632 1.00 17.87 1046 GLN B C 1
ATOM 2671 O O . GLN B 1 96 ? 30.460 46.908 -13.035 1.00 18.10 1046 GLN B O 1
ATOM 2677 N N . LEU B 1 97 ? 29.829 45.144 -11.777 1.00 17.33 1047 LEU B N 1
ATOM 2678 C CA . LEU B 1 97 ? 28.682 45.846 -11.237 1.00 17.29 1047 LEU B CA 1
ATOM 2679 C C . LEU B 1 97 ? 29.113 47.090 -10.457 1.00 17.06 1047 LEU B C 1
ATOM 2680 O O . LEU B 1 97 ? 28.403 48.086 -10.435 1.00 17.07 1047 LEU B O 1
ATOM 2685 N N . SER B 1 98 ? 30.283 47.002 -9.821 1.00 17.83 1048 SER B N 1
ATOM 2686 C CA . SER B 1 98 ? 30.848 48.073 -9.013 1.00 18.31 1048 SER B CA 1
ATOM 2687 C C . SER B 1 98 ? 31.634 49.076 -9.872 1.00 19.16 1048 SER B C 1
ATOM 2688 O O . SER B 1 98 ? 32.246 50.006 -9.337 1.00 18.69 1048 SER B O 1
ATOM 2691 N N . MET B 1 99 ? 31.603 48.869 -11.190 1.00 19.98 1049 MET B N 1
ATOM 2692 C CA . MET B 1 99 ? 32.486 49.540 -12.172 1.00 22.47 1049 MET B CA 1
ATOM 2693 C C . MET B 1 99 ? 33.850 48.847 -12.234 1.00 21.84 1049 MET B C 1
ATOM 2694 O O . MET B 1 99 ? 34.297 48.423 -13.298 1.00 22.28 1049 MET B O 1
ATOM 2699 N N . ARG B 1 100 ? 34.507 48.746 -11.083 1.00 20.98 1050 ARG B N 1
ATOM 2700 C CA . ARG B 1 100 ? 35.637 47.843 -10.887 1.00 21.24 1050 ARG B CA 1
ATOM 2701 C C . ARG B 1 100 ? 35.623 47.456 -9.411 1.00 20.39 1050 ARG B C 1
ATOM 2702 O O . ARG B 1 100 ? 34.929 48.090 -8.616 1.00 20.40 1050 ARG B O 1
ATOM 2710 N N . CYS B 1 101 ? 36.384 46.430 -9.047 1.00 20.97 1051 CYS B N 1
ATOM 2711 C CA . CYS B 1 101 ? 36.604 46.154 -7.633 1.00 20.52 1051 CYS B CA 1
ATOM 2712 C C . CYS B 1 101 ? 37.491 47.257 -7.065 1.00 21.27 1051 CYS B C 1
ATOM 2713 O O . CYS B 1 101 ? 38.592 47.518 -7.569 1.00 21.20 1051 CYS B O 1
ATOM 2716 N N . TRP B 1 102 ? 36.979 47.924 -6.038 1.00 21.50 1052 TRP B N 1
ATOM 2717 C CA . TRP B 1 102 ? 37.641 49.090 -5.472 1.00 22.18 1052 TRP B CA 1
ATOM 2718 C C . TRP B 1 102 ? 38.571 48.745 -4.332 1.00 22.15 1052 TRP B C 1
ATOM 2719 O O . TRP B 1 102 ? 39.228 49.637 -3.795 1.00 22.82 1052 TRP B O 1
ATOM 2730 N N . TYR B 1 103 ? 38.635 47.465 -3.971 1.00 21.94 1053 TYR B N 1
ATOM 2731 C CA . TYR B 1 103 ? 39.432 47.030 -2.826 1.00 21.92 1053 TYR B CA 1
ATOM 2732 C C . TYR B 1 103 ? 40.809 46.523 -3.235 1.00 22.69 1053 TYR B C 1
ATOM 2733 O O . TYR B 1 103 ? 40.933 45.670 -4.120 1.00 22.68 1053 TYR B O 1
ATOM 2742 N N . ASP B 1 104 ? 41.840 47.022 -2.559 1.00 24.12 1054 ASP B N 1
ATOM 2743 C CA . ASP B 1 104 ? 43.185 46.497 -2.749 1.00 25.61 1054 ASP B CA 1
ATOM 2744 C C . ASP B 1 104 ? 43.362 45.198 -1.940 1.00 26.99 1054 ASP B C 1
ATOM 2745 O O . ASP B 1 104 ? 42.394 44.706 -1.334 1.00 27.17 1054 ASP B O 1
ATOM 2750 N N . LYS B 1 105 ? 44.569 44.631 -1.933 1.00 28.40 1055 LYS B N 1
ATOM 2751 C CA . LYS B 1 105 ? 44.790 43.339 -1.257 1.00 29.87 1055 LYS B CA 1
ATOM 2752 C C . LYS B 1 105 ? 44.570 43.384 0.266 1.00 29.74 1055 LYS B C 1
ATOM 2753 O O . LYS B 1 105 ? 44.345 42.347 0.897 1.00 30.05 1055 LYS B O 1
ATOM 2759 N N . ASP B 1 106 ? 44.634 44.587 0.839 1.00 29.63 1056 ASP B N 1
ATOM 2760 C CA . ASP B 1 106 ? 44.444 44.789 2.278 1.00 29.29 1056 ASP B CA 1
ATOM 2761 C C . ASP B 1 106 ? 43.003 45.169 2.625 1.00 28.33 1056 ASP B C 1
ATOM 2762 O O . ASP B 1 106 ? 42.707 45.496 3.775 1.00 28.24 1056 ASP B O 1
ATOM 2767 N N . GLY B 1 107 ? 42.116 45.128 1.629 1.00 27.22 1057 GLY B N 1
ATOM 2768 C CA . GLY B 1 107 ? 40.712 45.495 1.821 1.00 25.91 1057 GLY B CA 1
ATOM 2769 C C . GLY B 1 107 ? 40.446 46.990 1.870 1.00 25.21 1057 GLY B C 1
ATOM 2770 O O . GLY B 1 107 ? 39.374 47.420 2.304 1.00 25.39 1057 GLY B O 1
ATOM 2771 N N A ARG B 1 108 ? 41.427 47.773 1.422 0.50 24.83 1058 ARG B N 1
ATOM 2772 N N B ARG B 1 108 ? 41.415 47.780 1.415 0.50 24.78 1058 ARG B N 1
ATOM 2773 C CA A ARG B 1 108 ? 41.343 49.227 1.412 0.50 24.85 1058 ARG B CA 1
ATOM 2774 C CA B ARG B 1 108 ? 41.308 49.232 1.444 0.50 24.72 1058 ARG B CA 1
ATOM 2775 C C A ARG B 1 108 ? 40.887 49.726 0.046 0.50 24.35 1058 ARG B C 1
ATOM 2776 C C B ARG B 1 108 ? 40.944 49.767 0.062 0.50 24.31 1058 ARG B C 1
ATOM 2777 O O A ARG B 1 108 ? 41.216 49.129 -0.981 0.50 24.37 1058 ARG B O 1
ATOM 2778 O O B ARG B 1 108 ? 41.374 49.221 -0.957 0.50 24.33 1058 ARG B O 1
ATOM 2793 N N . LEU B 1 109 ? 40.143 50.828 0.039 1.00 24.22 1059 LEU B N 1
ATOM 2794 C CA . LEU B 1 109 ? 39.734 51.482 -1.212 1.00 24.30 1059 LEU B CA 1
ATOM 2795 C C . LEU B 1 109 ? 40.935 51.992 -2.001 1.00 25.35 1059 LEU B C 1
ATOM 2796 O O . LEU B 1 109 ? 41.871 52.558 -1.421 1.00 25.44 1059 LEU B O 1
ATOM 2801 N N . LEU B 1 110 ? 40.894 51.778 -3.311 1.00 26.28 1060 LEU B N 1
ATOM 2802 C CA . LEU B 1 110 ? 41.953 52.228 -4.214 1.00 28.05 1060 LEU B CA 1
ATOM 2803 C C . LEU B 1 110 ? 42.062 53.745 -4.217 1.00 28.74 1060 LEU B C 1
ATOM 2804 O O . LEU B 1 110 ? 41.058 54.434 -4.010 1.00 28.54 1060 LEU B O 1
ATOM 2809 N N . PRO B 1 111 ? 43.283 54.277 -4.460 1.00 29.85 1061 PRO B N 1
ATOM 2810 C CA . PRO B 1 111 ? 43.472 55.721 -4.640 1.00 30.76 1061 PRO B CA 1
ATOM 2811 C C . PRO B 1 111 ? 42.483 56.341 -5.637 1.00 31.22 1061 PRO B C 1
ATOM 2812 O O . PRO B 1 111 ? 42.034 57.473 -5.430 1.00 31.72 1061 PRO B O 1
ATOM 2816 N N . GLU B 1 112 ? 42.143 55.587 -6.685 1.00 31.62 1062 GLU B N 1
ATOM 2817 C CA . GLU B 1 112 ? 41.220 56.019 -7.746 1.00 32.29 1062 GLU B CA 1
ATOM 2818 C C . GLU B 1 112 ? 39.763 56.202 -7.301 1.00 31.83 1062 GLU B C 1
ATOM 2819 O O . GLU B 1 112 ? 38.959 56.794 -8.026 1.00 31.86 1062 GLU B O 1
ATOM 2825 N N . PHE B 1 113 ? 39.418 55.691 -6.119 1.00 31.33 1063 PHE B N 1
ATOM 2826 C CA . PHE B 1 113 ? 38.039 55.759 -5.624 1.00 30.45 1063 PHE B CA 1
ATOM 2827 C C . PHE B 1 113 ? 37.587 57.212 -5.475 1.00 31.00 1063 PHE B C 1
ATOM 2828 O O . PHE B 1 113 ? 38.281 58.028 -4.872 1.00 31.03 1063 PHE B O 1
ATOM 2836 N N . ASN B 1 114 ? 36.423 57.529 -6.029 1.00 31.45 1064 ASN B N 1
ATOM 2837 C CA . ASN B 1 114 ? 35.902 58.890 -5.960 1.00 32.41 1064 ASN B CA 1
ATOM 2838 C C . ASN B 1 114 ? 35.177 59.156 -4.642 1.00 32.78 1064 ASN B C 1
ATOM 2839 O O . ASN B 1 114 ? 33.986 58.890 -4.514 1.00 32.56 1064 ASN B O 1
ATOM 2844 N N . MET B 1 115 ? 35.889 59.701 -3.661 1.00 33.64 1065 MET B N 1
ATOM 2845 C CA . MET B 1 115 ? 35.274 59.936 -2.351 1.00 35.00 1065 MET B CA 1
ATOM 2846 C C . MET B 1 115 ? 34.267 61.083 -2.310 1.00 34.60 1065 MET B C 1
ATOM 2847 O O . MET B 1 115 ? 33.446 61.159 -1.400 1.00 34.89 1065 MET B O 1
ATOM 2852 N N . ALA B 1 116 ? 34.322 61.959 -3.309 1.00 34.62 1066 ALA B N 1
ATOM 2853 C CA . ALA B 1 116 ? 33.351 63.041 -3.450 1.00 34.41 1066 ALA B CA 1
ATOM 2854 C C . ALA B 1 116 ? 32.023 62.526 -3.995 1.00 34.10 1066 ALA B C 1
ATOM 2855 O O . ALA B 1 116 ? 30.951 62.915 -3.518 1.00 34.74 1066 ALA B O 1
ATOM 2857 N N . GLU B 1 117 ? 32.101 61.647 -4.993 1.00 33.23 1067 GLU B N 1
ATOM 2858 C CA . GLU B 1 117 ? 30.921 61.069 -5.625 1.00 32.45 1067 GLU B CA 1
ATOM 2859 C C . GLU B 1 117 ? 31.085 59.554 -5.699 1.00 30.52 1067 GLU B C 1
ATOM 2860 O O . GLU B 1 117 ? 31.371 59.017 -6.776 1.00 30.65 1067 GLU B O 1
ATOM 2866 N N . PRO B 1 118 ? 30.926 58.857 -4.552 1.00 28.68 1068 PRO B N 1
ATOM 2867 C CA . PRO B 1 118 ? 31.238 57.429 -4.550 1.00 26.78 1068 PRO B CA 1
ATOM 2868 C C . PRO B 1 118 ? 30.280 56.609 -5.403 1.00 24.87 1068 PRO B C 1
ATOM 2869 O O . PRO B 1 118 ? 29.089 56.904 -5.450 1.00 24.31 1068 PRO B O 1
ATOM 2873 N N . PRO B 1 119 ? 30.804 55.575 -6.072 1.00 23.21 1069 PRO B N 1
ATOM 2874 C CA . PRO B 1 119 ? 29.961 54.606 -6.773 1.00 22.40 1069 PRO B CA 1
ATOM 2875 C C . PRO B 1 119 ? 29.264 53.669 -5.786 1.00 21.12 1069 PRO B C 1
ATOM 2876 O O . PRO B 1 119 ? 29.566 53.694 -4.587 1.00 21.20 1069 PRO B O 1
ATOM 2880 N N . LEU B 1 120 ? 28.326 52.871 -6.289 1.00 19.69 1070 LEU B N 1
ATOM 2881 C CA . LEU B 1 120 ? 27.753 51.767 -5.519 1.00 18.19 1070 LEU B CA 1
ATOM 2882 C C . LEU B 1 120 ? 28.753 50.629 -5.549 1.00 17.76 1070 LEU B C 1
ATOM 2883 O O . LEU B 1 120 ? 29.370 50.356 -6.583 1.00 17.31 1070 LEU B O 1
ATOM 2888 N N . ILE B 1 121 ? 28.914 49.958 -4.412 1.00 16.03 1071 ILE B N 1
ATOM 2889 C CA . ILE B 1 121 ? 29.803 48.823 -4.322 1.00 15.21 1071 ILE B CA 1
ATOM 2890 C C . ILE B 1 121 ? 28.963 47.553 -4.236 1.00 15.19 1071 ILE B C 1
ATOM 2891 O O . ILE B 1 121 ? 28.088 47.461 -3.373 1.00 14.93 1071 ILE B O 1
ATOM 2896 N N . PHE B 1 122 ? 29.225 46.611 -5.145 1.00 14.46 1072 PHE B N 1
ATOM 2897 C CA . PHE B 1 122 ? 28.632 45.265 -5.095 1.00 14.30 1072 PHE B CA 1
ATOM 2898 C C . PHE B 1 122 ? 29.702 44.268 -4.663 1.00 14.73 1072 PHE B C 1
ATOM 2899 O O . PHE B 1 122 ? 30.648 43.971 -5.424 1.00 14.86 1072 PHE B O 1
ATOM 2907 N N . GLU B 1 123 ? 29.589 43.782 -3.428 1.00 14.20 1073 GLU B N 1
ATOM 2908 C CA . GLU B 1 123 ? 30.512 42.772 -2.955 1.00 14.74 1073 GLU B CA 1
ATOM 2909 C C . GLU B 1 123 ? 30.075 41.410 -3.460 1.00 14.07 1073 GLU B C 1
ATOM 2910 O O . GLU B 1 123 ? 28.919 41.222 -3.889 1.00 14.89 1073 GLU B O 1
ATOM 2916 N N . CYS B 1 124 ? 30.995 40.450 -3.395 1.00 14.52 1074 CYS B N 1
ATOM 2917 C CA . CYS B 1 124 ? 30.624 39.076 -3.696 1.00 14.35 1074 CYS B CA 1
ATOM 2918 C C . CYS B 1 124 ? 29.584 38.567 -2.709 1.00 14.78 1074 CYS B C 1
ATOM 2919 O O . CYS B 1 124 ? 29.411 39.108 -1.609 1.00 14.62 1074 CYS B O 1
ATOM 2922 N N . ASN B 1 125 ? 28.875 37.529 -3.126 1.00 14.46 1075 ASN B N 1
ATOM 2923 C CA . ASN B 1 125 ? 27.772 37.044 -2.303 1.00 14.83 1075 ASN B CA 1
ATOM 2924 C C . ASN B 1 125 ? 27.721 35.524 -2.305 1.00 14.87 1075 ASN B C 1
ATOM 2925 O O . ASN B 1 125 ? 28.587 34.869 -2.882 1.00 15.84 1075 ASN B O 1
ATOM 2930 N N . HIS B 1 126 ? 26.731 34.947 -1.627 1.00 15.65 1076 HIS B N 1
ATOM 2931 C CA . HIS B 1 126 ? 26.673 33.496 -1.492 1.00 15.99 1076 HIS B CA 1
ATOM 2932 C C . HIS B 1 126 ? 26.269 32.753 -2.784 1.00 16.32 1076 HIS B C 1
ATOM 2933 O O . HIS B 1 126 ? 26.337 31.529 -2.825 1.00 17.03 1076 HIS B O 1
ATOM 2940 N N . ALA B 1 127 ? 25.873 33.478 -3.835 1.00 15.54 1077 ALA B N 1
ATOM 2941 C CA . ALA B 1 127 ? 25.613 32.857 -5.143 1.00 15.57 1077 ALA B CA 1
ATOM 2942 C C . ALA B 1 127 ? 26.886 32.721 -5.988 1.00 15.69 1077 ALA B C 1
ATOM 2943 O O . ALA B 1 127 ? 26.928 31.912 -6.929 1.00 16.66 1077 ALA B O 1
ATOM 2945 N N . CYS B 1 128 ? 27.905 33.531 -5.674 1.00 15.32 1078 CYS B N 1
ATOM 2946 C CA . CYS B 1 128 ? 29.177 33.514 -6.411 1.00 14.97 1078 CYS B CA 1
ATOM 2947 C C . CYS B 1 128 ? 29.914 32.185 -6.260 1.00 15.81 1078 CYS B C 1
ATOM 2948 O O . CYS B 1 128 ? 29.767 31.500 -5.255 1.00 16.13 1078 CYS B O 1
ATOM 2951 N N . SER B 1 129 ? 30.708 31.829 -7.268 1.00 15.87 1079 SER B N 1
ATOM 2952 C CA . SER B 1 129 ? 31.501 30.601 -7.254 1.00 17.59 1079 SER B CA 1
ATOM 2953 C C . SER B 1 129 ? 32.757 30.719 -6.393 1.00 16.79 1079 SER B C 1
ATOM 2954 O O . SER B 1 129 ? 33.360 29.700 -6.019 1.00 18.13 1079 SER B O 1
ATOM 2957 N N . CYS B 1 130 ? 33.147 31.956 -6.097 1.00 16.48 1080 CYS B N 1
ATOM 2958 C CA . CYS B 1 130 ? 34.388 32.249 -5.373 1.00 16.05 1080 CYS B CA 1
ATOM 2959 C C . CYS B 1 130 ? 34.285 31.857 -3.897 1.00 16.85 1080 CYS B C 1
ATOM 2960 O O . CYS B 1 130 ? 33.205 31.504 -3.401 1.00 17.31 1080 CYS B O 1
ATOM 2963 N N . TRP B 1 131 ? 35.430 31.894 -3.218 1.00 17.00 1081 TRP B N 1
ATOM 2964 C CA . TRP B 1 131 ? 35.529 31.549 -1.806 1.00 17.90 1081 TRP B CA 1
ATOM 2965 C C . TRP B 1 131 ? 35.140 32.730 -0.921 1.00 18.26 1081 TRP B C 1
ATOM 2966 O O . TRP B 1 131 ? 35.168 33.883 -1.360 1.00 18.85 1081 TRP B O 1
ATOM 2977 N N . ARG B 1 132 ? 34.777 32.423 0.327 1.00 18.14 1082 ARG B N 1
ATOM 2978 C CA . ARG B 1 132 ? 34.300 33.418 1.284 1.00 18.71 1082 ARG B CA 1
ATOM 2979 C C . ARG B 1 132 ? 35.360 34.469 1.625 1.00 19.01 1082 ARG B C 1
ATOM 2980 O O . ARG B 1 132 ? 35.037 35.535 2.146 1.00 19.21 1082 ARG B O 1
ATOM 2988 N N . ASN B 1 133 ? 36.615 34.169 1.305 1.00 19.29 1083 ASN B N 1
ATOM 2989 C CA . ASN B 1 133 ? 37.718 35.097 1.530 1.00 20.20 1083 ASN B CA 1
ATOM 2990 C C . ASN B 1 133 ? 38.321 35.687 0.241 1.00 20.07 1083 ASN B C 1
ATOM 2991 O O . ASN B 1 133 ? 39.507 36.024 0.188 1.00 19.92 1083 ASN B O 1
ATOM 2996 N N . CYS B 1 134 ? 37.504 35.840 -0.803 1.00 19.33 1084 CYS B N 1
ATOM 2997 C CA . CYS B 1 134 ? 37.984 36.522 -2.009 1.00 18.81 1084 CYS B CA 1
ATOM 2998 C C . CYS B 1 134 ? 38.245 38.018 -1.747 1.00 18.97 1084 CYS B C 1
ATOM 2999 O O . CYS B 1 134 ? 37.919 38.538 -0.678 1.00 19.23 1084 CYS B O 1
ATOM 3002 N N . ARG B 1 135 ? 38.850 38.698 -2.723 1.00 19.37 1085 ARG B N 1
ATOM 3003 C CA . ARG B 1 135 ? 39.209 40.104 -2.588 1.00 19.25 1085 ARG B CA 1
ATOM 3004 C C . ARG B 1 135 ? 37.991 41.015 -2.396 1.00 18.75 1085 ARG B C 1
ATOM 3005 O O . ARG B 1 135 ? 38.082 42.059 -1.750 1.00 19.22 1085 ARG B O 1
ATOM 3013 N N . ASN B 1 136 ? 36.855 40.616 -2.965 1.00 17.92 1086 ASN B N 1
ATOM 3014 C CA . ASN B 1 136 ? 35.707 41.516 -3.045 1.00 17.17 1086 ASN B CA 1
ATOM 3015 C C . ASN B 1 136 ? 34.710 41.355 -1.893 1.00 17.29 1086 ASN B C 1
ATOM 3016 O O . ASN B 1 136 ? 33.498 41.303 -2.109 1.00 17.59 1086 ASN B O 1
ATOM 3021 N N . ARG B 1 137 ? 35.243 41.292 -0.675 1.00 17.12 1087 ARG B N 1
ATOM 3022 C CA . ARG B 1 137 ? 34.465 41.069 0.524 1.00 17.45 1087 ARG B CA 1
ATOM 3023 C C . ARG B 1 137 ? 35.151 41.848 1.639 1.00 17.31 1087 ARG B C 1
ATOM 3024 O O . ARG B 1 137 ? 36.266 41.495 2.043 1.00 18.02 1087 ARG B O 1
ATOM 3032 N N . VAL B 1 138 ? 34.520 42.935 2.078 1.00 16.35 1088 VAL B N 1
ATOM 3033 C CA . VAL B 1 138 ? 35.094 43.800 3.118 1.00 16.18 1088 VAL B CA 1
ATOM 3034 C C . VAL B 1 138 ? 34.010 44.196 4.127 1.00 16.04 1088 VAL B C 1
ATOM 3035 O O . VAL B 1 138 ? 34.084 43.844 5.310 1.00 16.37 1088 VAL B O 1
ATOM 3039 N N . VAL B 1 139 ? 32.985 44.900 3.657 1.00 15.50 1089 VAL B N 1
ATOM 3040 C CA . VAL B 1 139 ? 31.908 45.346 4.534 1.00 15.61 1089 VAL B CA 1
ATOM 3041 C C . VAL B 1 139 ? 31.168 44.158 5.164 1.00 16.05 1089 VAL B C 1
ATOM 3042 O O . VAL B 1 139 ? 30.728 44.225 6.316 1.00 16.25 1089 VAL B O 1
ATOM 3046 N N . GLN B 1 140 ? 31.078 43.051 4.430 1.00 16.55 1090 GLN B N 1
ATOM 3047 C CA . GLN B 1 140 ? 30.369 41.877 4.938 1.00 16.75 1090 GLN B CA 1
ATOM 3048 C C . GLN B 1 140 ? 31.117 41.159 6.062 1.00 17.77 1090 GLN B C 1
ATOM 3049 O O . GLN B 1 140 ? 30.564 40.249 6.702 1.00 18.56 1090 GLN B O 1
ATOM 3055 N N . ASN B 1 141 ? 32.368 41.556 6.287 1.00 17.85 1091 ASN B N 1
ATOM 3056 C CA . ASN B 1 141 ? 33.188 40.989 7.355 1.00 19.76 1091 ASN B CA 1
ATOM 3057 C C . ASN B 1 141 ? 33.017 41.718 8.689 1.00 20.69 1091 ASN B C 1
ATOM 3058 O O . ASN B 1 141 ? 33.526 41.262 9.724 1.00 21.74 1091 ASN B O 1
ATOM 3063 N N . GLY B 1 142 ? 32.313 42.844 8.649 1.00 21.18 1092 GLY B N 1
ATOM 3064 C CA . GLY B 1 142 ? 31.944 43.575 9.858 1.00 22.44 1092 GLY B CA 1
ATOM 3065 C C . GLY B 1 142 ? 33.020 44.473 10.426 1.00 23.63 1092 GLY B C 1
ATOM 3066 O O . GLY B 1 142 ? 34.148 44.538 9.920 1.00 22.01 1092 GLY B O 1
ATOM 3067 N N . LEU B 1 143 ? 32.639 45.167 11.495 1.00 24.85 1093 LEU B N 1
ATOM 3068 C CA . LEU B 1 143 ? 33.497 46.104 12.200 1.00 26.93 1093 LEU B CA 1
ATOM 3069 C C . LEU B 1 143 ? 34.740 45.373 12.686 1.00 27.13 1093 LEU B C 1
ATOM 3070 O O . LEU B 1 143 ? 34.639 44.312 13.320 1.00 27.70 1093 LEU B O 1
ATOM 3075 N N . ARG B 1 144 ? 35.903 45.932 12.363 1.00 27.94 1094 ARG B N 1
ATOM 3076 C CA . ARG B 1 144 ? 37.191 45.384 12.790 1.00 29.28 1094 ARG B CA 1
ATOM 3077 C C . ARG B 1 144 ? 37.992 46.355 13.663 1.00 29.25 1094 ARG B C 1
ATOM 3078 O O . ARG B 1 144 ? 38.661 45.934 14.608 1.00 29.98 1094 ARG B O 1
ATOM 3086 N N . ALA B 1 145 ? 37.932 47.643 13.319 1.00 29.15 1095 ALA B N 1
ATOM 3087 C CA . ALA B 1 145 ? 38.701 48.697 13.986 1.00 28.94 1095 ALA B CA 1
ATOM 3088 C C . ALA B 1 145 ? 38.376 48.800 15.472 1.00 28.77 1095 ALA B C 1
ATOM 3089 O O . ALA B 1 145 ? 37.226 48.625 15.865 1.00 28.24 1095 ALA B O 1
ATOM 3091 N N . ARG B 1 146 ? 39.391 49.102 16.290 1.00 28.74 1096 ARG B N 1
ATOM 3092 C CA . ARG B 1 146 ? 39.171 49.370 17.717 1.00 28.86 1096 ARG B CA 1
ATOM 3093 C C . ARG B 1 146 ? 38.605 50.768 17.884 1.00 28.43 1096 ARG B C 1
ATOM 3094 O O . ARG B 1 146 ? 39.319 51.765 17.728 1.00 28.41 1096 ARG B O 1
ATOM 3102 N N . LEU B 1 147 ? 37.311 50.824 18.180 1.00 27.41 1097 LEU B N 1
ATOM 3103 C CA . LEU B 1 147 ? 36.590 52.073 18.383 1.00 26.89 1097 LEU B CA 1
ATOM 3104 C C . LEU B 1 147 ? 36.224 52.241 19.861 1.00 27.02 1097 LEU B C 1
ATOM 3105 O O . LEU B 1 147 ? 36.305 51.292 20.646 1.00 26.36 1097 LEU B O 1
ATOM 3110 N N . GLN B 1 148 ? 35.803 53.454 20.214 1.00 27.46 1098 GLN B N 1
ATOM 3111 C CA . GLN B 1 148 ? 35.474 53.794 21.593 1.00 28.00 1098 GLN B CA 1
ATOM 3112 C C . GLN B 1 148 ? 34.476 54.935 21.617 1.00 27.97 1098 GLN B C 1
ATOM 3113 O O . GLN B 1 148 ? 34.672 55.961 20.965 1.00 27.81 1098 GLN B O 1
ATOM 3119 N N . LEU B 1 149 ? 33.392 54.742 22.362 1.00 28.46 1099 LEU B N 1
ATOM 3120 C CA . LEU B 1 149 ? 32.433 55.799 22.607 1.00 28.96 1099 LEU B CA 1
ATOM 3121 C C . LEU B 1 149 ? 33.013 56.654 23.735 1.00 30.10 1099 LEU B C 1
ATOM 3122 O O . LEU B 1 149 ? 33.518 56.107 24.712 1.00 29.61 1099 LEU B O 1
ATOM 3127 N N . TYR B 1 150 ? 32.959 57.975 23.580 1.00 31.19 1100 TYR B N 1
ATOM 3128 C CA . TYR B 1 150 ? 33.542 58.888 24.579 1.00 32.82 1100 TYR B CA 1
ATOM 3129 C C . TYR B 1 150 ? 32.751 60.180 24.709 1.00 33.70 1100 TYR B C 1
ATOM 3130 O O . TYR B 1 150 ? 32.041 60.581 23.794 1.00 33.54 1100 TYR B O 1
ATOM 3139 N N . ARG B 1 151 ? 32.872 60.831 25.865 1.00 35.39 1101 ARG B N 1
ATOM 3140 C CA . ARG B 1 151 ? 32.189 62.099 26.090 1.00 36.90 1101 ARG B CA 1
ATOM 3141 C C . ARG B 1 151 ? 33.050 63.245 25.566 1.00 37.62 1101 ARG B C 1
ATOM 3142 O O . ARG B 1 151 ? 34.236 63.329 25.887 1.00 37.93 1101 ARG B O 1
ATOM 3150 N N . THR B 1 152 ? 32.458 64.102 24.740 1.00 38.87 1102 THR B N 1
ATOM 3151 C CA . THR B 1 152 ? 33.159 65.280 24.234 1.00 39.95 1102 THR B CA 1
ATOM 3152 C C . THR B 1 152 ? 32.852 66.490 25.116 1.00 41.03 1102 THR B C 1
ATOM 3153 O O . THR B 1 152 ? 31.859 66.505 25.858 1.00 40.90 1102 THR B O 1
ATOM 3157 N N . ARG B 1 153 ? 33.706 67.506 25.009 1.00 42.11 1103 ARG B N 1
ATOM 3158 C CA . ARG B 1 153 ? 33.533 68.760 25.734 1.00 43.27 1103 ARG B CA 1
ATOM 3159 C C . ARG B 1 153 ? 32.314 69.542 25.246 1.00 43.55 1103 ARG B C 1
ATOM 3160 O O . ARG B 1 153 ? 31.590 70.140 26.046 1.00 43.93 1103 ARG B O 1
ATOM 3168 N N . ASP B 1 154 ? 32.078 69.501 23.936 1.00 43.93 1104 ASP B N 1
ATOM 3169 C CA . ASP B 1 154 ? 31.186 70.450 23.269 1.00 44.12 1104 ASP B CA 1
ATOM 3170 C C . ASP B 1 154 ? 29.997 69.856 22.504 1.00 43.90 1104 ASP B C 1
ATOM 3171 O O . ASP B 1 154 ? 29.042 70.580 22.201 1.00 44.03 1104 ASP B O 1
ATOM 3176 N N . MET B 1 155 ? 30.049 68.558 22.192 1.00 43.33 1105 MET B N 1
ATOM 3177 C CA . MET B 1 155 ? 29.035 67.934 21.321 1.00 42.97 1105 MET B CA 1
ATOM 3178 C C . MET B 1 155 ? 28.298 66.736 21.927 1.00 42.03 1105 MET B C 1
ATOM 3179 O O . MET B 1 155 ? 27.477 66.105 21.252 1.00 42.44 1105 MET B O 1
ATOM 3184 N N . GLY B 1 156 ? 28.598 66.418 23.183 1.00 40.99 1106 GLY B N 1
ATOM 3185 C CA . GLY B 1 156 ? 28.002 65.262 23.855 1.00 39.27 1106 GLY B CA 1
ATOM 3186 C C . GLY B 1 156 ? 28.855 64.023 23.681 1.00 38.00 1106 GLY B C 1
ATOM 3187 O O . GLY B 1 156 ? 30.056 64.045 23.946 1.00 38.16 1106 GLY B O 1
ATOM 3188 N N . TRP B 1 157 ? 28.233 62.932 23.245 1.00 36.48 1107 TRP B N 1
ATOM 3189 C CA . TRP B 1 157 ? 28.967 61.713 22.939 1.00 34.91 1107 TRP B CA 1
ATOM 3190 C C . TRP B 1 157 ? 29.535 61.781 21.527 1.00 33.73 1107 TRP B C 1
ATOM 3191 O O . TRP B 1 157 ? 28.921 62.353 20.627 1.00 34.13 1107 TRP B O 1
ATOM 3202 N N . GLY B 1 158 ? 30.715 61.198 21.357 1.00 32.62 1108 GLY B N 1
ATOM 3203 C CA . GLY B 1 158 ? 31.328 61.028 20.043 1.00 30.79 1108 GLY B CA 1
ATOM 3204 C C . GLY B 1 158 ? 32.022 59.685 19.954 1.00 29.83 1108 GLY B C 1
ATOM 3205 O O . GLY B 1 158 ? 32.102 58.946 20.936 1.00 29.03 1108 GLY B O 1
ATOM 3206 N N . VAL B 1 159 ? 32.533 59.365 18.769 1.00 28.53 1109 VAL B N 1
ATOM 3207 C CA . VAL B 1 159 ? 33.265 58.125 18.586 1.00 28.18 1109 VAL B CA 1
ATOM 3208 C C . VAL B 1 159 ? 34.695 58.419 18.156 1.00 28.00 1109 VAL B C 1
ATOM 3209 O O . VAL B 1 159 ? 34.928 59.263 17.295 1.00 28.26 1109 VAL B O 1
ATOM 3213 N N . ARG B 1 160 ? 35.645 57.720 18.759 1.00 28.64 1110 ARG B N 1
ATOM 3214 C CA . ARG B 1 160 ? 37.035 57.834 18.333 1.00 29.52 1110 ARG B CA 1
ATOM 3215 C C . ARG B 1 160 ? 37.665 56.491 17.990 1.00 29.56 1110 ARG B C 1
ATOM 3216 O O . ARG B 1 160 ? 37.185 55.429 18.408 1.00 29.49 1110 ARG B O 1
ATOM 3224 N N . SER B 1 161 ? 38.740 56.544 17.209 1.00 29.60 1111 SER B N 1
ATOM 3225 C CA . SER B 1 161 ? 39.560 55.373 16.962 1.00 30.12 1111 SER B CA 1
ATOM 3226 C C . SER B 1 161 ? 40.650 55.259 18.030 1.00 30.70 1111 SER B C 1
ATOM 3227 O O . SER B 1 161 ? 41.195 56.269 18.469 1.00 31.18 1111 SER B O 1
ATOM 3230 N N . LEU B 1 162 ? 40.960 54.033 18.445 1.00 30.86 1112 LEU B N 1
ATOM 3231 C CA . LEU B 1 162 ? 42.023 53.781 19.427 1.00 31.36 1112 LEU B CA 1
ATOM 3232 C C . LEU B 1 162 ? 43.315 53.350 18.736 1.00 31.56 1112 LEU B C 1
ATOM 3233 O O . LEU B 1 162 ? 44.338 53.094 19.385 1.00 32.09 1112 LEU B O 1
ATOM 3238 N N . GLN B 1 163 ? 43.256 53.293 17.409 1.00 31.53 1113 GLN B N 1
ATOM 3239 C CA . GLN B 1 163 ? 44.348 52.809 16.574 1.00 31.48 1113 GLN B CA 1
ATOM 3240 C C . GLN B 1 163 ? 44.446 53.683 15.328 1.00 30.83 1113 GLN B C 1
ATOM 3241 O O . GLN B 1 163 ? 43.475 54.350 14.952 1.00 30.44 1113 GLN B O 1
ATOM 3247 N N . ASP B 1 164 ? 45.622 53.693 14.699 1.00 30.11 1114 ASP B N 1
ATOM 3248 C CA . ASP B 1 164 ? 45.769 54.284 13.376 1.00 29.50 1114 ASP B CA 1
ATOM 3249 C C . ASP B 1 164 ? 44.866 53.515 12.399 1.00 28.32 1114 ASP B C 1
ATOM 3250 O O . ASP B 1 164 ? 44.877 52.279 12.370 1.00 28.27 1114 ASP B O 1
ATOM 3255 N N . ILE B 1 165 ? 44.086 54.257 11.621 1.00 27.01 1115 ILE B N 1
ATOM 3256 C CA . ILE B 1 165 ? 43.284 53.689 10.537 1.00 25.85 1115 ILE B CA 1
ATOM 3257 C C . ILE B 1 165 ? 43.796 54.278 9.223 1.00 25.60 1115 ILE B C 1
ATOM 3258 O O . ILE B 1 165 ? 43.618 55.472 8.973 1.00 24.83 1115 ILE B O 1
ATOM 3263 N N . PRO B 1 166 ? 44.416 53.435 8.376 1.00 25.59 1116 PRO B N 1
ATOM 3264 C CA . PRO B 1 166 ? 44.927 53.875 7.070 1.00 25.68 1116 PRO B CA 1
ATOM 3265 C C . PRO B 1 166 ? 43.811 54.395 6.161 1.00 25.96 1116 PRO B C 1
ATOM 3266 O O . PRO B 1 166 ? 42.637 54.047 6.371 1.00 25.41 1116 PRO B O 1
ATOM 3270 N N . PRO B 1 167 ? 44.159 55.224 5.154 1.00 25.61 1117 PRO B N 1
ATOM 3271 C CA . PRO B 1 167 ? 43.181 55.738 4.189 1.00 25.17 1117 PRO B CA 1
ATOM 3272 C C . PRO B 1 167 ? 42.395 54.631 3.479 1.00 24.42 1117 PRO B C 1
ATOM 3273 O O . PRO B 1 167 ? 42.953 53.578 3.175 1.00 24.69 1117 PRO B O 1
ATOM 3277 N N . GLY B 1 168 ? 41.106 54.873 3.245 1.00 23.92 1118 GLY B N 1
ATOM 3278 C CA . GLY B 1 168 ? 40.236 53.921 2.528 1.00 22.80 1118 GLY B CA 1
ATOM 3279 C C . GLY B 1 168 ? 39.861 52.637 3.263 1.00 22.51 1118 GLY B C 1
ATOM 3280 O O . GLY B 1 168 ? 39.496 51.638 2.638 1.00 22.54 1118 GLY B O 1
ATOM 3281 N N . THR B 1 169 ? 39.937 52.657 4.588 1.00 21.57 1119 THR B N 1
ATOM 3282 C CA . THR B 1 169 ? 39.607 51.490 5.408 1.00 20.53 1119 THR B CA 1
ATOM 3283 C C . THR B 1 169 ? 38.122 51.496 5.785 1.00 19.67 1119 THR B C 1
ATOM 3284 O O . THR B 1 169 ? 37.584 52.541 6.139 1.00 19.22 1119 THR B O 1
ATOM 3288 N N . PHE B 1 170 ? 37.467 50.332 5.720 1.00 18.67 1120 PHE B N 1
ATOM 3289 C CA . PHE B 1 170 ? 36.097 50.213 6.226 1.00 18.33 1120 PHE B CA 1
ATOM 3290 C C . PHE B 1 170 ? 36.117 50.340 7.745 1.00 18.78 1120 PHE B C 1
ATOM 3291 O O . PHE B 1 170 ? 36.816 49.584 8.430 1.00 19.55 1120 PHE B O 1
ATOM 3299 N N . VAL B 1 171 ? 35.338 51.287 8.253 1.00 19.10 1121 VAL B N 1
ATOM 3300 C CA . VAL B 1 171 ? 35.330 51.572 9.692 1.00 19.62 1121 VAL B CA 1
ATOM 3301 C C . VAL B 1 171 ? 34.093 50.997 10.388 1.00 19.66 1121 VAL B C 1
ATOM 3302 O O . VAL B 1 171 ? 34.216 50.191 11.313 1.00 20.99 1121 VAL B O 1
ATOM 3306 N N . CYS B 1 172 ? 32.911 51.411 9.951 1.00 19.47 1122 CYS B N 1
ATOM 3307 C CA . CYS B 1 172 ? 31.664 50.876 10.511 1.00 19.60 1122 CYS B CA 1
ATOM 3308 C C . CYS B 1 172 ? 30.486 51.102 9.558 1.00 19.01 1122 CYS B C 1
ATOM 3309 O O . CYS B 1 172 ? 30.579 51.878 8.603 1.00 18.37 1122 CYS B O 1
ATOM 3312 N N . GLU B 1 173 ? 29.386 50.398 9.817 1.00 18.44 1123 GLU B N 1
ATOM 3313 C CA . GLU B 1 173 ? 28.150 50.551 9.056 1.00 18.30 1123 GLU B CA 1
ATOM 3314 C C . GLU B 1 173 ? 27.145 51.404 9.829 1.00 18.23 1123 GLU B C 1
ATOM 3315 O O . GLU B 1 173 ? 27.095 51.331 11.071 1.00 18.63 1123 GLU B O 1
ATOM 3321 N N . TYR B 1 174 ? 26.347 52.195 9.112 1.00 17.59 1124 TYR B N 1
ATOM 3322 C CA . TYR B 1 174 ? 25.214 52.876 9.724 1.00 17.67 1124 TYR B CA 1
ATOM 3323 C C . TYR B 1 174 ? 24.050 51.904 9.839 1.00 17.63 1124 TYR B C 1
ATOM 3324 O O . TYR B 1 174 ? 23.362 51.606 8.848 1.00 16.74 1124 TYR B O 1
ATOM 3333 N N . VAL B 1 175 ? 23.843 51.419 11.055 1.00 17.30 1125 VAL B N 1
ATOM 3334 C CA . VAL B 1 175 ? 22.866 50.363 11.315 1.00 17.40 1125 VAL B CA 1
ATOM 3335 C C . VAL B 1 175 ? 21.677 50.913 12.105 1.00 18.22 1125 VAL B C 1
ATOM 3336 O O . VAL B 1 175 ? 21.841 51.769 12.979 1.00 18.72 1125 VAL B O 1
ATOM 3340 N N . GLY B 1 176 ? 20.486 50.415 11.803 1.00 17.59 1126 GLY B N 1
ATOM 3341 C CA . GLY B 1 176 ? 19.296 50.811 12.547 1.00 18.62 1126 GLY B CA 1
ATOM 3342 C C . GLY B 1 176 ? 18.045 50.138 12.042 1.00 18.56 1126 GLY B C 1
ATOM 3343 O O . GLY B 1 176 ? 18.095 49.066 11.434 1.00 19.20 1126 GLY B O 1
ATOM 3344 N N . GLU B 1 177 ? 16.918 50.790 12.293 1.00 18.56 1127 GLU B N 1
ATOM 3345 C CA . GLU B 1 177 ? 15.610 50.302 11.887 1.00 19.27 1127 GLU B CA 1
ATOM 3346 C C . GLU B 1 177 ? 15.308 50.783 10.470 1.00 19.68 1127 GLU B C 1
ATOM 3347 O O . GLU B 1 177 ? 15.326 51.981 10.198 1.00 19.49 1127 GLU B O 1
ATOM 3353 N N . LEU B 1 178 ? 15.031 49.854 9.564 1.00 19.63 1128 LEU B N 1
ATOM 3354 C CA . LEU B 1 178 ? 14.681 50.222 8.197 1.00 20.19 1128 LEU B CA 1
ATOM 3355 C C . LEU B 1 178 ? 13.198 50.595 8.119 1.00 20.42 1128 LEU B C 1
ATOM 3356 O O . LEU B 1 178 ? 12.329 49.775 8.442 1.00 20.45 1128 LEU B O 1
ATOM 3361 N N . ILE B 1 179 ? 12.916 51.828 7.694 1.00 20.59 1129 ILE B N 1
ATOM 3362 C CA . ILE B 1 179 ? 11.538 52.346 7.633 1.00 20.99 1129 ILE B CA 1
ATOM 3363 C C . ILE B 1 179 ? 11.252 53.094 6.325 1.00 21.86 1129 ILE B C 1
ATOM 3364 O O . ILE B 1 179 ? 12.178 53.471 5.613 1.00 21.73 1129 ILE B O 1
ATOM 3369 N N . SER B 1 180 ? 9.972 53.303 6.020 1.00 22.99 1130 SER B N 1
ATOM 3370 C CA . SER B 1 180 ? 9.591 54.059 4.823 1.00 25.16 1130 SER B CA 1
ATOM 3371 C C . SER B 1 180 ? 9.829 55.552 5.022 1.00 26.16 1130 SER B C 1
ATOM 3372 O O . SER B 1 180 ? 9.932 56.039 6.154 1.00 26.22 1130 SER B O 1
ATOM 3375 N N . ASP B 1 181 ? 9.912 56.270 3.907 1.00 28.15 1131 ASP B N 1
ATOM 3376 C CA . ASP B 1 181 ? 10.009 57.731 3.923 1.00 29.96 1131 ASP B CA 1
ATOM 3377 C C . ASP B 1 181 ? 8.829 58.367 4.672 1.00 30.60 1131 ASP B C 1
ATOM 3378 O O . ASP B 1 181 ? 9.016 59.318 5.431 1.00 30.95 1131 ASP B O 1
ATOM 3383 N N . SER B 1 182 ? 7.628 57.827 4.463 1.00 31.75 1132 SER B N 1
ATOM 3384 C CA . SER B 1 182 ? 6.413 58.335 5.119 1.00 32.74 1132 SER B CA 1
ATOM 3385 C C . SER B 1 182 ? 6.425 58.118 6.635 1.00 33.12 1132 SER B C 1
ATOM 3386 O O . SER B 1 182 ? 5.983 58.986 7.396 1.00 33.50 1132 SER B O 1
ATOM 3389 N N . GLU B 1 183 ? 6.936 56.964 7.067 1.00 32.97 1133 GLU B N 1
ATOM 3390 C CA . GLU B 1 183 ? 7.135 56.695 8.491 1.00 33.07 1133 GLU B CA 1
ATOM 3391 C C . GLU B 1 183 ? 8.190 57.632 9.086 1.00 33.48 1133 GLU B C 1
ATOM 3392 O O . GLU B 1 183 ? 8.016 58.131 10.196 1.00 33.19 1133 GLU B O 1
ATOM 3398 N N . ALA B 1 184 ? 9.262 57.885 8.334 1.00 33.63 1134 ALA B N 1
ATOM 3399 C CA . ALA B 1 184 ? 10.327 58.801 8.763 1.00 34.58 1134 ALA B CA 1
ATOM 3400 C C . ALA B 1 184 ? 9.811 60.214 9.056 1.00 35.35 1134 ALA B C 1
ATOM 3401 O O . ALA B 1 184 ? 10.303 60.887 9.970 1.00 35.49 1134 ALA B O 1
ATOM 3403 N N . ASP B 1 185 ? 8.815 60.644 8.283 1.00 36.43 1135 ASP B N 1
ATOM 3404 C CA . ASP B 1 185 ? 8.259 61.996 8.404 1.00 37.61 1135 ASP B CA 1
ATOM 3405 C C . ASP B 1 185 ? 7.439 62.226 9.674 1.00 38.01 1135 ASP B C 1
ATOM 3406 O O . ASP B 1 185 ? 7.353 63.359 10.149 1.00 38.61 1135 ASP B O 1
ATOM 3411 N N . VAL B 1 186 ? 6.832 61.170 10.215 1.00 38.43 1136 VAL B N 1
ATOM 3412 C CA . VAL B 1 186 ? 6.018 61.294 11.438 1.00 38.62 1136 VAL B CA 1
ATOM 3413 C C . VAL B 1 186 ? 6.803 60.992 12.720 1.00 38.66 1136 VAL B C 1
ATOM 3414 O O . VAL B 1 186 ? 6.293 61.195 13.828 1.00 39.07 1136 VAL B O 1
ATOM 3418 N N . ARG B 1 187 ? 8.035 60.508 12.567 1.00 38.46 1137 ARG B N 1
ATOM 3419 C CA . ARG B 1 187 ? 8.901 60.208 13.709 1.00 38.07 1137 ARG B CA 1
ATOM 3420 C C . ARG B 1 187 ? 9.144 61.464 14.550 1.00 38.51 1137 ARG B C 1
ATOM 3421 O O . ARG B 1 187 ? 9.504 62.513 14.013 1.00 38.43 1137 ARG B O 1
ATOM 3429 N N . GLU B 1 188 ? 8.925 61.347 15.860 1.00 38.92 1138 GLU B N 1
ATOM 3430 C CA . GLU B 1 188 ? 9.139 62.451 16.810 1.00 39.68 1138 GLU B CA 1
ATOM 3431 C C . GLU B 1 188 ? 10.583 62.983 16.761 1.00 39.06 1138 GLU B C 1
ATOM 3432 O O . GLU B 1 188 ? 10.798 64.189 16.624 1.00 39.16 1138 GLU B O 1
ATOM 3438 N N . GLU B 1 189 ? 11.558 62.079 16.871 1.00 38.30 1139 GLU B N 1
ATOM 3439 C CA . GLU B 1 189 ? 12.972 62.434 16.807 1.00 37.53 1139 GLU B CA 1
ATOM 3440 C C . GLU B 1 189 ? 13.535 62.120 15.424 1.00 36.81 1139 GLU B C 1
ATOM 3441 O O . GLU B 1 189 ? 13.462 60.980 14.950 1.00 36.48 1139 GLU B O 1
ATOM 3447 N N . ASP B 1 190 ? 14.095 63.141 14.782 1.00 35.51 1140 ASP B N 1
ATOM 3448 C CA . ASP B 1 190 ? 14.585 63.017 13.411 1.00 34.45 1140 ASP B CA 1
ATOM 3449 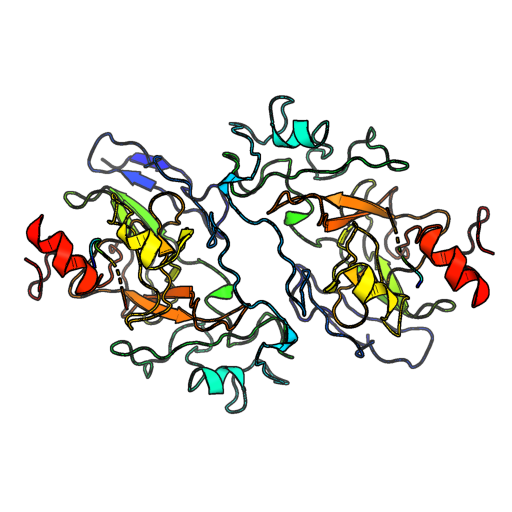C C . ASP B 1 190 ? 16.115 63.038 13.289 1.00 33.66 1140 ASP B C 1
ATOM 3450 O O . ASP B 1 190 ? 16.653 62.957 12.178 1.00 33.82 1140 ASP B O 1
ATOM 3455 N N . SER B 1 191 ? 16.807 63.114 14.427 1.00 32.47 1141 SER B N 1
ATOM 3456 C CA . SER B 1 191 ? 18.266 63.277 14.445 1.00 31.35 1141 SER B CA 1
ATOM 3457 C C . SER B 1 191 ? 19.068 62.043 14.034 1.00 30.42 1141 SER B C 1
ATOM 3458 O O . SER B 1 191 ? 20.270 62.150 13.783 1.00 30.00 1141 SER B O 1
ATOM 3461 N N . TYR B 1 192 ? 18.411 60.885 13.985 1.00 29.21 1142 TYR B N 1
ATOM 3462 C CA . TYR B 1 192 ? 19.096 59.619 13.695 1.00 28.44 1142 TYR B CA 1
ATOM 3463 C C . TYR B 1 192 ? 18.677 58.994 12.367 1.00 27.70 1142 TYR B C 1
ATOM 3464 O O . TYR B 1 192 ? 19.034 57.844 12.074 1.00 26.70 1142 TYR B O 1
ATOM 3473 N N . LEU B 1 193 ? 17.924 59.751 11.574 1.00 26.82 1143 LEU B N 1
ATOM 3474 C CA . LEU B 1 193 ? 17.475 59.291 10.266 1.00 26.63 1143 LEU B CA 1
ATOM 3475 C C . LEU B 1 193 ? 18.580 59.425 9.225 1.00 26.12 1143 LEU B C 1
ATOM 3476 O O . LEU B 1 193 ? 19.285 60.435 9.182 1.00 26.07 1143 LEU B O 1
ATOM 3481 N N . PHE B 1 194 ? 18.722 58.393 8.396 1.00 25.32 1144 PHE B N 1
ATOM 3482 C CA . PHE B 1 194 ? 19.644 58.401 7.269 1.00 24.92 1144 PHE B CA 1
ATOM 3483 C C . PHE B 1 194 ? 18.880 57.984 6.013 1.00 25.45 1144 PHE B C 1
ATOM 3484 O O . PHE B 1 194 ? 18.361 56.871 5.940 1.00 24.58 1144 PHE B O 1
ATOM 3492 N N . ASP B 1 195 ? 18.802 58.886 5.030 1.00 25.77 1145 ASP B N 1
ATOM 3493 C CA . ASP B 1 195 ? 18.146 58.599 3.747 1.00 26.81 1145 ASP B CA 1
ATOM 3494 C C . ASP B 1 195 ? 18.960 57.648 2.878 1.00 26.58 1145 ASP B C 1
ATOM 3495 O O . ASP B 1 195 ? 20.168 57.828 2.707 1.00 26.74 1145 ASP B O 1
ATOM 3500 N N . LEU B 1 196 ? 18.290 56.648 2.311 1.00 26.79 1146 LEU B N 1
ATOM 3501 C CA . LEU B 1 196 ? 18.963 55.626 1.501 1.00 27.04 1146 LEU B CA 1
ATOM 3502 C C . LEU B 1 196 ? 19.066 55.945 0.000 1.00 28.01 1146 LEU B C 1
ATOM 3503 O O . LEU B 1 196 ? 18.713 57.038 -0.454 1.00 29.92 1146 LEU B O 1
ATOM 3508 N N . VAL B 1 203 ? 11.258 55.451 -1.580 1.00 29.70 1153 VAL B N 1
ATOM 3509 C CA . VAL B 1 203 ? 12.464 55.888 -0.879 1.00 29.20 1153 VAL B CA 1
ATOM 3510 C C . VAL B 1 203 ? 12.408 55.468 0.596 1.00 28.18 1153 VAL B C 1
ATOM 3511 O O . VAL B 1 203 ? 11.372 55.621 1.258 1.00 28.72 1153 VAL B O 1
ATOM 3515 N N . TYR B 1 204 ? 13.522 54.932 1.095 1.00 26.36 1154 TYR B N 1
ATOM 3516 C CA . TYR B 1 204 ? 13.571 54.385 2.446 1.00 24.77 1154 TYR B CA 1
ATOM 3517 C C . TYR B 1 204 ? 14.632 55.024 3.320 1.00 24.12 1154 TYR B C 1
ATOM 3518 O O . TYR B 1 204 ? 15.497 55.756 2.836 1.00 23.95 1154 TYR B O 1
ATOM 3527 N N A CYS B 1 205 ? 14.532 54.772 4.623 0.50 23.43 1155 CYS B N 1
ATOM 3528 N N B CYS B 1 205 ? 14.572 54.710 4.609 0.50 23.80 1155 CYS B N 1
ATOM 3529 C CA A CYS B 1 205 ? 15.420 55.378 5.613 0.50 23.09 1155 CYS B CA 1
ATOM 3530 C CA B CYS B 1 205 ? 15.389 55.375 5.608 0.50 23.14 1155 CYS B CA 1
ATOM 3531 C C A CYS B 1 205 ? 15.884 54.353 6.632 0.50 22.44 1155 CYS B C 1
ATOM 3532 C C B CYS B 1 205 ? 15.847 54.393 6.682 0.50 22.53 1155 CYS B C 1
ATOM 3533 O O A CYS B 1 205 ? 15.201 53.359 6.882 0.50 21.81 1155 CYS B O 1
ATOM 3534 O O B CYS B 1 205 ? 15.125 53.450 7.009 0.50 21.87 1155 CYS B O 1
ATOM 3539 N N . ILE B 1 206 ? 17.043 54.618 7.224 1.00 21.86 1156 ILE B N 1
ATOM 3540 C CA . ILE B 1 206 ? 17.494 53.892 8.408 1.00 21.53 1156 ILE B CA 1
ATOM 3541 C C . ILE B 1 206 ? 17.313 54.852 9.581 1.00 21.78 1156 ILE B C 1
ATOM 3542 O O . ILE B 1 206 ? 17.877 55.953 9.572 1.00 22.07 1156 ILE B O 1
ATOM 3547 N N . ASP B 1 207 ? 16.527 54.440 10.572 1.00 21.27 1157 ASP B N 1
ATOM 3548 C CA . ASP B 1 207 ? 16.364 55.221 11.805 1.00 21.58 1157 ASP B CA 1
ATOM 3549 C C . ASP B 1 207 ? 17.127 54.533 12.937 1.00 21.31 1157 ASP B C 1
ATOM 3550 O O . ASP B 1 207 ? 16.790 53.405 13.345 1.00 20.68 1157 ASP B O 1
ATOM 3555 N N . ALA B 1 208 ? 18.167 55.208 13.425 1.00 21.24 1158 ALA B N 1
ATOM 3556 C CA . ALA B 1 208 ? 19.007 54.658 14.479 1.00 21.33 1158 ALA B CA 1
ATOM 3557 C C . ALA B 1 208 ? 18.587 55.122 15.878 1.00 21.59 1158 ALA B C 1
ATOM 3558 O O . ALA B 1 208 ? 19.306 54.878 16.848 1.00 22.28 1158 ALA B O 1
ATOM 3560 N N . ARG B 1 209 ? 17.424 55.768 15.977 1.00 22.06 1159 ARG B N 1
ATOM 3561 C CA . ARG B 1 209 ? 16.942 56.284 17.271 1.00 22.50 1159 ARG B CA 1
ATOM 3562 C C . ARG B 1 209 ? 16.670 55.186 18.313 1.00 22.55 1159 ARG B C 1
ATOM 3563 O O . ARG B 1 209 ? 17.206 55.239 19.429 1.00 22.44 1159 ARG B O 1
ATOM 3571 N N . PHE B 1 210 ? 15.845 54.205 17.951 1.00 22.47 1160 PHE B N 1
ATOM 3572 C CA . PHE B 1 210 ? 15.431 53.154 18.897 1.00 21.98 1160 PHE B CA 1
ATOM 3573 C C . PHE B 1 210 ? 16.324 51.917 18.860 1.00 21.69 1160 PHE B C 1
ATOM 3574 O O . PHE B 1 210 ? 16.546 51.275 19.890 1.00 21.78 1160 PHE B O 1
ATOM 3582 N N . TYR B 1 211 ? 16.825 51.595 17.662 1.00 20.91 1161 TYR B N 1
ATOM 3583 C CA . TYR B 1 211 ? 17.731 50.476 17.444 1.00 20.45 1161 TYR B CA 1
ATOM 3584 C C . TYR B 1 211 ? 18.881 51.012 16.616 1.00 19.68 1161 TYR B C 1
ATOM 3585 O O . TYR B 1 211 ? 18.647 51.651 15.608 1.00 19.65 1161 TYR B O 1
ATOM 3594 N N . GLY B 1 212 ? 20.108 50.783 17.066 1.00 18.71 1162 GLY B N 1
ATOM 3595 C CA . GLY B 1 212 ? 21.276 51.261 16.330 1.00 18.67 1162 GLY B CA 1
ATOM 3596 C C . GLY B 1 212 ? 22.578 50.689 16.828 1.00 18.77 1162 GLY B C 1
ATOM 3597 O O . GLY B 1 212 ? 22.607 49.940 17.800 1.00 17.90 1162 GLY B O 1
ATOM 3598 N N . ASN B 1 213 ? 23.663 51.014 16.129 1.00 18.78 1163 ASN B N 1
ATOM 3599 C CA . ASN B 1 213 ? 24.981 50.598 16.543 1.00 19.12 1163 ASN B CA 1
ATOM 3600 C C . ASN B 1 213 ? 25.840 51.827 16.875 1.00 19.68 1163 ASN B C 1
ATOM 3601 O O . ASN B 1 213 ? 25.312 52.927 17.023 1.00 20.80 1163 ASN B O 1
ATOM 3606 N N . VAL B 1 214 ? 27.151 51.630 16.954 1.00 20.65 1164 VAL B N 1
ATOM 3607 C CA . VAL B 1 214 ? 28.094 52.691 17.341 1.00 21.62 1164 VAL B CA 1
ATOM 3608 C C . VAL B 1 214 ? 28.016 53.930 16.446 1.00 21.91 1164 VAL B C 1
ATOM 3609 O O . VAL B 1 214 ? 28.275 55.046 16.901 1.00 22.39 1164 VAL B O 1
ATOM 3613 N N . SER B 1 215 ? 27.643 53.736 15.179 1.00 21.98 1165 SER B N 1
ATOM 3614 C CA . SER B 1 215 ? 27.574 54.842 14.211 1.00 22.56 1165 SER B CA 1
ATOM 3615 C C . SER B 1 215 ? 26.576 55.955 14.560 1.00 22.59 1165 SER B C 1
ATOM 3616 O O . SER B 1 215 ? 26.698 57.091 14.083 1.00 22.86 1165 SER B O 1
ATOM 3619 N N . ARG B 1 216 ? 25.582 55.630 15.384 1.00 23.15 1166 ARG B N 1
ATOM 3620 C CA . ARG B 1 216 ? 24.561 56.594 15.773 1.00 24.05 1166 ARG B CA 1
ATOM 3621 C C . ARG B 1 216 ? 25.152 57.715 16.636 1.00 24.87 1166 ARG B C 1
ATOM 3622 O O . ARG B 1 216 ? 24.488 58.724 16.883 1.00 25.70 1166 ARG B O 1
ATOM 3630 N N . PHE B 1 217 ? 26.399 57.526 17.071 1.00 25.51 1167 PHE B N 1
ATOM 3631 C CA . PHE B 1 217 ? 27.092 58.481 17.945 1.00 26.09 1167 PHE B CA 1
ATOM 3632 C C . PHE B 1 217 ? 28.169 59.294 17.214 1.00 26.69 1167 PHE B C 1
ATOM 3633 O O . PHE B 1 217 ? 28.877 60.083 17.839 1.00 26.77 1167 PHE B O 1
ATOM 3641 N N . ILE B 1 218 ? 28.307 59.092 15.907 1.00 26.72 1168 ILE B N 1
ATOM 3642 C CA . ILE B 1 218 ? 29.311 59.833 15.135 1.00 27.24 1168 ILE B CA 1
ATOM 3643 C C . ILE B 1 218 ? 28.821 61.255 14.824 1.00 27.52 1168 ILE B C 1
ATOM 3644 O O . ILE B 1 218 ? 27.759 61.444 14.233 1.00 27.01 1168 ILE B O 1
ATOM 3649 N N . ASN B 1 219 ? 29.609 62.245 15.243 1.00 28.65 1169 ASN B N 1
ATOM 3650 C CA . ASN B 1 219 ? 29.277 63.657 15.035 1.00 29.48 1169 ASN B CA 1
ATOM 3651 C C . ASN B 1 219 ? 29.586 64.144 13.619 1.00 30.26 1169 ASN B C 1
ATOM 3652 O O . ASN B 1 219 ? 30.366 63.520 12.893 1.00 30.49 1169 ASN B O 1
ATOM 3657 N N . HIS B 1 220 ? 28.960 65.253 13.236 1.00 31.27 1170 HIS B N 1
ATOM 3658 C CA . HIS B 1 220 ? 29.212 65.899 11.955 1.00 32.35 1170 HIS B CA 1
ATOM 3659 C C . HIS B 1 220 ? 30.559 66.620 11.949 1.00 33.05 1170 HIS B C 1
ATOM 3660 O O . HIS B 1 220 ? 30.958 67.214 12.954 1.00 33.05 1170 HIS B O 1
ATOM 3667 N N . HIS B 1 221 ? 31.249 66.548 10.811 1.00 33.77 1171 HIS B N 1
ATOM 3668 C CA . HIS B 1 221 ? 32.437 67.362 10.558 1.00 34.53 1171 HIS B CA 1
ATOM 3669 C C . HIS B 1 221 ? 32.404 67.884 9.120 1.00 34.88 1171 HIS B C 1
ATOM 3670 O O . HIS B 1 221 ? 32.024 67.160 8.198 1.00 34.82 1171 HIS B O 1
ATOM 3677 N N . CYS B 1 222 ? 32.795 69.145 8.929 1.00 35.14 1172 CYS B N 1
ATOM 3678 C CA . CYS B 1 222 ? 32.755 69.767 7.601 1.00 35.53 1172 CYS B CA 1
ATOM 3679 C C . CYS B 1 222 ? 33.903 69.320 6.687 1.00 34.96 1172 CYS B C 1
ATOM 3680 O O . CYS B 1 222 ? 33.788 69.403 5.464 1.00 35.25 1172 CYS B O 1
ATOM 3683 N N . GLU B 1 223 ? 34.991 68.847 7.294 1.00 34.28 1173 GLU B N 1
ATOM 3684 C CA . GLU B 1 223 ? 36.121 68.236 6.579 1.00 34.17 1173 GLU B CA 1
ATOM 3685 C C . GLU B 1 223 ? 36.324 66.797 7.082 1.00 32.51 1173 GLU B C 1
ATOM 3686 O O . GLU B 1 223 ? 37.320 66.487 7.748 1.00 32.34 1173 GLU B O 1
ATOM 3692 N N . PRO B 1 224 ? 35.380 65.904 6.741 1.00 31.21 1174 PRO B N 1
ATOM 3693 C CA . PRO B 1 224 ? 35.229 64.658 7.488 1.00 29.90 1174 PRO B CA 1
ATOM 3694 C C . PRO B 1 224 ? 36.316 63.625 7.211 1.00 28.57 1174 PRO B C 1
ATOM 3695 O O . PRO B 1 224 ? 36.852 63.571 6.099 1.00 28.70 1174 PRO B O 1
ATOM 3699 N N . ASN B 1 225 ? 36.637 62.815 8.222 1.00 26.82 1175 ASN B N 1
ATOM 3700 C CA . ASN B 1 225 ? 37.568 61.707 8.040 1.00 25.48 1175 ASN B CA 1
ATOM 3701 C C . ASN B 1 225 ? 36.871 60.400 7.641 1.00 24.43 1175 ASN B C 1
ATOM 3702 O O . ASN B 1 225 ? 37.535 59.383 7.453 1.00 23.89 1175 ASN B O 1
ATOM 3707 N N . LEU B 1 226 ? 35.546 60.459 7.506 1.00 23.31 1176 LEU B N 1
ATOM 3708 C CA . LEU B 1 226 ? 34.742 59.319 7.016 1.00 22.61 1176 LEU B CA 1
ATOM 3709 C C . LEU B 1 226 ? 33.820 59.737 5.882 1.00 22.31 1176 LEU B C 1
ATOM 3710 O O . LEU B 1 226 ? 33.285 60.846 5.886 1.00 21.91 1176 LEU B O 1
ATOM 3715 N N . VAL B 1 227 ? 33.602 58.829 4.930 1.00 21.75 1177 VAL B N 1
ATOM 3716 C CA . VAL B 1 227 ? 32.625 59.043 3.862 1.00 21.24 1177 VAL B CA 1
ATOM 3717 C C . VAL B 1 227 ? 31.666 57.843 3.799 1.00 20.80 1177 VAL B C 1
ATOM 3718 O O . VAL B 1 227 ? 32.122 56.706 3.841 1.00 20.35 1177 VAL B O 1
ATOM 3722 N N . PRO B 1 228 ? 30.345 58.101 3.737 1.00 20.76 1178 PRO B N 1
ATOM 3723 C CA . PRO B 1 228 ? 29.409 56.978 3.570 1.00 20.64 1178 PRO B CA 1
ATOM 3724 C C . PRO B 1 228 ? 29.309 56.514 2.117 1.00 20.44 1178 PRO B C 1
ATOM 3725 O O . PRO B 1 228 ? 29.239 57.336 1.193 1.00 20.76 1178 PRO B O 1
ATOM 3729 N N . VAL B 1 229 ? 29.304 55.194 1.941 1.00 19.34 1179 VAL B N 1
ATOM 3730 C CA . VAL B 1 229 ? 29.231 54.542 0.634 1.00 18.73 1179 VAL B CA 1
ATOM 3731 C C . VAL B 1 229 ? 28.087 53.519 0.660 1.00 18.21 1179 VAL B C 1
ATOM 3732 O O . VAL B 1 229 ? 27.905 52.801 1.651 1.00 17.53 1179 VAL B O 1
ATOM 3736 N N . ARG B 1 230 ? 27.323 53.464 -0.432 1.00 17.20 1180 ARG B N 1
ATOM 3737 C CA . ARG B 1 230 ? 26.219 52.519 -0.557 1.00 17.20 1180 ARG B CA 1
ATOM 3738 C C . ARG B 1 230 ? 26.771 51.176 -1.013 1.00 16.67 1180 ARG B C 1
ATOM 3739 O O . ARG B 1 230 ? 27.512 51.106 -1.999 1.00 16.13 1180 ARG B O 1
ATOM 3747 N N . VAL B 1 231 ? 26.422 50.113 -0.282 1.00 15.79 1181 VAL B N 1
ATOM 3748 C CA . VAL B 1 231 ? 26.994 48.788 -0.549 1.00 15.14 1181 VAL B CA 1
ATOM 3749 C C . VAL B 1 231 ? 25.891 47.741 -0.636 1.00 14.82 1181 VAL B C 1
ATOM 3750 O O . VAL B 1 231 ? 24.893 47.828 0.074 1.00 15.07 1181 VAL B O 1
ATOM 3754 N N . PHE B 1 232 ? 26.103 46.761 -1.517 1.00 14.31 1182 PHE B N 1
ATOM 3755 C CA . PHE B 1 232 ? 25.221 45.599 -1.657 1.00 14.05 1182 PHE B CA 1
ATOM 3756 C C . PHE B 1 232 ? 26.006 44.338 -1.402 1.00 15.00 1182 PHE B C 1
ATOM 3757 O O . PHE B 1 232 ? 27.121 44.199 -1.898 1.00 15.27 1182 PHE B O 1
ATOM 3765 N N . MET B 1 233 ? 25.413 43.440 -0.615 1.00 14.76 1183 MET B N 1
ATOM 3766 C CA . MET B 1 233 ? 26.075 42.207 -0.206 1.00 15.02 1183 MET B CA 1
ATOM 3767 C C . MET B 1 233 ? 25.132 41.020 -0.430 1.00 14.76 1183 MET B C 1
ATOM 3768 O O . MET B 1 233 ? 25.121 40.448 -1.514 1.00 15.32 1183 MET B O 1
ATOM 3773 N N . ALA B 1 234 ? 24.312 40.683 0.565 1.00 14.03 1184 ALA B N 1
ATOM 3774 C CA . ALA B 1 234 ? 23.510 39.448 0.482 1.00 13.22 1184 ALA B CA 1
ATOM 3775 C C . ALA B 1 234 ? 22.307 39.564 -0.454 1.00 14.11 1184 ALA B C 1
ATOM 3776 O O . ALA B 1 234 ? 21.753 38.545 -0.884 1.00 14.92 1184 ALA B O 1
ATOM 3778 N N . HIS B 1 235 ? 21.871 40.792 -0.710 1.00 13.39 1185 HIS B N 1
ATOM 3779 C CA . HIS B 1 235 ? 20.797 41.047 -1.682 1.00 13.78 1185 HIS B CA 1
ATOM 3780 C C . HIS B 1 235 ? 21.202 42.195 -2.598 1.00 14.28 1185 HIS B C 1
ATOM 3781 O O . HIS B 1 235 ? 22.141 42.956 -2.303 1.00 14.04 1185 HIS B O 1
ATOM 3788 N N . GLN B 1 236 ? 20.503 42.326 -3.721 1.00 14.39 1186 GLN B N 1
ATOM 3789 C CA . GLN B 1 236 ? 20.795 43.426 -4.629 1.00 15.43 1186 GLN B CA 1
ATOM 3790 C C . GLN B 1 236 ? 19.517 44.214 -4.935 1.00 15.43 1186 GLN B C 1
ATOM 3791 O O . GLN B 1 236 ? 19.283 44.626 -6.073 1.00 16.66 1186 GLN B O 1
ATOM 3797 N N . ASP B 1 237 ? 18.695 44.402 -3.903 1.00 15.65 1187 ASP B N 1
ATOM 3798 C CA . ASP B 1 237 ? 17.490 45.222 -4.011 1.00 16.49 1187 ASP B CA 1
ATOM 3799 C C . ASP B 1 237 ? 17.921 46.680 -3.865 1.00 16.78 1187 ASP B C 1
ATOM 3800 O O . ASP B 1 237 ? 18.268 47.127 -2.757 1.00 16.69 1187 ASP B O 1
ATOM 3805 N N . LEU B 1 238 ? 17.917 47.414 -4.980 1.00 17.58 1188 LEU B N 1
ATOM 3806 C CA . LEU B 1 238 ? 18.526 48.762 -5.027 1.00 18.05 1188 LEU B CA 1
ATOM 3807 C C . LEU B 1 238 ? 17.810 49.819 -4.163 1.00 17.96 1188 LEU B C 1
ATOM 3808 O O . LEU B 1 238 ? 18.340 50.921 -3.948 1.00 18.60 1188 LEU B O 1
ATOM 3813 N N . ARG B 1 239 ? 16.617 49.477 -3.682 1.00 17.99 1189 ARG B N 1
ATOM 3814 C CA . ARG B 1 239 ? 15.873 50.335 -2.747 1.00 18.18 1189 ARG B CA 1
ATOM 3815 C C . ARG B 1 239 ? 16.542 50.349 -1.377 1.00 17.88 1189 ARG B C 1
ATOM 3816 O O . ARG B 1 239 ? 16.310 51.264 -0.564 1.00 18.73 1189 ARG B O 1
ATOM 3824 N N . PHE B 1 240 ? 17.382 49.342 -1.131 1.00 17.26 1190 PHE B N 1
ATOM 3825 C CA . PHE B 1 240 ? 17.891 49.059 0.210 1.00 16.47 1190 PHE B CA 1
ATOM 3826 C C . PHE B 1 240 ? 19.411 48.914 0.278 1.00 15.99 1190 PHE B C 1
ATOM 3827 O O . PHE B 1 240 ? 19.924 47.872 0.701 1.00 15.02 1190 PHE B O 1
ATOM 3835 N N . PRO B 1 241 ? 20.141 49.972 -0.118 1.00 15.63 1191 PRO B N 1
ATOM 3836 C CA . PRO B 1 241 ? 21.583 49.912 0.057 1.00 15.59 1191 PRO B CA 1
ATOM 3837 C C . PRO B 1 241 ? 21.899 49.903 1.550 1.00 15.41 1191 PRO B C 1
ATOM 3838 O O . PRO B 1 241 ? 21.079 50.377 2.348 1.00 16.48 1191 PRO B O 1
ATOM 3842 N N . ARG B 1 242 ? 23.054 49.348 1.913 1.00 15.16 1192 ARG B N 1
ATOM 3843 C CA . ARG B 1 242 ? 23.553 49.442 3.284 1.00 15.40 1192 ARG B CA 1
ATOM 3844 C C . ARG B 1 242 ? 24.617 50.529 3.283 1.00 16.05 1192 ARG B C 1
ATOM 3845 O O . ARG B 1 242 ? 25.279 50.758 2.254 1.00 16.38 1192 ARG B O 1
ATOM 3853 N N . ILE B 1 243 ? 24.755 51.221 4.413 1.00 16.69 1193 ILE B N 1
ATOM 3854 C CA . ILE B 1 243 ? 25.593 52.421 4.449 1.00 16.78 1193 ILE B CA 1
ATOM 3855 C C . ILE B 1 243 ? 26.891 52.097 5.165 1.00 16.58 1193 ILE B C 1
ATOM 3856 O O . ILE B 1 243 ? 26.885 51.750 6.350 1.00 16.68 1193 ILE B O 1
ATOM 3861 N N . ALA B 1 244 ? 28.003 52.196 4.436 1.00 16.48 1194 ALA B N 1
ATOM 3862 C CA . ALA B 1 244 ? 29.315 51.839 4.979 1.00 16.36 1194 ALA B CA 1
ATOM 3863 C C . ALA B 1 244 ? 30.211 53.071 5.042 1.00 17.09 1194 ALA B C 1
ATOM 3864 O O . ALA B 1 244 ? 30.377 53.762 4.040 1.00 18.01 1194 ALA B O 1
ATOM 3866 N N . PHE B 1 245 ? 30.783 53.334 6.216 1.00 17.25 1195 PHE B N 1
ATOM 3867 C CA . PHE B 1 245 ? 31.729 54.445 6.375 1.00 17.85 1195 PHE B CA 1
ATOM 3868 C C . PHE B 1 245 ? 33.154 53.982 6.149 1.00 17.70 1195 PHE B C 1
ATOM 3869 O O . PHE B 1 245 ? 33.626 53.047 6.810 1.00 18.06 1195 PHE B O 1
ATOM 3877 N N . PHE B 1 246 ? 33.845 54.647 5.221 1.00 18.25 1196 PHE B N 1
ATOM 3878 C CA . PHE B 1 246 ? 35.260 54.377 4.956 1.00 18.67 1196 PHE B CA 1
ATOM 3879 C C . PHE B 1 246 ? 36.063 55.625 5.314 1.00 19.61 1196 PHE B C 1
ATOM 3880 O O . PHE B 1 246 ? 35.565 56.734 5.166 1.00 19.58 1196 PHE B O 1
ATOM 3888 N N . SER B 1 247 ? 37.292 55.431 5.773 1.00 21.16 1197 SER B N 1
ATOM 3889 C CA . SER B 1 247 ? 38.169 56.567 6.098 1.00 22.01 1197 SER B CA 1
ATOM 3890 C C . SER B 1 247 ? 38.615 57.274 4.815 1.00 23.09 1197 SER B C 1
ATOM 3891 O O . SER B 1 247 ? 38.913 56.621 3.811 1.00 22.84 1197 SER B O 1
ATOM 3894 N N . THR B 1 248 ? 38.634 58.606 4.854 1.00 24.48 1198 THR B N 1
ATOM 3895 C CA . THR B 1 248 ? 38.998 59.428 3.687 1.00 26.07 1198 THR B CA 1
ATOM 3896 C C . THR B 1 248 ? 40.483 59.769 3.700 1.00 27.34 1198 THR B C 1
ATOM 3897 O O . THR B 1 248 ? 41.030 60.297 2.717 1.00 27.84 1198 THR B O 1
ATOM 3901 N N A ARG B 1 249 ? 41.126 59.465 4.822 0.50 27.86 1199 ARG B N 1
ATOM 3902 N N B ARG B 1 249 ? 41.122 59.445 4.819 0.50 27.90 1199 ARG B N 1
ATOM 3903 C CA A ARG B 1 249 ? 42.527 59.786 5.066 0.50 28.66 1199 ARG B CA 1
ATOM 3904 C CA B ARG B 1 249 ? 42.530 59.721 5.052 0.50 28.78 1199 ARG B CA 1
ATOM 3905 C C A ARG B 1 249 ? 42.986 58.994 6.279 0.50 29.20 1199 ARG B C 1
ATOM 3906 C C B ARG B 1 249 ? 43.049 58.793 6.142 0.50 29.25 1199 ARG B C 1
ATOM 3907 O O A ARG B 1 249 ? 42.163 58.376 6.965 0.50 29.06 1199 ARG B O 1
ATOM 3908 O O B ARG B 1 249 ? 42.340 57.895 6.605 0.50 29.24 1199 ARG B O 1
ATOM 3923 N N . LEU B 1 250 ? 44.292 59.019 6.547 1.00 29.64 1200 LEU B N 1
ATOM 3924 C CA . LEU B 1 250 ? 44.838 58.393 7.735 1.00 30.66 1200 LEU B CA 1
ATOM 3925 C C . LEU B 1 250 ? 44.146 59.018 8.947 1.00 31.17 1200 LEU B C 1
ATOM 3926 O O . LEU B 1 250 ? 44.089 60.245 9.081 1.00 31.63 1200 LEU B O 1
ATOM 3931 N N . ILE B 1 251 ? 43.565 58.164 9.783 1.00 31.74 1201 ILE B N 1
ATOM 3932 C CA . ILE B 1 251 ? 42.958 58.595 11.037 1.00 32.29 1201 ILE B CA 1
ATOM 3933 C C . ILE B 1 251 ? 43.892 58.122 12.133 1.00 32.79 1201 ILE B C 1
ATOM 3934 O O . ILE B 1 251 ? 44.125 56.923 12.286 1.00 33.17 1201 ILE B O 1
ATOM 3939 N N . GLU B 1 252 ? 44.462 59.070 12.869 1.00 33.61 1202 GLU B N 1
ATOM 3940 C CA . GLU B 1 252 ? 45.435 58.737 13.899 1.00 34.21 1202 GLU B CA 1
ATOM 3941 C C . GLU B 1 252 ? 44.749 58.231 15.159 1.00 33.90 1202 GLU B C 1
ATOM 3942 O O . GLU B 1 252 ? 43.620 58.618 15.449 1.00 33.86 1202 GLU B O 1
ATOM 3948 N N . ALA B 1 253 ? 45.434 57.350 15.883 1.00 33.97 1203 ALA B N 1
ATOM 3949 C CA . ALA B 1 253 ? 44.957 56.844 17.169 1.00 34.04 1203 ALA B CA 1
ATOM 3950 C C . ALA B 1 253 ? 44.531 57.991 18.078 1.00 34.10 1203 ALA B C 1
ATOM 3951 O O . ALA B 1 253 ? 45.300 58.932 18.304 1.00 34.08 1203 ALA B O 1
ATOM 3953 N N . GLY B 1 254 ? 43.296 57.916 18.569 1.00 33.86 1204 GLY B N 1
ATOM 3954 C CA . GLY B 1 254 ? 42.729 58.927 19.456 1.00 33.59 1204 GLY B CA 1
ATOM 3955 C C . GLY B 1 254 ? 41.836 59.950 18.783 1.00 33.46 1204 GLY B C 1
ATOM 3956 O O . GLY B 1 254 ? 41.100 60.675 19.449 1.00 33.55 1204 GLY B O 1
ATOM 3957 N N . GLU B 1 255 ? 41.897 60.018 17.457 1.00 33.41 1205 GLU B N 1
ATOM 3958 C CA . GLU B 1 255 ? 41.141 61.009 16.706 1.00 33.40 1205 GLU B CA 1
ATOM 3959 C C . GLU B 1 255 ? 39.649 60.687 16.678 1.00 32.83 1205 GLU B C 1
ATOM 3960 O O . GLU B 1 255 ? 39.262 59.523 16.539 1.00 33.16 1205 GLU B O 1
ATOM 3966 N N . GLN B 1 256 ? 38.823 61.723 16.805 1.00 32.09 1206 GLN B N 1
ATOM 3967 C CA . GLN B 1 256 ? 37.378 61.570 16.698 1.00 31.35 1206 GLN B CA 1
ATOM 3968 C C . GLN B 1 256 ? 36.958 61.278 15.259 1.00 30.68 1206 GLN B C 1
ATOM 3969 O O . GLN B 1 256 ? 37.413 61.938 14.320 1.00 30.35 1206 GLN B O 1
ATOM 3975 N N . LEU B 1 257 ? 36.068 60.299 15.101 1.00 29.38 1207 LEU B N 1
ATOM 3976 C CA . LEU B 1 257 ? 35.441 60.025 13.815 1.00 28.33 1207 LEU B CA 1
ATOM 3977 C C . LEU B 1 257 ? 34.389 61.075 13.503 1.00 28.01 1207 LEU B C 1
ATOM 3978 O O . LEU B 1 257 ? 33.661 61.517 14.394 1.00 28.20 1207 LEU B O 1
ATOM 3983 N N . GLY B 1 258 ? 34.310 61.475 12.236 1.00 28.07 1208 GLY B N 1
ATOM 3984 C CA . GLY B 1 258 ? 33.260 62.369 11.777 1.00 27.82 1208 GLY B CA 1
ATOM 3985 C C . GLY B 1 258 ? 32.911 62.128 10.320 1.00 28.01 1208 GLY B C 1
ATOM 3986 O O . GLY B 1 258 ? 33.736 61.622 9.557 1.00 28.04 1208 GLY B O 1
ATOM 3987 N N . PHE B 1 259 ? 31.681 62.463 9.945 1.00 27.87 1209 PHE B N 1
ATOM 3988 C CA . PHE B 1 259 ? 31.272 62.469 8.542 1.00 28.56 1209 PHE B CA 1
ATOM 3989 C C . PHE B 1 259 ? 30.352 63.653 8.252 1.00 29.00 1209 PHE B C 1
ATOM 3990 O O . PHE B 1 259 ? 29.804 64.266 9.176 1.00 29.22 1209 PHE B O 1
ATOM 3998 N N . ASP B 1 260 ? 30.213 63.991 6.975 1.00 29.62 1210 ASP B N 1
ATOM 3999 C CA . ASP B 1 260 ? 29.344 65.084 6.564 1.00 30.68 1210 ASP B CA 1
ATOM 4000 C C . ASP B 1 260 ? 27.883 64.619 6.561 1.00 31.06 1210 ASP B C 1
ATOM 4001 O O . ASP B 1 260 ? 27.476 63.830 5.700 1.00 31.04 1210 ASP B O 1
ATOM 4006 N N . TYR B 1 261 ? 27.104 65.100 7.530 1.00 31.47 1211 TYR B N 1
ATOM 4007 C CA . TYR B 1 261 ? 25.669 64.781 7.620 1.00 32.44 1211 TYR B CA 1
ATOM 4008 C C . TYR B 1 261 ? 24.917 65.180 6.357 1.00 33.84 1211 TYR B C 1
ATOM 4009 O O . TYR B 1 261 ? 23.941 64.535 5.984 1.00 33.94 1211 TYR B O 1
ATOM 4018 N N . GLY B 1 262 ? 25.366 66.257 5.711 1.00 35.33 1212 GLY B N 1
ATOM 4019 C CA . GLY B 1 262 ? 24.789 66.703 4.450 1.00 37.27 1212 GLY B CA 1
ATOM 4020 C C . GLY B 1 262 ? 23.766 67.814 4.585 1.00 38.70 1212 GLY B C 1
ATOM 4021 O O . GLY B 1 262 ? 23.380 68.192 5.698 1.00 38.80 1212 GLY B O 1
ATOM 4022 N N . GLU B 1 263 ? 23.323 68.318 3.434 1.00 40.18 1213 GLU B N 1
ATOM 4023 C CA . GLU B 1 263 ? 22.396 69.451 3.348 1.00 41.82 1213 GLU B CA 1
ATOM 4024 C C . GLU B 1 263 ? 20.999 69.138 3.884 1.00 42.23 1213 GLU B C 1
ATOM 4025 O O . GLU B 1 263 ? 20.355 70.005 4.474 1.00 42.54 1213 GLU B O 1
ATOM 4031 N N . ARG B 1 264 ? 20.538 67.903 3.683 1.00 42.79 1214 ARG B N 1
ATOM 4032 C CA . ARG B 1 264 ? 19.201 67.482 4.127 1.00 43.48 1214 ARG B CA 1
ATOM 4033 C C . ARG B 1 264 ? 19.053 67.413 5.652 1.00 43.33 1214 ARG B C 1
ATOM 4034 O O . ARG B 1 264 ? 17.940 67.260 6.163 1.00 43.43 1214 ARG B O 1
ATOM 4042 N N . PHE B 1 265 ? 20.176 67.514 6.364 1.00 43.45 1215 PHE B N 1
ATOM 4043 C CA . PHE B 1 265 ? 20.185 67.565 7.823 1.00 43.60 1215 PHE B CA 1
ATOM 4044 C C . PHE B 1 265 ? 20.236 69.014 8.320 1.00 44.11 1215 PHE B C 1
ATOM 4045 O O . PHE B 1 265 ? 19.396 69.430 9.126 1.00 44.15 1215 PHE B O 1
ATOM 4053 N N . TRP B 1 266 ? 21.223 69.769 7.832 1.00 44.58 1216 TRP B N 1
ATOM 4054 C CA . TRP B 1 266 ? 21.494 71.126 8.328 1.00 45.05 1216 TRP B CA 1
ATOM 4055 C C . TRP B 1 266 ? 20.447 72.169 7.932 1.00 45.85 1216 TRP B C 1
ATOM 4056 O O . TRP B 1 266 ? 20.257 73.156 8.649 1.00 46.10 1216 TRP B O 1
ATOM 4067 N N . ASP B 1 267 ? 19.768 71.947 6.805 1.00 46.88 1217 ASP B N 1
ATOM 4068 C CA . ASP B 1 267 ? 18.640 72.793 6.397 1.00 47.96 1217 ASP B CA 1
ATOM 4069 C C . ASP B 1 267 ? 17.530 72.814 7.449 1.00 48.42 1217 ASP B C 1
ATOM 4070 O O . ASP B 1 267 ? 16.757 73.773 7.530 1.00 48.57 1217 ASP B O 1
ATOM 4075 N N . ILE B 1 268 ? 17.461 71.751 8.249 1.00 48.82 1218 ILE B N 1
ATOM 4076 C CA . ILE B 1 268 ? 16.463 71.623 9.306 1.00 49.18 1218 ILE B CA 1
ATOM 4077 C C . ILE B 1 268 ? 17.083 71.949 10.664 1.00 49.54 1218 ILE B C 1
ATOM 4078 O O . ILE B 1 268 ? 16.524 72.734 11.435 1.00 49.63 1218 ILE B O 1
ATOM 4083 N N . LYS B 1 269 ? 18.246 71.360 10.937 1.00 49.96 1219 LYS B N 1
ATOM 4084 C CA . LYS B 1 269 ? 18.871 71.429 12.260 1.00 50.40 1219 LYS B CA 1
ATOM 4085 C C . LYS B 1 269 ? 19.736 72.667 12.498 1.00 50.95 1219 LYS B C 1
ATOM 4086 O O . LYS B 1 269 ? 20.080 72.970 13.644 1.00 50.82 1219 LYS B O 1
ATOM 4092 N N . GLY B 1 270 ? 20.089 73.369 11.422 1.00 51.60 1220 GLY B N 1
ATOM 4093 C CA . GLY B 1 270 ? 20.829 74.629 11.523 1.00 52.55 1220 GLY B CA 1
ATOM 4094 C C . GLY B 1 270 ? 20.019 75.685 12.252 1.00 53.18 1220 GLY B C 1
ATOM 4095 O O . GLY B 1 270 ? 20.576 76.565 12.914 1.00 53.38 1220 GLY B O 1
ATOM 4096 N N . LYS B 1 271 ? 18.697 75.571 12.138 1.00 53.79 1221 LYS B N 1
ATOM 4097 C CA . LYS B 1 271 ? 17.746 76.471 12.787 1.00 54.40 1221 LYS B CA 1
ATOM 4098 C C . LYS B 1 271 ? 17.618 76.251 14.300 1.00 54.86 1221 LYS B C 1
ATOM 4099 O O . LYS B 1 271 ? 16.879 76.977 14.971 1.00 55.06 1221 LYS B O 1
ATOM 4105 N N . LEU B 1 272 ? 18.341 75.264 14.831 1.00 55.28 1222 LEU B N 1
ATOM 4106 C CA . LEU B 1 272 ? 18.284 74.922 16.260 1.00 55.76 1222 LEU B CA 1
ATOM 4107 C C . LEU B 1 272 ? 19.645 75.014 16.942 1.00 55.97 1222 LEU B C 1
ATOM 4108 O O . LEU B 1 272 ? 19.734 75.367 18.120 1.00 56.07 1222 LEU B O 1
ATOM 4113 N N . PHE B 1 273 ? 20.692 74.668 16.197 1.00 56.14 1223 PHE B N 1
ATOM 4114 C CA . PHE B 1 273 ? 22.071 74.763 16.665 1.00 56.27 1223 PHE B CA 1
ATOM 4115 C C . PHE B 1 273 ? 23.002 74.945 15.471 1.00 56.18 1223 PHE B C 1
ATOM 4116 O O . PHE B 1 273 ? 22.606 74.732 14.321 1.00 56.15 1223 PHE B O 1
ATOM 4124 N N . SER B 1 274 ? 24.235 75.353 15.749 1.00 56.11 1224 SER B N 1
ATOM 4125 C CA . SER B 1 274 ? 25.243 75.512 14.708 1.00 55.90 1224 SER B CA 1
ATOM 4126 C C . SER B 1 274 ? 26.397 74.542 14.938 1.00 55.63 1224 SER B C 1
ATOM 4127 O O . SER B 1 274 ? 26.589 74.031 16.047 1.00 55.52 1224 SER B O 1
ATOM 4130 N N . CYS B 1 275 ? 27.159 74.295 13.877 1.00 55.33 1225 CYS B N 1
ATOM 4131 C CA . CYS B 1 275 ? 28.238 73.318 13.905 1.00 55.31 1225 CYS B CA 1
ATOM 4132 C C . CYS B 1 275 ? 29.424 73.766 14.764 1.00 55.34 1225 CYS B C 1
ATOM 4133 O O . CYS B 1 275 ? 29.866 74.916 14.688 1.00 55.53 1225 CYS B O 1
ATOM 4136 N N . ARG B 1 276 ? 29.925 72.840 15.577 1.00 55.26 1226 ARG B N 1
ATOM 4137 C CA . ARG B 1 276 ? 31.080 73.073 16.441 1.00 55.26 1226 ARG B CA 1
ATOM 4138 C C . ARG B 1 276 ? 32.251 72.145 16.107 1.00 54.94 1226 ARG B C 1
ATOM 4139 O O . ARG B 1 276 ? 33.007 71.747 16.999 1.00 54.82 1226 ARG B O 1
ATOM 4147 N N . CYS B 1 277 ? 32.402 71.813 14.822 1.00 54.82 1227 CYS B N 1
ATOM 4148 C CA . CYS B 1 277 ? 33.482 70.928 14.364 1.00 54.55 1227 CYS B CA 1
ATOM 4149 C C . CYS B 1 277 ? 34.847 71.603 14.454 1.00 54.74 1227 CYS B C 1
ATOM 4150 O O . CYS B 1 277 ? 35.861 70.939 14.678 1.00 54.63 1227 CYS B O 1
ATOM 4153 N N . GLY B 1 278 ? 34.859 72.923 14.276 1.00 54.97 1228 GLY B N 1
ATOM 4154 C CA . GLY B 1 278 ? 36.071 73.722 14.447 1.00 55.27 1228 GLY B CA 1
ATOM 4155 C C . GLY B 1 278 ? 36.861 73.965 13.175 1.00 55.44 1228 GLY B C 1
ATOM 4156 O O . GLY B 1 278 ? 37.779 74.787 13.163 1.00 55.51 1228 GLY B O 1
ATOM 4157 N N . SER B 1 279 ? 36.504 73.258 12.105 1.00 55.49 1229 SER B N 1
ATOM 4158 C CA . SER B 1 279 ? 37.218 73.357 10.833 1.00 55.61 1229 SER B CA 1
ATOM 4159 C C . SER B 1 279 ? 37.315 74.799 10.326 1.00 55.76 1229 SER B C 1
ATOM 4160 O O . SER B 1 279 ? 36.309 75.517 10.308 1.00 55.68 1229 SER B O 1
ATOM 4163 N N . PRO B 1 280 ? 38.530 75.224 9.915 1.00 55.95 1230 PRO B N 1
ATOM 4164 C CA . PRO B 1 280 ? 38.732 76.511 9.242 1.00 56.07 1230 PRO B CA 1
ATOM 4165 C C . PRO B 1 280 ? 37.856 76.644 7.997 1.00 56.20 1230 PRO B C 1
ATOM 4166 O O . PRO B 1 280 ? 37.568 77.762 7.564 1.00 56.27 1230 PRO B O 1
ATOM 4170 N N . LYS B 1 281 ? 37.441 75.506 7.439 1.00 56.23 1231 LYS B N 1
ATOM 4171 C CA . LYS B 1 281 ? 36.549 75.470 6.281 1.00 56.33 1231 LYS B CA 1
ATOM 4172 C C . LYS B 1 281 ? 35.113 75.050 6.632 1.00 56.19 1231 LYS B C 1
ATOM 4173 O O . LYS B 1 281 ? 34.423 74.427 5.820 1.00 56.01 1231 LYS B O 1
ATOM 4179 N N . CYS B 1 282 ? 34.667 75.406 7.836 1.00 56.15 1232 CYS B N 1
ATOM 4180 C CA . CYS B 1 282 ? 33.305 75.098 8.280 1.00 56.10 1232 CYS B CA 1
ATOM 4181 C C . CYS B 1 282 ? 32.249 75.766 7.400 1.00 56.01 1232 CYS B C 1
ATOM 4182 O O . CYS B 1 282 ? 32.401 76.918 6.992 1.00 56.02 1232 CYS B O 1
ATOM 4185 N N . ARG B 1 283 ? 31.181 75.027 7.115 1.00 55.91 1233 ARG B N 1
ATOM 4186 C CA . ARG B 1 283 ? 30.113 75.503 6.244 1.00 55.89 1233 ARG B CA 1
ATOM 4187 C C . ARG B 1 283 ? 28.788 75.648 6.995 1.00 55.85 1233 ARG B C 1
ATOM 4188 O O . ARG B 1 283 ? 27.756 75.955 6.392 1.00 55.91 1233 ARG B O 1
ATOM 4196 N N . HIS B 1 284 ? 28.828 75.429 8.310 1.00 55.85 1234 HIS B N 1
ATOM 4197 C CA . HIS B 1 284 ? 27.638 75.503 9.165 1.00 55.89 1234 HIS B CA 1
ATOM 4198 C C . HIS B 1 284 ? 27.944 76.133 10.532 1.00 56.11 1234 HIS B C 1
ATOM 4199 O O . HIS B 1 284 ? 27.382 75.726 11.554 1.00 56.19 1234 HIS B O 1
ATOM 4206 N N . SER B 1 285 ? 28.829 77.131 10.541 1.00 56.26 1235 SER B N 1
ATOM 4207 C CA . SER B 1 285 ? 29.236 77.808 11.777 1.00 56.34 1235 SER B CA 1
ATOM 4208 C C . SER B 1 285 ? 28.168 78.779 12.277 1.00 56.40 1235 SER B C 1
ATOM 4209 O O . SER B 1 285 ? 27.306 79.222 11.515 1.00 56.50 1235 SER B O 1
ATOM 4211 N N . LYS C 2 2 ? 1.193 12.926 0.884 1.00 22.94 2 LYS P N 1
ATOM 4212 C CA . LYS C 2 2 ? 1.753 13.903 -0.077 1.00 22.84 2 LYS P CA 1
ATOM 4213 C C . LYS C 2 2 ? 2.252 13.221 -1.355 1.00 22.92 2 LYS P C 1
ATOM 4214 O O . LYS C 2 2 ? 2.429 11.997 -1.395 1.00 24.03 2 LYS P O 1
ATOM 4220 N N . GLN C 2 3 ? 2.477 14.016 -2.392 1.00 23.20 3 GLN P N 1
ATOM 4221 C CA . GLN C 2 3 ? 2.907 13.508 -3.690 1.00 23.53 3 GLN P CA 1
ATOM 4222 C C . GLN C 2 3 ? 4.410 13.276 -3.744 1.00 23.23 3 GLN P C 1
ATOM 4223 O O . GLN C 2 3 ? 4.905 12.540 -4.599 1.00 23.74 3 GLN P O 1
ATOM 4229 N N . THR C 2 4 ? 5.130 13.931 -2.835 1.00 21.93 4 THR P N 1
ATOM 4230 C CA . THR C 2 4 ? 6.584 13.820 -2.766 1.00 20.65 4 THR P CA 1
ATOM 4231 C C . THR C 2 4 ? 7.048 13.347 -1.384 1.00 20.43 4 THR P C 1
ATOM 4232 O O . THR C 2 4 ? 6.383 13.592 -0.366 1.00 20.70 4 THR P O 1
ATOM 4236 N N . ALA C 2 5 ? 8.187 12.651 -1.371 1.00 20.05 5 ALA P N 1
ATOM 4237 C CA . ALA C 2 5 ? 8.834 12.204 -0.137 1.00 19.02 5 ALA P CA 1
ATOM 4238 C C . ALA C 2 5 ? 9.276 13.425 0.658 1.00 18.49 5 ALA P C 1
ATOM 4239 O O . ALA C 2 5 ? 9.805 14.381 0.077 1.00 18.87 5 ALA P O 1
ATOM 4241 N N . ARG C 2 6 ? 9.044 13.375 1.965 1.00 17.84 6 ARG P N 1
ATOM 4242 C CA . ARG C 2 6 ? 9.445 14.437 2.889 1.00 17.59 6 ARG P CA 1
ATOM 4243 C C . ARG C 2 6 ? 10.155 13.777 4.057 1.00 17.47 6 ARG P C 1
ATOM 4244 O O . ARG C 2 6 ? 9.623 12.897 4.741 1.00 17.53 6 ARG P O 1
ATOM 4263 N N . SER C 2 8 ? 11.139 14.313 8.154 1.00 24.18 8 SER P N 1
ATOM 4264 C CA . SER C 2 8 ? 10.328 15.091 9.110 1.00 24.84 8 SER P CA 1
ATOM 4265 C C . SER C 2 8 ? 10.893 14.770 10.460 1.00 25.29 8 SER P C 1
ATOM 4266 O O . SER C 2 8 ? 11.698 13.847 10.600 1.00 24.96 8 SER P O 1
ATOM 4269 N N . THR C 2 9 ? 10.479 15.538 11.454 1.00 26.15 9 THR P N 1
ATOM 4270 C CA . THR C 2 9 ? 10.777 15.206 12.837 1.00 27.52 9 THR P CA 1
ATOM 4271 C C . THR C 2 9 ? 9.794 14.124 13.305 1.00 28.57 9 THR P C 1
ATOM 4272 O O . THR C 2 9 ? 8.721 13.939 12.709 1.00 29.11 9 THR P O 1
ATOM 4276 N N . THR D 2 4 ? 11.293 66.479 8.268 1.00 39.46 4 THR Q N 1
ATOM 4277 C CA . THR D 2 4 ? 12.287 65.923 9.233 1.00 39.17 4 THR Q CA 1
ATOM 4278 C C . THR D 2 4 ? 13.706 66.020 8.673 1.00 38.87 4 THR Q C 1
ATOM 4279 O O . THR D 2 4 ? 13.905 66.018 7.454 1.00 38.57 4 THR Q O 1
ATOM 4283 N N . ALA D 2 5 ? 14.687 66.117 9.567 1.00 38.78 5 ALA Q N 1
ATOM 4284 C CA . ALA D 2 5 ? 16.092 66.108 9.171 1.00 38.77 5 ALA Q CA 1
ATOM 4285 C C . ALA D 2 5 ? 16.485 64.717 8.685 1.00 38.95 5 ALA Q C 1
ATOM 4286 O O . ALA D 2 5 ? 16.125 63.709 9.300 1.00 39.01 5 ALA Q O 1
ATOM 4288 N N . ARG D 2 6 ? 17.281 64.638 7.620 1.00 39.07 6 ARG Q N 1
ATOM 4289 C CA . ARG D 2 6 ? 17.919 63.383 7.190 1.00 39.33 6 ARG Q CA 1
ATOM 4290 C C . ARG D 2 6 ? 19.422 63.482 6.935 1.00 39.41 6 ARG Q C 1
ATOM 4291 O O . ARG D 2 6 ? 19.859 64.325 6.212 1.00 39.62 6 ARG Q O 1
ATOM 4310 N N . SER D 2 8 ? 22.551 61.833 4.756 1.00 47.12 8 SER Q N 1
ATOM 4311 C CA . SER D 2 8 ? 22.496 61.487 3.320 1.00 46.97 8 SER Q CA 1
ATOM 4312 C C . SER D 2 8 ? 23.829 61.105 2.644 1.00 46.96 8 SER Q C 1
ATOM 4313 O O . SER D 2 8 ? 24.847 61.436 3.186 1.00 46.88 8 SER Q O 1
ATOM 4316 N N . THR D 2 9 ? 23.757 60.393 1.497 1.00 47.04 9 THR Q N 1
ATOM 4317 C CA . THR D 2 9 ? 24.790 60.048 0.511 1.00 47.10 9 THR Q CA 1
ATOM 4318 C C . THR D 2 9 ? 25.812 59.036 1.030 1.00 47.14 9 THR Q C 1
ATOM 4319 O O . THR D 2 9 ? 25.533 57.834 1.087 1.00 47.08 9 THR Q O 1
#

Nearest PDB structures (foldseek):
  2rfi-assembly3_B  TM=1.004E+00  e=1.118E-53  Homo sapiens
  2igq-assembly1_A  TM=1.002E+00  e=3.361E-50  Homo sapiens
  3hna-assembly3_A  TM=1.002E+00  e=9.669E-50  Homo sapiens
  2o8j-assembly4_D  TM=9.939E-01  e=4.487E-43  Homo sapiens
  7dcf-assembly1_B  TM=9.475E-01  e=3.360E-40  Homo sapiens

Foldseek 3Di:
DKDWQAQALQVPQAPHGATEIEPADDDHDDDQAAEDQAADADPDDPADLPVVPDDAFADPDLQPDPRGVQLVQLVGQQQDPVGFGHPPADLVDGGEHEAHEPSYNHDPRGRRDAVVNFADFHKYWYQDNPDGIFMFGQAKDAARHWHHWWHAYKAWPVVLVPPPPNLQKAWLDPDDDGTIIGRPSHYTHNVSRHEAAPVFQWGWHFYHYSHPRSRDTITIIGGHHIGHRPHTGHYHSDDVVCVPCLVPDFDPNPDPPGPGD/DQAQALQVPPAPHGAAEEEDADDDHDDDQAAEDQAADADPDDPADQDVVPDDAAADPALQQDQRGVQLVQQVGQQQDPVRFGDPPADLPDGTEHEAHEPVYNHDPRGRRDAVVVFADFHKYWYQDPPDGIFMFGQAKDAARHWHHWWYAYKAAPVVQVPDPDNLQWDVLPIIGRPRHYTHNVSRHEADPPFQWGWHFYHYSGDRSSDTIIIITGRHIGHRPHTGHYHSDDVNCVPCLVPDFDDNPDPPDPTD/DPDDDPD/DDDPD